Protein 8E7N (pdb70)

Nearest PDB structures (foldseek):
  8e7n-assembly1_A  TM=1.003E+00  e=4.912E-69  Beluga whale coronavirus SW1
  8e7n-assembly1_B  TM=9.973E-01  e=6.227E-65  Beluga whale coronavirus SW1
  5zqg-assembly1_A  TM=9.764E-01  e=1.510E-40  Porcine epidemic diarrhea virus
  3d23-assembly3_A  TM=9.597E-01  e=8.055E-40  Human coronavirus HKU1 (isolate N1)
  7m8x-assembly1_A  TM=9.631E-01  e=4.425E-38  Severe acute respiratory syndrome coronavirus 2

Foldseek 3Di:
DAADFDAADCVLQLLFKKWKAAVPATAIWGAAFQKTKFFLCSLPFDDDPVSQVSQVPDDQQRIWMDRVNHTWGFDDWDDQARIIITGTDDTRPSHKQEEFDADDALDKWKWQFDANRGRPDMGIWGQFPQRKTQDDHDRRRFNTWTWDQDPRGIYTHWTFADAAPPNIGWTGTRSNHTRHDDDNHPDHDDTDDTFFELQLLLLLQLLLLLVVRNVLLVPDFADLVRLCVVQVPQRYHRHDDDVLQVVSCVQRVNHSRSSSVSCVVQQVFDDPDDRSNDGHRDSGGHNVSSCVVRVPRDD/DAADFDADDCVLQLLFKKWKAADPAIAIWGAAFQKTKFFLCSLPADDDCVSVVSQVPDDQQRIWMDRVNHTWGFDDWDDQARMIITGTPDTSPSHKQEEFDADDALDKWKWQFDANRGRDDMGIWGQFPQRWTQDDHDRRRFQTWTWHQDPRIIYTHWTWADAAPPRITWTGTRSRHTRHPDDRHPDDDDTDDGFFELQLLLLLQLLLLLVVNPCLQPPDPQDFDDLVRLQVVSVPQRYHRHDDDPLQVVSCVVRVNHSRSSSVSCVVQQVFDDPDARSNHRHGDSTGHNVSSVVVRD

B-factor: mean 19.98, std 10.1, range [5.07, 65.73]

Radius of gyration: 24.86 Å; Cα contacts (8 Å, |Δi|>4): 1368; chains: 2; bounding box: 61×67×61 Å

InterPro domains:
  IPR001205 RNA-directed RNA polymerase, C-terminal domain [PF00680] (4420-4726)
  IPR002589 Macro domain [PF01661] (872-987)
  IPR002589 Macro domain [PS51154] (837-1018)
  IPR002589 Macro domain [SM00506] (850-989)
  IPR007094 RNA-directed RNA polymerase, catalytic domain [PS50507] (4553-4715)
  IPR008740 Peptidase C30, coronavirus [PF05409] (2788-3068)
  IPR008740 Peptidase C30, coronavirus [PS51442] (2760-3062)
  IPR009003 Peptidase S1, PA clan [SSF50494] (2760-3059)
  IPR009461 Non-structural protein NSP16, coronavirus-like [PF06460] (6365-6663)
  IPR009466 Non-structural protein 14, coronavirus [PF06471] (5476-5999)
  IPR009469 RNA-dependent RNA polymerase, N-terminal, coronavirus [PF06478] (3961-4307)
  IPR013016 Peptidase C16, coronavirus [PF08715] (1145-1408)
  IPR013016 Peptidase C16, coronavirus [PS51124] (1210-1362)
  IPR014822 Non-structural protein NSP9, coronavirus [PF08710] (3647-3758)
  IPR014822 Non-structural protein NSP9, coronavirus [PS51951] (3647-3758)
  IPR014828 Non-structural protein NSP7, coronavirus [PF08716] (3366-3448)
  IPR014828 Non-structural protein NSP7, coronavirus [PS51949] (3366-3448)
  IPR014829 Non-structural protein NSP8, coronavirus [PF08717] (3449-3635)
  IPR014829 Non-structural protein NSP8, coronavirus [PS51950] (3449-3646)
  IPR018995 RNA synthesis protein NSP10, coronavirus [PF09401] (3767-3888)

CATH classification: 2.40.10.10 (+1 more: 1.10.1840.10)

Organism: Beluga whale coronavirus (strain SW1) (NCBI:txid694015)

Structure (mmCIF, N/CA/C/O backbone):
data_8E7N
#
_entry.id   8E7N
#
_cell.length_a   63.083
_cell.length_b   84.159
_cell.length_c   68.498
_cell.angle_alpha   90.00
_cell.angle_beta   93.09
_cell.angle_gamma   90.00
#
_symmetry.space_group_name_H-M   'P 1 21 1'
#
loop_
_entity.id
_entity.type
_entity.pdbx_description
1 polymer 'main protease'
2 non-polymer '(1S,2S)-2-({N-[(benzyloxy)carbonyl]-L-leucyl}amino)-1-hydroxy-3-[(3S)-2-oxopyrrolidin-3-yl]propane-1-sulfonic acid'
3 non-polymer '(1R,2S)-2-({N-[(benzyloxy)carbonyl]-L-leucyl}amino)-1-hydroxy-3-[(3S)-2-oxopyrrolidin-3-yl]propane-1-sulfonic acid'
4 non-polymer GLYCEROL
5 water water
#
loop_
_atom_site.group_PDB
_atom_site.id
_atom_site.type_symbol
_atom_site.label_atom_id
_atom_site.label_alt_id
_atom_site.label_comp_id
_atom_site.label_asym_id
_atom_site.label_entity_id
_atom_site.label_seq_id
_atom_site.pdbx_PDB_ins_code
_atom_site.Cartn_x
_atom_site.Cartn_y
_atom_site.Cartn_z
_atom_site.occupancy
_atom_site.B_iso_or_equiv
_atom_site.auth_seq_id
_atom_site.auth_comp_id
_atom_site.auth_asym_id
_atom_site.auth_atom_id
_atom_site.pdbx_PDB_model_num
ATOM 1 N N . ALA A 1 1 ? 17.369 -8.396 20.777 1.00 16.68 1 ALA A N 1
ATOM 2 C CA . ALA A 1 1 ? 17.932 -7.732 21.940 1.00 17.52 1 ALA A CA 1
ATOM 3 C C . ALA A 1 1 ? 18.476 -6.357 21.531 1.00 17.21 1 ALA A C 1
ATOM 4 O O . ALA A 1 1 ? 18.113 -5.858 20.491 1.00 12.84 1 ALA A O 1
ATOM 6 N N . GLY A 1 2 ? 19.304 -5.775 22.380 1.00 13.87 2 GLY A N 1
ATOM 7 C CA . GLY A 1 2 ? 19.808 -4.411 22.265 1.00 14.35 2 GLY A CA 1
ATOM 8 C C . GLY A 1 2 ? 19.049 -3.443 23.159 1.00 11.22 2 GLY A C 1
ATOM 9 O O . GLY A 1 2 ? 17.900 -3.650 23.507 1.00 12.71 2 GLY A O 1
ATOM 10 N N . ILE A 1 3 ? 19.720 -2.368 23.575 1.00 10.55 3 ILE A N 1
ATOM 11 C CA . ILE A 1 3 ? 19.091 -1.353 24.413 1.00 12.18 3 ILE A CA 1
ATOM 12 C C . ILE A 1 3 ? 19.315 0.014 23.791 1.00 13.58 3 ILE A C 1
ATOM 13 O O . ILE A 1 3 ? 20.467 0.430 23.550 1.00 12.77 3 ILE A O 1
ATOM 18 N N . LYS A 1 4 ? 18.219 0.723 23.551 1.00 11.41 4 LYS A N 1
ATOM 19 C CA . LYS A 1 4 ? 18.264 2.067 22.990 1.00 10.03 4 LYS A CA 1
ATOM 20 C C . LYS A 1 4 ? 17.347 2.972 23.774 1.00 10.21 4 LYS A C 1
ATOM 21 O O . LYS A 1 4 ? 16.437 2.508 24.464 1.00 13.04 4 LYS A O 1
ATOM 27 N N . LYS A 1 5 ? 17.603 4.273 23.646 1.00 12.88 5 LYS A N 1
ATOM 28 C CA . LYS A 1 5 ? 16.669 5.283 24.166 1.00 10.85 5 LYS A CA 1
ATOM 29 C C . LYS A 1 5 ? 15.429 5.327 23.278 1.00 12.67 5 LYS A C 1
ATOM 30 O O . LYS A 1 5 ? 15.505 5.749 22.118 1.00 19.90 5 LYS A O 1
ATOM 36 N N . MET A 1 6 ? 14.287 4.932 23.789 1.00 12.41 6 MET A N 1
ATOM 37 C CA . MET A 1 6 ? 13.139 4.689 22.926 1.00 13.14 6 MET A CA 1
ATOM 38 C C . MET A 1 6 ? 12.165 5.851 23.063 1.00 17.84 6 MET A C 1
ATOM 39 O O . MET A 1 6 ? 11.655 6.119 24.153 1.00 19.93 6 MET A O 1
ATOM 44 N N . VAL A 1 7 ? 11.924 6.533 21.976 1.00 10.90 7 VAL A N 1
ATOM 45 C CA . VAL A 1 7 ? 11.042 7.684 21.956 1.00 11.03 7 VAL A CA 1
ATOM 46 C C . VAL A 1 7 ? 9.639 7.193 21.626 1.00 8.34 7 VAL A C 1
ATOM 47 O O . VAL A 1 7 ? 9.461 6.272 20.801 1.00 10.37 7 VAL A O 1
ATOM 51 N N . ALA A 1 8 ? 8.556 7.873 22.217 1.00 8.20 8 ALA A N 1
ATOM 52 C CA . ALA A 1 8 ? 7.244 7.451 21.829 1.00 10.27 8 ALA A CA 1
ATOM 53 C C . ALA A 1 8 ? 6.914 7.958 20.432 1.00 11.40 8 ALA A C 1
ATOM 54 O O . ALA A 1 8 ? 7.311 9.069 20.063 1.00 8.09 8 ALA A O 1
ATOM 56 N N . PRO A 1 9 ? 6.164 7.183 19.638 1.00 9.66 9 PRO A N 1
ATOM 57 C CA . PRO A 1 9 ? 5.733 7.665 18.304 1.00 8.75 9 PRO A CA 1
ATOM 58 C C . PRO A 1 9 ? 5.041 9.031 18.387 1.00 10.03 9 PRO A C 1
ATOM 59 O O . PRO A 1 9 ? 4.278 9.324 19.325 1.00 11.36 9 PRO A O 1
ATOM 63 N N . SER A 1 10 ? 5.294 9.890 17.397 1.00 10.36 10 SER A N 1
ATOM 64 C CA . SER A 1 10 ? 4.944 11.292 17.563 1.00 9.81 10 SER A CA 1
ATOM 65 C C . SER A 1 10 ? 3.677 11.744 16.784 1.00 11.34 10 SER A C 1
ATOM 66 O O . SER A 1 10 ? 3.326 12.935 16.829 1.00 11.79 10 SER A O 1
ATOM 69 N N . SER A 1 11 ? 3.059 10.861 16.011 1.00 13.05 11 SER A N 1
ATOM 70 C CA . SER A 1 11 ? 1.951 11.307 15.129 1.00 14.13 11 SER A CA 1
ATOM 71 C C . SER A 1 11 ? 0.932 12.180 15.837 1.00 16.92 11 SER A C 1
ATOM 72 O O . SER A 1 11 ? 0.534 13.218 15.300 1.00 16.99 11 SER A O 1
ATOM 75 N N . ALA A 1 12 ? 0.463 11.743 17.020 1.00 13.66 12 ALA A N 1
ATOM 76 C CA . ALA A 1 12 ? -0.589 12.497 17.717 1.00 15.77 12 ALA A CA 1
ATOM 77 C C . ALA A 1 12 ? -0.076 13.863 18.125 1.00 15.40 12 ALA A C 1
ATOM 78 O O . ALA A 1 12 ? -0.762 14.876 17.919 1.00 16.95 12 ALA A O 1
ATOM 80 N N . VAL A 1 13 ? 1.185 13.939 18.608 1.00 11.63 13 VAL A N 1
ATOM 81 C CA . VAL A 1 13 ? 1.692 15.228 19.061 1.00 8.40 13 VAL A CA 1
ATOM 82 C C . VAL A 1 13 ? 1.891 16.179 17.892 1.00 8.75 13 VAL A C 1
ATOM 83 O O . VAL A 1 13 ? 1.645 17.391 17.988 1.00 9.14 13 VAL A O 1
ATOM 87 N N . GLU A 1 14 ? 2.386 15.647 16.756 1.00 9.56 14 GLU A N 1
ATOM 88 C CA . GLU A 1 14 ? 2.645 16.484 15.602 1.00 10.01 14 GLU A CA 1
ATOM 89 C C . GLU A 1 14 ? 1.383 17.200 15.165 1.00 11.32 14 GLU A C 1
ATOM 90 O O . GLU A 1 14 ? 1.474 18.308 14.640 1.00 14.50 14 GLU A O 1
ATOM 96 N N . GLN A 1 15 ? 0.227 16.574 15.346 1.00 9.85 15 GLN A N 1
ATOM 97 C CA . GLN A 1 15 ? -1.013 17.225 14.905 1.00 10.37 15 GLN A CA 1
ATOM 98 C C . GLN A 1 15 ? -1.514 18.294 15.865 1.00 11.99 15 GLN A C 1
ATOM 99 O O . GLN A 1 15 ? -2.588 18.890 15.654 1.00 10.23 15 GLN A O 1
ATOM 105 N N . CYS A 1 16 ? -0.719 18.591 16.852 1.00 8.77 16 CYS A N 1
ATOM 106 C CA . CYS A 1 16 ? -1.015 19.592 17.871 1.00 8.09 16 CYS A CA 1
ATOM 107 C C . CYS A 1 16 ? 0.047 20.663 17.990 1.00 11.13 16 CYS A C 1
ATOM 108 O O . CYS A 1 16 ? -0.153 21.578 18.789 1.00 10.52 16 CYS A O 1
ATOM 111 N N . VAL A 1 17 ? 1.161 20.592 17.268 1.00 7.40 17 VAL A N 1
ATOM 112 C CA . VAL A 1 17 ? 2.228 21.539 17.492 1.00 7.07 17 VAL A CA 1
ATOM 113 C C . VAL A 1 17 ? 2.010 22.782 16.621 1.00 8.20 17 VAL A C 1
ATOM 114 O O . VAL A 1 17 ? 1.707 22.650 15.422 1.00 9.52 17 VAL A O 1
ATOM 118 N N . VAL A 1 18 ? 2.143 23.982 17.235 1.00 7.98 18 VAL A N 1
ATOM 119 C CA . VAL A 1 18 ? 1.933 25.243 16.497 1.00 8.92 18 VAL A CA 1
ATOM 120 C C . VAL A 1 18 ? 3.074 26.181 16.817 1.00 8.53 18 VAL A C 1
ATOM 121 O O . VAL A 1 18 ? 3.812 25.994 17.785 1.00 8.75 18 VAL A O 1
ATOM 125 N N . SER A 1 19 ? 3.296 27.147 15.933 1.00 8.67 19 SER A N 1
ATOM 126 C CA . SER A 1 19 ? 4.140 28.277 16.323 1.00 6.81 19 SER A CA 1
ATOM 127 C C . SER A 1 19 ? 3.309 29.361 16.969 1.00 9.03 19 SER A C 1
ATOM 128 O O . SER A 1 19 ? 2.144 29.561 16.605 1.00 10.72 19 SER A O 1
ATOM 131 N N . VAL A 1 20 ? 3.940 30.102 17.905 1.00 8.83 20 VAL A N 1
ATOM 132 C CA . VAL A 1 20 ? 3.335 31.302 18.474 1.00 8.11 20 VAL A CA 1
ATOM 133 C C . VAL A 1 20 ? 4.412 32.371 18.452 1.00 11.07 20 VAL A C 1
ATOM 134 O O . VAL A 1 20 ? 5.517 32.177 18.990 1.00 10.59 20 VAL A O 1
ATOM 138 N N . VAL A 1 21 ? 4.078 33.502 17.836 1.00 10.71 21 VAL A N 1
ATOM 139 C CA . VAL A 1 21 ? 5.005 34.636 17.706 1.00 11.22 21 VAL A CA 1
ATOM 140 C C . VAL A 1 21 ? 4.346 35.889 18.270 1.00 12.67 21 VAL A C 1
ATOM 141 O O . VAL A 1 21 ? 3.163 36.137 18.027 1.00 14.19 21 VAL A O 1
ATOM 145 N N . HIS A 1 22 ? 5.105 36.666 19.035 1.00 12.16 22 HIS A N 1
ATOM 146 C CA . HIS A 1 22 ? 4.605 37.910 19.609 1.00 13.13 22 HIS A CA 1
ATOM 147 C C . HIS A 1 22 ? 5.778 38.863 19.501 1.00 15.00 22 HIS A C 1
ATOM 148 O O . HIS A 1 22 ? 6.793 38.642 20.166 1.00 16.09 22 HIS A O 1
ATOM 155 N N . GLY A 1 23 ? 5.648 39.883 18.649 1.00 22.11 23 GLY A N 1
ATOM 156 C CA . GLY A 1 23 ? 6.801 40.764 18.499 1.00 22.06 23 GLY A CA 1
ATOM 157 C C . GLY A 1 23 ? 7.959 39.984 17.934 1.00 19.07 23 GLY A C 1
ATOM 158 O O . GLY A 1 23 ? 7.825 39.240 16.950 1.00 22.38 23 GLY A O 1
ATOM 159 N N . ASN A 1 24 ? 9.121 40.099 18.589 1.00 21.23 24 ASN A N 1
ATOM 160 C CA . ASN A 1 24 ? 10.327 39.411 18.180 1.00 19.75 24 ASN A CA 1
ATOM 161 C C . ASN A 1 24 ? 10.488 38.045 18.845 1.00 18.78 24 ASN A C 1
ATOM 162 O O . ASN A 1 24 ? 11.516 37.385 18.656 1.00 21.00 24 ASN A O 1
ATOM 167 N N . THR A 1 25 ? 9.547 37.655 19.689 1.00 16.48 25 THR A N 1
ATOM 168 C CA . THR A 1 25 ? 9.646 36.413 20.424 1.00 15.50 25 THR A CA 1
ATOM 169 C C . THR A 1 25 ? 8.982 35.312 19.612 1.00 15.40 25 THR A C 1
ATOM 170 O O . THR A 1 25 ? 7.794 35.410 19.320 1.00 13.99 25 THR A O 1
ATOM 174 N N . GLN A 1 26 ? 9.740 34.253 19.315 1.00 14.11 26 GLN A N 1
ATOM 175 C CA . GLN A 1 26 ? 9.261 33.134 18.511 1.00 13.77 26 GLN A CA 1
ATOM 176 C C . GLN A 1 26 ? 9.350 31.871 19.349 1.00 14.33 26 GLN A C 1
ATOM 177 O O . GLN A 1 26 ? 10.445 31.472 19.764 1.00 14.06 26 GLN A O 1
ATOM 183 N N . LEU A 1 27 ? 8.218 31.213 19.547 1.00 12.61 27 LEU A N 1
ATOM 184 C CA . LEU A 1 27 ? 8.315 29.899 20.216 1.00 12.17 27 LEU A CA 1
ATOM 185 C C . LEU A 1 27 ? 7.147 29.043 19.719 1.00 8.05 27 LEU A C 1
ATOM 186 O O . LEU A 1 27 ? 6.571 29.293 18.649 1.00 9.74 27 LEU A O 1
ATOM 191 N N . ASN A 1 28 ? 6.875 27.964 20.443 1.00 8.07 28 ASN A N 1
ATOM 192 C CA . ASN A 1 28 ? 5.918 26.958 20.015 1.00 7.69 28 ASN A CA 1
ATOM 193 C C . ASN A 1 28 ? 4.826 26.811 21.050 1.00 7.27 28 ASN A C 1
ATOM 194 O O . ASN A 1 28 ? 4.966 27.226 22.215 1.00 6.90 28 ASN A O 1
ATOM 199 N N . GLY A 1 29 ? 3.730 26.229 20.603 1.00 9.41 29 GLY A N 1
ATOM 200 C CA . GLY A 1 29 ? 2.630 25.980 21.496 1.00 8.35 29 GLY A CA 1
ATOM 201 C C . GLY A 1 29 ? 2.007 24.632 21.210 1.00 8.25 29 GLY A C 1
ATOM 202 O O . GLY A 1 29 ? 2.394 23.925 20.270 1.00 6.88 29 GLY A O 1
ATOM 203 N N . LEU A 1 30 ? 0.987 24.325 22.026 1.00 7.33 30 LEU A N 1
ATOM 204 C CA . LEU A 1 30 ? 0.266 23.048 21.945 1.00 7.41 30 LEU A CA 1
ATOM 205 C C . LEU A 1 30 ? -1.211 23.374 21.727 1.00 7.39 30 LEU A C 1
ATOM 206 O O . LEU A 1 30 ? -1.846 23.984 22.607 1.00 8.54 30 LEU A O 1
ATOM 211 N N . TRP A 1 31 ? -1.759 22.915 20.587 1.00 6.21 31 TRP A N 1
ATOM 212 C CA . TRP A 1 31 ? -3.153 23.222 20.164 1.00 6.62 31 TRP A CA 1
ATOM 213 C C . TRP A 1 31 ? -3.990 21.990 20.439 1.00 8.39 31 TRP A C 1
ATOM 214 O O . TRP A 1 31 ? -3.784 20.934 19.815 1.00 9.21 31 TRP A O 1
ATOM 225 N N . LEU A 1 32 ? -4.930 22.142 21.363 1.00 7.83 32 LEU A N 1
ATOM 226 C CA . LEU A 1 32 ? -5.850 21.114 21.769 1.00 7.29 32 LEU A CA 1
ATOM 227 C C . LEU A 1 32 ? -7.206 21.763 21.806 1.00 9.52 32 LEU A C 1
ATOM 228 O O . LEU A 1 32 ? -7.354 22.855 22.357 1.00 9.39 32 LEU A O 1
ATOM 233 N N . ASN A 1 33 ? -8.212 21.055 21.284 1.00 10.01 33 ASN A N 1
ATOM 234 C CA . ASN A 1 33 ? -9.581 21.620 21.372 1.00 10.83 33 ASN A CA 1
ATOM 235 C C . ASN A 1 33 ? -9.538 23.010 20.751 1.00 10.53 33 ASN A C 1
ATOM 236 O O . ASN A 1 33 ? -8.968 23.158 19.667 1.00 11.24 33 ASN A O 1
ATOM 241 N N . ASP A 1 34 ? -10.090 24.060 21.400 1.00 10.13 34 ASP A N 1
ATOM 242 C CA . ASP A 1 34 ? -10.050 25.384 20.818 1.00 10.96 34 ASP A CA 1
ATOM 243 C C . ASP A 1 34 ? -9.058 26.293 21.513 1.00 11.65 34 ASP A C 1
ATOM 244 O O . ASP A 1 34 ? -9.290 27.482 21.643 1.00 11.32 34 ASP A O 1
ATOM 249 N N . TYR A 1 35 ? -7.933 25.748 21.994 1.00 9.84 35 TYR A N 1
ATOM 250 C CA . TYR A 1 35 ? -6.992 26.642 22.658 1.00 8.83 35 TYR A CA 1
ATOM 251 C C . TYR A 1 35 ? -5.557 26.200 22.350 1.00 9.91 35 TYR A C 1
ATOM 252 O O . TYR A 1 35 ? -5.293 25.058 21.907 1.00 9.44 35 TYR A O 1
ATOM 261 N N . VAL A 1 36 ? -4.651 27.109 22.623 1.00 7.42 36 VAL A N 1
ATOM 262 C CA . VAL A 1 36 ? -3.204 26.836 22.479 1.00 6.89 36 VAL A CA 1
ATOM 263 C C . VAL A 1 36 ? -2.545 27.196 23.791 1.00 9.44 36 VAL A C 1
ATOM 264 O O . VAL A 1 36 ? -2.742 28.307 24.284 1.00 10.02 36 VAL A O 1
ATOM 268 N N . LEU A 1 37 ? -1.706 26.302 24.316 1.00 5.62 37 LEU A N 1
ATOM 269 C CA . LEU A 1 37 ? -0.911 26.622 25.508 1.00 5.76 37 LEU A CA 1
ATOM 270 C C . LEU A 1 37 ? 0.490 26.960 25.046 1.00 7.76 37 LEU A C 1
ATOM 271 O O . LEU A 1 37 ? 1.014 26.294 24.131 1.00 7.31 37 LEU A O 1
ATOM 276 N N . CYS A 1 38 ? 1.126 27.954 25.674 1.00 7.41 38 CYS A N 1
ATOM 277 C CA . CYS A 1 38 ? 2.530 28.237 25.339 1.00 7.32 38 CYS A CA 1
ATOM 278 C C . CYS A 1 38 ? 3.157 28.919 26.522 1.00 7.17 38 CYS A C 1
ATOM 279 O O . CYS A 1 38 ? 2.468 29.322 27.444 1.00 7.59 38 CYS A O 1
ATOM 282 N N . PRO A 1 39 ? 4.467 29.009 26.569 1.00 8.04 39 PRO A N 1
ATOM 283 C CA . PRO A 1 39 ? 5.096 29.621 27.726 1.00 6.81 39 PRO A CA 1
ATOM 284 C C . PRO A 1 39 ? 4.724 31.119 27.855 1.00 7.91 39 PRO A C 1
ATOM 285 O O . PRO A 1 39 ? 4.656 31.836 26.869 1.00 10.00 39 PRO A O 1
ATOM 289 N N . ARG A 1 40 ? 4.581 31.590 29.081 1.00 7.53 40 ARG A N 1
ATOM 290 C CA . ARG A 1 40 ? 4.146 32.987 29.231 1.00 8.08 40 ARG A CA 1
ATOM 291 C C . ARG A 1 40 ? 5.180 33.988 28.781 1.00 9.73 40 ARG A C 1
ATOM 292 O O . ARG A 1 40 ? 4.806 35.121 28.472 1.00 11.54 40 ARG A O 1
ATOM 300 N N . HIS A 1 41 ? 6.455 33.587 28.638 1.00 10.34 41 HIS A N 1
ATOM 301 C CA . HIS A 1 41 ? 7.431 34.565 28.192 1.00 12.01 41 HIS A CA 1
ATOM 302 C C . HIS A 1 41 ? 7.292 34.863 26.729 1.00 13.28 41 HIS A C 1
ATOM 303 O O . HIS A 1 41 ? 8.020 35.716 26.205 1.00 14.02 41 HIS A O 1
ATOM 310 N N . ILE A 1 42 ? 6.275 34.284 26.071 1.00 10.49 42 ILE A N 1
ATOM 311 C CA . ILE A 1 42 ? 5.876 34.841 24.780 1.00 9.79 42 ILE A CA 1
ATOM 312 C C . ILE A 1 42 ? 5.606 36.345 24.926 1.00 14.34 42 ILE A C 1
ATOM 313 O O . ILE A 1 42 ? 5.740 37.094 23.954 1.00 14.45 42 ILE A O 1
ATOM 318 N N . LEU A 1 43 ? 5.201 36.785 26.128 1.00 13.02 43 LEU A N 1
ATOM 319 C CA . LEU A 1 43 ? 4.846 38.188 26.377 1.00 13.67 43 LEU A CA 1
ATOM 320 C C . LEU A 1 43 ? 6.060 39.089 26.529 1.00 16.91 43 LEU A C 1
ATOM 321 O O . LEU A 1 43 ? 5.939 40.318 26.346 1.00 17.03 43 LEU A O 1
ATOM 326 N N . GLY A 1 44 ? 7.215 38.540 26.881 1.00 14.83 44 GLY A N 1
ATOM 327 C CA . GLY A 1 44 ? 8.380 39.348 27.201 1.00 15.63 44 GLY A CA 1
ATOM 328 C C . GLY A 1 44 ? 9.020 38.785 28.416 1.00 17.81 44 GLY A C 1
ATOM 329 O O . GLY A 1 44 ? 8.678 37.687 28.857 1.00 15.61 44 GLY A O 1
ATOM 330 N N . LYS A 1 45 ? 10.025 39.495 28.936 1.00 16.42 45 LYS A N 1
ATOM 331 C CA . LYS A 1 45 ? 10.807 39.002 30.073 1.00 18.48 45 LYS A CA 1
ATOM 332 C C . LYS A 1 45 ? 10.364 39.769 31.301 1.00 17.94 45 LYS A C 1
ATOM 333 O O . LYS A 1 45 ? 10.900 40.832 31.629 1.00 23.36 45 LYS A O 1
ATOM 339 N N . TYR A 1 46 ? 9.414 39.224 31.993 1.00 17.40 46 TYR A N 1
ATOM 340 C CA . TYR A 1 46 ? 8.831 39.820 33.168 1.00 17.73 46 TYR A CA 1
ATOM 341 C C . TYR A 1 46 ? 9.186 39.002 34.397 1.00 19.35 46 TYR A C 1
ATOM 342 O O . TYR A 1 46 ? 9.790 37.926 34.322 1.00 17.42 46 TYR A O 1
ATOM 351 N N . THR A 1 47 ? 8.844 39.543 35.556 1.00 18.19 47 THR A N 1
ATOM 352 C CA . THR A 1 47 ? 8.998 38.839 36.822 1.00 22.43 47 THR A CA 1
ATOM 353 C C . THR A 1 47 ? 7.741 38.908 37.669 1.00 29.32 47 THR A C 1
ATOM 354 O O . THR A 1 47 ? 6.962 39.865 37.601 1.00 27.82 47 THR A O 1
ATOM 358 N N . GLY A 1 48 ? 7.572 37.869 38.485 1.00 33.81 48 GLY A N 1
ATOM 359 C CA . GLY A 1 48 ? 6.524 37.728 39.491 1.00 34.77 48 GLY A CA 1
ATOM 360 C C . GLY A 1 48 ? 5.110 38.156 39.197 1.00 38.99 48 GLY A C 1
ATOM 361 O O . GLY A 1 48 ? 4.381 37.489 38.444 1.00 38.19 48 GLY A O 1
ATOM 362 N N . GLU A 1 49 ? 4.662 39.247 39.826 1.00 40.85 49 GLU A N 1
ATOM 363 C CA . GLU A 1 49 ? 3.294 39.692 39.569 1.00 33.41 49 GLU A CA 1
ATOM 364 C C . GLU A 1 49 ? 3.180 40.421 38.251 1.00 31.51 49 GLU A C 1
ATOM 365 O O . GLU A 1 49 ? 2.056 40.702 37.812 1.00 38.18 49 GLU A O 1
ATOM 367 N N . GLN A 1 50 ? 4.310 40.727 37.600 1.00 25.43 50 GLN A N 1
ATOM 368 C CA . GLN A 1 50 ? 4.162 41.489 36.374 1.00 23.11 50 GLN A CA 1
ATOM 369 C C . GLN A 1 50 ? 3.493 40.684 35.262 1.00 23.73 50 GLN A C 1
ATOM 370 O O . GLN A 1 50 ? 3.022 41.300 34.296 1.00 21.03 50 GLN A O 1
ATOM 376 N N . TRP A 1 51 ? 3.485 39.342 35.349 1.00 18.41 51 TRP A N 1
ATOM 377 C CA . TRP A 1 51 ? 2.961 38.570 34.223 1.00 15.82 51 TRP A CA 1
ATOM 378 C C . TRP A 1 51 ? 1.480 38.844 34.027 1.00 21.42 51 TRP A C 1
ATOM 379 O O . TRP A 1 51 ? 1.033 39.032 32.880 1.00 17.86 51 TRP A O 1
ATOM 390 N N . ARG A 1 52 ? 0.720 38.882 35.140 1.00 19.21 52 ARG A N 1
ATOM 391 C CA . ARG A 1 52 ? -0.732 39.125 35.084 1.00 25.38 52 ARG A CA 1
ATOM 392 C C . ARG A 1 52 ? -1.050 40.430 34.371 1.00 20.16 52 ARG A C 1
ATOM 393 O O . ARG A 1 52 ? -1.883 40.492 33.445 1.00 20.25 52 ARG A O 1
ATOM 401 N N . ASP A 1 53 ? -0.336 41.474 34.723 1.00 23.31 53 ASP A N 1
ATOM 402 C CA . ASP A 1 53 ? -0.546 42.760 34.074 1.00 26.71 53 ASP A CA 1
ATOM 403 C C . ASP A 1 53 ? -0.105 42.753 32.608 1.00 23.86 53 ASP A C 1
ATOM 404 O O . ASP A 1 53 ? -0.718 43.418 31.768 1.00 21.28 53 ASP A O 1
ATOM 409 N N . ALA A 1 54 ? 0.991 42.070 32.285 1.00 15.53 54 ALA A N 1
ATOM 410 C CA . ALA A 1 54 ? 1.412 42.005 30.888 1.00 16.68 54 ALA A CA 1
ATOM 411 C C . ALA A 1 54 ? 0.362 41.283 30.038 1.00 15.85 54 ALA A C 1
ATOM 412 O O . ALA A 1 54 ? 0.110 41.651 28.883 1.00 16.28 54 ALA A O 1
ATOM 414 N N . LEU A 1 55 ? -0.236 40.248 30.599 1.00 15.96 55 LEU A N 1
ATOM 415 C CA . LEU A 1 55 ? -1.299 39.520 29.879 1.00 15.85 55 LEU A CA 1
ATOM 416 C C . LEU A 1 55 ? -2.537 40.391 29.719 1.00 16.75 55 LEU A C 1
ATOM 417 O O . LEU A 1 55 ? -3.113 40.514 28.611 1.00 18.35 55 LEU A O 1
ATOM 422 N N . ILE A 1 56 ? -2.899 41.108 30.772 1.00 17.63 56 ILE A N 1
ATOM 423 C CA . ILE A 1 56 ? -4.074 41.986 30.676 1.00 24.78 56 ILE A CA 1
ATOM 424 C C . ILE A 1 56 ? -3.865 43.083 29.617 1.00 22.96 56 ILE A C 1
ATOM 425 O O . ILE A 1 56 ? -4.778 43.399 28.821 1.00 24.76 56 ILE A O 1
ATOM 430 N N . ASN A 1 57 ? -2.655 43.621 29.523 1.00 19.32 57 ASN A N 1
ATOM 431 C CA . ASN A 1 57 ? -2.353 44.687 28.569 1.00 21.52 57 ASN A CA 1
ATOM 432 C C . ASN A 1 57 ? -2.093 44.233 27.129 1.00 21.16 57 ASN A C 1
ATOM 433 O O . ASN A 1 57 ? -1.970 45.077 26.232 1.00 21.59 57 ASN A O 1
ATOM 438 N N . ALA A 1 58 ? -1.884 42.947 26.893 1.00 20.61 58 ALA A N 1
ATOM 439 C CA . ALA A 1 58 ? -1.686 42.474 25.532 1.00 19.70 58 ALA A CA 1
ATOM 440 C C . ALA A 1 58 ? -2.973 42.558 24.722 1.00 20.28 58 ALA A C 1
ATOM 441 O O . ALA A 1 58 ? -4.077 42.552 25.277 1.00 17.97 58 ALA A O 1
ATOM 443 N N . ASN A 1 59 ? -2.815 42.612 23.394 1.00 17.92 59 ASN A N 1
ATOM 444 C CA . ASN A 1 59 ? -3.944 42.498 22.466 1.00 16.01 59 ASN A CA 1
ATOM 445 C C . ASN A 1 59 ? -3.977 41.084 21.878 1.00 15.63 59 ASN A C 1
ATOM 446 O O . ASN A 1 59 ? -2.930 40.542 21.517 1.00 18.36 59 ASN A O 1
ATOM 451 N N . ASN A 1 60 ? -5.167 40.531 21.699 1.00 15.14 60 ASN A N 1
ATOM 452 C CA . ASN A 1 60 ? -5.228 39.203 21.062 1.00 14.01 60 ASN A CA 1
ATOM 453 C C . ASN A 1 60 ? -4.557 39.206 19.697 1.00 17.76 60 ASN A C 1
ATOM 454 O O . ASN A 1 60 ? -3.939 38.211 19.301 1.00 15.05 60 ASN A O 1
ATOM 459 N N . PHE A 1 61 ? -4.673 40.305 18.948 1.00 17.02 61 PHE A N 1
ATOM 460 C CA . PHE A 1 61 ? -4.174 40.307 17.572 1.00 19.77 61 PHE A CA 1
ATOM 461 C C . PHE A 1 61 ? -2.669 40.390 17.485 1.00 18.16 61 PHE A C 1
ATOM 462 O O . PHE A 1 61 ? -2.127 40.320 16.376 1.00 22.56 61 PHE A O 1
ATOM 470 N N . ASP A 1 62 ? -2.000 40.615 18.597 1.00 15.43 62 ASP A N 1
ATOM 471 C CA . ASP A 1 62 ? -0.551 40.632 18.579 1.00 16.63 62 ASP A CA 1
ATOM 472 C C . ASP A 1 62 ? 0.065 39.244 18.700 1.00 16.93 62 ASP A C 1
ATOM 473 O O . ASP A 1 62 ? 1.290 39.155 18.638 1.00 17.69 62 ASP A O 1
ATOM 478 N N . PHE A 1 63 ? -0.738 38.199 18.920 1.00 15.43 63 PHE A N 1
ATOM 479 C CA . PHE A 1 63 ? -0.245 36.817 18.936 1.00 14.22 63 PHE A CA 1
ATOM 480 C C . PHE A 1 63 ? -0.511 36.218 17.573 1.00 16.13 63 PHE A C 1
ATOM 481 O O . PHE A 1 63 ? -1.658 36.192 17.129 1.00 18.95 63 PHE A O 1
ATOM 489 N N . HIS A 1 64 ? 0.531 35.746 16.909 1.00 13.14 64 HIS A N 1
ATOM 490 C CA . HIS A 1 64 ? 0.403 35.138 15.594 1.00 14.12 64 HIS A CA 1
ATOM 491 C C . HIS A 1 64 ? 0.668 33.639 15.760 1.00 12.67 64 HIS A C 1
ATOM 492 O O . HIS A 1 64 ? 1.746 33.271 16.235 1.00 12.90 64 HIS A O 1
ATOM 499 N N . ILE A 1 65 ? -0.299 32.799 15.369 1.00 11.87 65 ILE A N 1
ATOM 500 C CA . ILE A 1 65 ? -0.218 31.339 15.569 1.00 10.01 65 ILE A CA 1
ATOM 501 C C . ILE A 1 65 ? -0.399 30.670 14.236 1.00 14.30 65 ILE A C 1
ATOM 502 O O . ILE A 1 65 ? -1.310 31.047 13.499 1.00 11.79 65 ILE A O 1
ATOM 507 N N . LEU A 1 66 ? 0.458 29.684 13.926 1.00 10.69 66 LEU A N 1
ATOM 508 C CA . LEU A 1 66 ? 0.324 28.906 12.697 1.00 13.01 66 LEU A CA 1
ATOM 509 C C . LEU A 1 66 ? 0.349 27.421 13.026 1.00 11.09 66 LEU A C 1
ATOM 510 O O . LEU A 1 66 ? 1.224 26.983 13.803 1.00 12.71 66 LEU A O 1
ATOM 515 N N . TYR A 1 67 ? -0.525 26.635 12.349 1.00 9.25 67 TYR A N 1
ATOM 516 C CA . TYR A 1 67 ? -0.496 25.187 12.365 1.00 11.77 67 TYR A CA 1
ATOM 517 C C . TYR A 1 67 ? -0.156 24.754 10.951 1.00 13.01 67 TYR A C 1
ATOM 518 O O . TYR A 1 67 ? -0.946 24.976 10.024 1.00 11.07 67 TYR A O 1
ATOM 527 N N . LYS A 1 68 ? 1.021 24.163 10.777 1.00 10.41 68 LYS A N 1
ATOM 528 C CA . LYS A 1 68 ? 1.422 23.739 9.448 1.00 12.41 68 LYS A CA 1
ATOM 529 C C . LYS A 1 68 ? 1.189 24.867 8.439 1.00 13.95 68 LYS A C 1
ATOM 530 O O . LYS A 1 68 ? 0.790 24.603 7.306 1.00 14.24 68 LYS A O 1
ATOM 536 N N . GLY A 1 69 ? 1.509 26.099 8.843 1.00 11.95 69 GLY A N 1
ATOM 537 C CA . GLY A 1 69 ? 1.423 27.264 7.951 1.00 10.85 69 GLY A CA 1
ATOM 538 C C . GLY A 1 69 ? 0.047 27.885 7.832 1.00 13.79 69 GLY A C 1
ATOM 539 O O . GLY A 1 69 ? -0.096 28.900 7.106 1.00 14.43 69 GLY A O 1
ATOM 540 N N . MET A 1 70 ? -0.954 27.314 8.506 1.00 10.84 70 MET A N 1
ATOM 541 C CA . MET A 1 70 ? -2.309 27.831 8.520 1.00 10.19 70 MET A CA 1
ATOM 542 C C . MET A 1 70 ? -2.534 28.713 9.736 1.00 11.53 70 MET A C 1
ATOM 543 O O . MET A 1 70 ? -2.232 28.316 10.852 1.00 13.90 70 MET A O 1
ATOM 548 N N . GLU A 1 71 ? -3.114 29.899 9.502 1.00 13.25 71 GLU A N 1
ATOM 549 C CA . GLU A 1 71 ? -3.321 30.888 10.537 1.00 13.81 71 GLU A CA 1
ATOM 550 C C . GLU A 1 71 ? -4.402 30.398 11.522 1.00 17.75 71 GLU A C 1
ATOM 551 O O . GLU A 1 71 ? -5.474 29.921 11.120 1.00 16.58 71 GLU A O 1
ATOM 557 N N . LEU A 1 72 ? -4.145 30.571 12.823 1.00 13.71 72 LEU A N 1
ATOM 558 C CA . LEU A 1 72 ? -5.143 30.381 13.858 1.00 14.09 72 LEU A CA 1
ATOM 559 C C . LEU A 1 72 ? -5.319 31.724 14.554 1.00 16.36 72 LEU A C 1
ATOM 560 O O . LEU A 1 72 ? -4.363 32.256 15.117 1.00 16.02 72 LEU A O 1
ATOM 565 N N . GLN A 1 73 ? -6.538 32.292 14.501 1.00 11.83 73 GLN A N 1
ATOM 566 C CA . GLN A 1 73 ? -6.725 33.622 15.081 1.00 16.58 73 GLN A CA 1
ATOM 567 C C . GLN A 1 73 ? -6.927 33.482 16.588 1.00 12.44 73 GLN A C 1
ATOM 568 O O . GLN A 1 73 ? -7.748 32.665 17.031 1.00 12.57 73 GLN A O 1
ATOM 574 N N . VAL A 1 74 ? -6.208 34.280 17.364 1.00 11.12 74 VAL A N 1
ATOM 575 C CA . VAL A 1 74 ? -6.436 34.296 18.810 1.00 12.71 74 VAL A CA 1
ATOM 576 C C . VAL A 1 74 ? -7.671 35.124 19.112 1.00 14.01 74 VAL A C 1
ATOM 577 O O . VAL A 1 74 ? -7.763 36.302 18.711 1.00 16.71 74 VAL A O 1
ATOM 581 N N . VAL A 1 75 ? -8.598 34.534 19.864 1.00 11.07 75 VAL A N 1
ATOM 582 C CA . VAL A 1 75 ? -9.816 35.228 20.265 1.00 12.89 75 VAL A CA 1
ATOM 583 C C . VAL A 1 75 ? -9.989 35.309 21.772 1.00 15.20 75 VAL A C 1
ATOM 584 O O . VAL A 1 75 ? -11.000 35.823 22.235 1.00 13.27 75 VAL A O 1
ATOM 588 N N . GLY A 1 76 ? -9.020 34.835 22.563 1.00 12.05 76 GLY A N 1
ATOM 589 C CA . GLY A 1 76 ? -9.116 34.969 24.008 1.00 13.66 76 GLY A CA 1
ATOM 590 C C . GLY A 1 76 ? -7.749 34.670 24.579 1.00 16.03 76 GLY A C 1
ATOM 591 O O . GLY A 1 76 ? -6.912 34.061 23.908 1.00 11.30 76 GLY A O 1
ATOM 592 N N . ARG A 1 77 ? -7.532 35.100 25.824 1.00 11.43 77 ARG A N 1
ATOM 593 C CA . ARG A 1 77 ? -6.215 34.862 26.414 1.00 12.40 77 ARG A CA 1
ATOM 594 C C . ARG A 1 77 ? -6.376 34.802 27.907 1.00 16.92 77 ARG A C 1
ATOM 595 O O . ARG A 1 77 ? -7.229 35.502 28.465 1.00 13.51 77 ARG A O 1
ATOM 603 N N . GLU A 1 78 ? -5.528 33.979 28.548 1.00 13.69 78 GLU A N 1
ATOM 604 C CA . GLU A 1 78 ? -5.594 33.741 29.976 1.00 12.54 78 GLU A CA 1
ATOM 605 C C . GLU A 1 78 ? -4.223 33.277 30.482 1.00 15.40 78 GLU A C 1
ATOM 606 O O . GLU A 1 78 ? -3.518 32.547 29.790 1.00 13.61 78 GLU A O 1
ATOM 612 N N . LEU A 1 79 ? -3.835 33.712 31.676 1.00 11.94 79 LEU A N 1
ATOM 613 C CA . LEU A 1 79 ? -2.608 33.192 32.303 1.00 14.00 79 LEU A CA 1
ATOM 614 C C . LEU A 1 79 ? -2.956 31.960 33.122 1.00 20.00 79 LEU A C 1
ATOM 615 O O . LEU A 1 79 ? -3.943 31.957 33.875 1.00 17.51 79 LEU A O 1
ATOM 620 N N . VAL A 1 80 ? -2.174 30.883 32.935 1.00 12.37 80 VAL A N 1
ATOM 621 C CA . VAL A 1 80 ? -2.352 29.628 33.634 1.00 10.42 80 VAL A CA 1
ATOM 622 C C . VAL A 1 80 ? -0.958 29.287 34.183 1.00 12.08 80 VAL A C 1
ATOM 623 O O . VAL A 1 80 ? -0.169 28.591 33.516 1.00 13.78 80 VAL A O 1
ATOM 627 N N . GLY A 1 81 ? -0.663 29.749 35.399 1.00 11.82 81 GLY A N 1
ATOM 628 C CA . GLY A 1 81 ? 0.662 29.505 35.968 1.00 13.37 81 GLY A CA 1
ATOM 629 C C . GLY A 1 81 ? 1.703 30.058 35.011 1.00 14.64 81 GLY A C 1
ATOM 630 O O . GLY A 1 81 ? 1.653 31.212 34.610 1.00 12.11 81 GLY A O 1
ATOM 631 N N . ALA A 1 82 ? 2.692 29.225 34.661 1.00 9.62 82 ALA A N 1
ATOM 632 C CA . ALA A 1 82 ? 3.772 29.646 33.784 1.00 11.39 82 ALA A CA 1
ATOM 633 C C . ALA A 1 82 ? 3.407 29.664 32.303 1.00 11.42 82 ALA A C 1
ATOM 634 O O . ALA A 1 82 ? 4.253 29.967 31.489 1.00 8.13 82 ALA A O 1
ATOM 636 N N . LEU A 1 83 ? 2.139 29.382 31.927 1.00 10.04 83 LEU A N 1
ATOM 637 C CA . LEU A 1 83 ? 1.729 29.305 30.534 1.00 7.54 83 LEU A CA 1
ATOM 638 C C . LEU A 1 83 ? 0.712 30.383 30.218 1.00 11.28 83 LEU A C 1
ATOM 639 O O . LEU A 1 83 ? 0.020 30.863 31.115 1.00 13.56 83 LEU A O 1
ATOM 644 N N . LEU A 1 84 ? 0.583 30.716 28.921 1.00 9.85 84 LEU A N 1
ATOM 645 C CA . LEU A 1 84 ? -0.607 31.410 28.459 1.00 9.31 84 LEU A CA 1
ATOM 646 C C . LEU A 1 84 ? -1.497 30.390 27.825 1.00 12.40 84 LEU A C 1
ATOM 647 O O . LEU A 1 84 ? -1.007 29.463 27.179 1.00 11.74 84 LEU A O 1
ATOM 652 N N . LYS A 1 85 ? -2.788 30.520 28.053 1.00 10.80 85 LYS A N 1
ATOM 653 C CA . LYS A 1 85 ? -3.803 29.762 27.302 1.00 8.80 85 LYS A CA 1
ATOM 654 C C . LYS A 1 85 ? -4.500 30.722 26.338 1.00 10.31 85 LYS A C 1
ATOM 655 O O . LYS A 1 85 ? -5.194 31.660 26.776 1.00 14.81 85 LYS A O 1
ATOM 661 N N . LEU A 1 86 ? -4.301 30.498 25.041 1.00 10.68 86 LEU A N 1
ATOM 662 C CA . LEU A 1 86 ? -4.799 31.389 23.993 1.00 10.56 86 LEU A CA 1
ATOM 663 C C . LEU A 1 86 ? -5.943 30.681 23.299 1.00 10.23 86 LEU A C 1
ATOM 664 O O . LEU A 1 86 ? -5.741 29.667 22.616 1.00 10.47 86 LEU A O 1
ATOM 669 N N . LYS A 1 87 ? -7.159 31.192 23.492 1.00 8.78 87 LYS A N 1
ATOM 670 C CA . LYS A 1 87 ? -8.275 30.618 22.773 1.00 8.32 87 LYS A CA 1
ATOM 671 C C . LYS A 1 87 ? -8.144 31.001 21.313 1.00 8.04 87 LYS A C 1
ATOM 672 O O . LYS A 1 87 ? -7.815 32.153 20.999 1.00 10.70 87 LYS A O 1
ATOM 678 N N . VAL A 1 88 ? -8.480 30.046 20.411 1.00 7.84 88 VAL A N 1
ATOM 679 C CA . VAL A 1 88 ? -8.357 30.266 18.974 1.00 9.77 88 VAL A CA 1
ATOM 680 C C . VAL A 1 88 ? -9.678 29.967 18.274 1.00 12.47 88 VAL A C 1
ATOM 681 O O . VAL A 1 88 ? -10.576 29.314 18.822 1.00 12.22 88 VAL A O 1
ATOM 685 N N . SER A 1 89 ? -9.739 30.446 17.012 1.00 14.17 89 SER A N 1
ATOM 686 C CA . SER A 1 89 ? -10.945 30.475 16.180 1.00 19.65 89 SER A CA 1
ATOM 687 C C . SER A 1 89 ? -11.253 29.131 15.577 1.00 20.67 89 SER A C 1
ATOM 688 O O . SER A 1 89 ? -12.314 29.009 14.946 1.00 22.19 89 SER A O 1
ATOM 691 N N . MET A 1 90 ? -10.405 28.117 15.768 1.00 15.03 90 MET A N 1
ATOM 692 C CA . MET A 1 90 ? -10.712 26.853 15.137 1.00 14.03 90 MET A CA 1
ATOM 693 C C . MET A 1 90 ? -10.393 25.742 16.147 1.00 12.40 90 MET A C 1
ATOM 694 O O . MET A 1 90 ? -9.391 25.813 16.875 1.00 12.18 90 MET A O 1
ATOM 699 N N . VAL A 1 91 ? -11.258 24.760 16.213 1.00 11.98 91 VAL A N 1
ATOM 700 C CA . VAL A 1 91 ? -11.056 23.597 17.071 1.00 13.82 91 VAL A CA 1
ATOM 701 C C . VAL A 1 91 ? -10.132 22.625 16.356 1.00 14.51 91 VAL A C 1
ATOM 702 O O . VAL A 1 91 ? -10.303 22.362 15.171 1.00 11.84 91 VAL A O 1
ATOM 706 N N . ASN A 1 92 ? -9.155 22.062 17.085 1.00 10.38 92 ASN A N 1
ATOM 707 C CA . ASN A 1 92 ? -8.300 21.034 16.498 1.00 10.54 92 ASN A CA 1
ATOM 708 C C . ASN A 1 92 ? -9.090 19.732 16.384 1.00 11.81 92 ASN A C 1
ATOM 709 O O . ASN A 1 92 ? -9.344 19.061 17.397 1.00 10.41 92 ASN A O 1
ATOM 714 N N . ALA A 1 93 ? -9.470 19.393 15.135 1.00 11.59 93 ALA A N 1
ATOM 715 C CA . ALA A 1 93 ? -10.213 18.157 14.894 1.00 12.27 93 ALA A CA 1
ATOM 716 C C . ALA A 1 93 ? -9.357 16.916 15.037 1.00 12.03 93 ALA A C 1
ATOM 717 O O . ALA A 1 93 ? -9.913 15.796 15.048 1.00 14.25 93 ALA A O 1
ATOM 719 N N . ASN A 1 94 ? -8.027 17.076 15.205 1.00 10.70 94 ASN A N 1
ATOM 720 C CA . ASN A 1 94 ? -7.139 15.969 15.504 1.00 12.36 94 ASN A CA 1
ATOM 721 C C . ASN A 1 94 ? -6.684 15.968 16.953 1.00 15.60 94 ASN A C 1
ATOM 722 O O . ASN A 1 94 ? -5.656 15.363 17.265 1.00 15.27 94 ASN A O 1
ATOM 727 N N . THR A 1 95 ? -7.451 16.596 17.839 1.00 12.40 95 THR A N 1
ATOM 728 C CA . THR A 1 95 ? -7.095 16.516 19.240 1.00 12.98 95 THR A CA 1
ATOM 729 C C . THR A 1 95 ? -7.142 15.052 19.661 1.00 13.74 95 THR A C 1
ATOM 730 O O . THR A 1 95 ? -8.195 14.428 19.526 1.00 13.76 95 THR A O 1
ATOM 734 N N . PRO A 1 96 ? -6.074 14.487 20.212 1.00 11.30 96 PRO A N 1
ATOM 735 C CA . PRO A 1 96 ? -6.115 13.078 20.627 1.00 11.68 96 PRO A CA 1
ATOM 736 C C . PRO A 1 96 ? -6.841 12.925 21.962 1.00 14.51 96 PRO A C 1
ATOM 737 O O . PRO A 1 96 ? -7.167 13.909 22.641 1.00 12.56 96 PRO A O 1
ATOM 741 N N . LYS A 1 97 ? -7.113 11.661 22.360 1.00 13.10 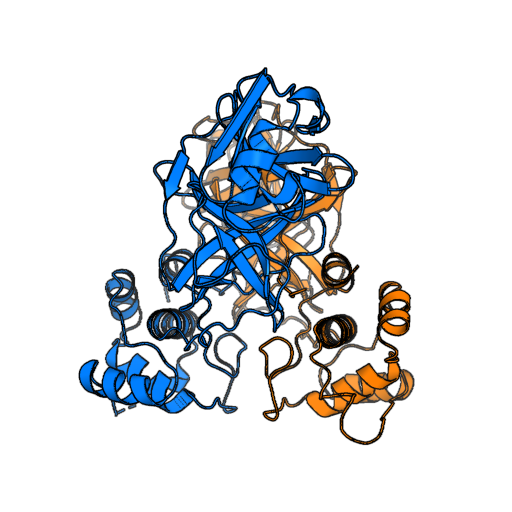97 LYS A N 1
ATOM 742 C CA . LYS A 1 97 ? -7.493 11.469 23.763 1.00 14.07 97 LYS A CA 1
ATOM 743 C C . LYS A 1 97 ? -6.264 11.824 24.597 1.00 17.02 97 LYS A C 1
ATOM 744 O O . LYS A 1 97 ? -5.179 11.309 24.315 1.00 19.61 97 LYS A O 1
ATOM 746 N N . TYR A 1 98 ? -6.394 12.752 25.553 1.00 13.74 98 TYR A N 1
ATOM 747 C CA . TYR A 1 98 ? -5.198 13.187 26.282 1.00 14.60 98 TYR A CA 1
ATOM 748 C C . TYR A 1 98 ? -5.506 13.426 27.745 1.00 18.39 98 TYR A C 1
ATOM 749 O O . TYR A 1 98 ? -6.650 13.665 28.141 1.00 17.00 98 TYR A O 1
ATOM 758 N N . LYS A 1 99 ? -4.445 13.430 28.535 1.00 10.23 99 LYS A N 1
ATOM 759 C CA . LYS A 1 99 ? -4.490 13.966 29.874 1.00 14.06 99 LYS A CA 1
ATOM 760 C C . LYS A 1 99 ? -3.224 14.748 30.138 1.00 13.49 99 LYS A C 1
ATOM 761 O O . LYS A 1 99 ? -2.182 14.529 29.499 1.00 17.65 99 LYS A O 1
ATOM 767 N N . PHE A 1 100 ? -3.347 15.685 31.048 1.00 12.64 100 PHE A N 1
ATOM 768 C CA . PHE A 1 100 ? -2.201 16.374 31.589 1.00 11.70 100 PHE A CA 1
ATOM 769 C C . PHE A 1 100 ? -1.806 15.627 32.834 1.00 14.37 100 PHE A C 1
ATOM 770 O O . PHE A 1 100 ? -2.628 15.473 33.743 1.00 17.83 100 PHE A O 1
ATOM 778 N N . ALA A 1 101 ? -0.561 15.158 32.884 1.00 12.07 101 ALA A N 1
ATOM 779 C CA . ALA A 1 101 ? -0.133 14.410 34.059 1.00 14.22 101 ALA A CA 1
ATOM 780 C C . ALA A 1 101 ? 1.235 14.920 34.439 1.00 12.97 101 ALA A C 1
ATOM 781 O O . ALA A 1 101 ? 1.936 15.444 33.583 1.00 12.54 101 ALA A O 1
ATOM 783 N N . LYS A 1 102 ? 1.598 14.801 35.724 1.00 12.83 102 LYS A N 1
ATOM 784 C CA . LYS A 1 102 ? 2.901 15.209 36.220 1.00 14.19 102 LYS A CA 1
ATOM 785 C C . LYS A 1 102 ? 3.880 14.052 36.082 1.00 14.66 102 LYS A C 1
ATOM 786 O O . LYS A 1 102 ? 3.637 12.951 36.610 1.00 15.55 102 LYS A O 1
ATOM 792 N N . ALA A 1 103 ? 4.988 14.300 35.395 1.00 12.93 103 ALA A N 1
ATOM 793 C CA . ALA A 1 103 ? 6.029 13.298 35.413 1.00 12.82 103 ALA A CA 1
ATOM 794 C C . ALA A 1 103 ? 6.550 13.164 36.847 1.00 13.88 103 ALA A C 1
ATOM 795 O O . ALA A 1 103 ? 6.651 14.149 37.594 1.00 13.75 103 ALA A O 1
ATOM 797 N N . ARG A 1 104 ? 6.967 11.945 37.211 1.00 14.51 104 ARG A N 1
ATOM 798 C CA . ARG A 1 104 ? 7.620 11.715 38.509 1.00 14.64 104 ARG A CA 1
ATOM 799 C C . ARG A 1 104 ? 9.121 11.518 38.355 1.00 13.91 104 ARG A C 1
ATOM 800 O O . ARG A 1 104 ? 9.615 11.105 37.299 1.00 12.61 104 ARG A O 1
ATOM 808 N N . ILE A 1 105 ? 9.850 11.808 39.446 1.00 13.94 105 ILE A N 1
ATOM 809 C CA . ILE A 1 105 ? 11.303 11.672 39.373 1.00 12.25 105 ILE A CA 1
ATOM 810 C C . ILE A 1 105 ? 11.678 10.269 38.882 1.00 12.45 105 ILE A C 1
ATOM 811 O O . ILE A 1 105 ? 11.170 9.244 39.372 1.00 14.15 105 ILE A O 1
ATOM 816 N N . GLY A 1 106 ? 12.647 10.214 37.978 1.00 10.70 106 GLY A N 1
ATOM 817 C CA . GLY A 1 106 ? 13.100 8.944 37.410 1.00 10.66 106 GLY A CA 1
ATOM 818 C C . GLY A 1 106 ? 12.363 8.548 36.138 1.00 10.69 106 GLY A C 1
ATOM 819 O O . GLY A 1 106 ? 12.857 7.699 35.390 1.00 10.13 106 GLY A O 1
ATOM 820 N N . ASP A 1 107 ? 11.161 9.106 35.895 1.00 11.05 107 ASP A N 1
ATOM 821 C CA . ASP A 1 107 ? 10.385 8.787 34.688 1.00 11.82 107 ASP A CA 1
ATOM 822 C C . ASP A 1 107 ? 11.135 9.203 33.437 1.00 11.13 107 ASP A C 1
ATOM 823 O O . ASP A 1 107 ? 11.814 10.218 33.439 1.00 10.92 107 ASP A O 1
ATOM 828 N N . ASN A 1 108 ? 10.999 8.425 32.364 1.00 9.80 108 ASN A N 1
ATOM 829 C CA . ASN A 1 108 ? 11.272 8.967 31.034 1.00 11.43 108 ASN A CA 1
ATOM 830 C C . ASN A 1 108 ? 10.042 9.639 30.442 1.00 11.82 108 ASN A C 1
ATOM 831 O O . ASN A 1 108 ? 8.899 9.303 30.771 1.00 10.49 108 ASN A O 1
ATOM 836 N N . PHE A 1 109 ? 10.296 10.581 29.541 1.00 10.28 109 PHE A N 1
ATOM 837 C CA . PHE A 1 109 ? 9.267 11.020 28.602 1.00 7.86 109 PHE A CA 1
ATOM 838 C C . PHE A 1 109 ? 9.950 11.512 27.343 1.00 9.01 109 PHE A C 1
ATOM 839 O O . PHE A 1 109 ? 11.186 11.574 27.259 1.00 10.20 109 PHE A O 1
ATOM 847 N N . SER A 1 110 ? 9.142 11.678 26.292 1.00 7.69 110 SER A N 1
ATOM 848 C CA . SER A 1 110 ? 9.663 12.036 24.985 1.00 7.16 110 SER A CA 1
ATOM 849 C C . SER A 1 110 ? 9.479 13.520 24.750 1.00 6.50 110 SER A C 1
ATOM 850 O O . SER A 1 110 ? 8.446 14.080 25.099 1.00 8.81 110 SER A O 1
ATOM 853 N N . ILE A 1 111 ? 10.495 14.154 24.131 1.00 7.22 111 ILE A N 1
ATOM 854 C CA . ILE A 1 111 ? 10.441 15.570 23.757 1.00 5.91 111 ILE A CA 1
ATOM 855 C C . ILE A 1 111 ? 10.227 15.671 22.255 1.00 9.10 111 ILE A C 1
ATOM 856 O O . ILE A 1 111 ? 11.002 15.101 21.469 1.00 9.02 111 ILE A O 1
ATOM 861 N N . ALA A 1 112 ? 9.229 16.443 21.867 1.00 8.71 112 ALA A N 1
ATOM 862 C CA . ALA A 1 112 ? 9.008 16.830 20.460 1.00 7.87 112 ALA A CA 1
ATOM 863 C C . ALA A 1 112 ? 9.654 18.201 20.286 1.00 7.86 112 ALA A C 1
ATOM 864 O O . ALA A 1 112 ? 9.020 19.233 20.516 1.00 9.49 112 ALA A O 1
ATOM 866 N N . CYS A 1 113 ? 10.951 18.215 19.932 1.00 7.97 113 CYS A N 1
ATOM 867 C CA . CYS A 1 113 ? 11.713 19.449 19.896 1.00 10.41 113 CYS A CA 1
ATOM 868 C C . CYS A 1 113 ? 11.309 20.213 18.647 1.00 14.77 113 CYS A C 1
ATOM 869 O O . CYS A 1 113 ? 11.480 19.703 17.535 1.00 14.53 113 CYS A O 1
ATOM 872 N N . ALA A 1 114 ? 10.708 21.403 18.817 1.00 8.14 114 ALA A N 1
ATOM 873 C CA . ALA A 1 114 ? 10.134 22.127 17.701 1.00 9.49 114 ALA A CA 1
ATOM 874 C C . ALA A 1 114 ? 10.809 23.466 17.539 1.00 9.34 114 ALA A C 1
ATOM 875 O O . ALA A 1 114 ? 11.183 24.096 18.530 1.00 9.88 114 ALA A O 1
ATOM 877 N N . TYR A 1 115 ? 10.868 23.921 16.269 1.00 9.31 115 TYR A N 1
ATOM 878 C CA . TYR A 1 115 ? 11.261 25.287 15.920 1.00 9.17 115 TYR A CA 1
ATOM 879 C C . TYR A 1 115 ? 10.257 25.781 14.909 1.00 9.67 115 TYR A C 1
ATOM 880 O O . TYR A 1 115 ? 9.845 25.014 14.050 1.00 11.71 115 TYR A O 1
ATOM 889 N N . ASN A 1 116 ? 9.838 27.047 15.031 1.00 13.89 116 ASN A N 1
ATOM 890 C CA . ASN A 1 116 ? 8.867 27.583 14.080 1.00 14.78 116 ASN A CA 1
ATOM 891 C C . ASN A 1 116 ? 7.615 26.716 13.933 1.00 10.51 116 ASN A C 1
ATOM 892 O O . ASN A 1 116 ? 6.971 26.687 12.872 1.00 11.25 116 ASN A O 1
ATOM 897 N N . GLY A 1 117 ? 7.201 26.072 15.023 1.00 9.06 117 GLY A N 1
ATOM 898 C CA . GLY A 1 117 ? 6.015 25.269 15.005 1.00 10.57 117 GLY A CA 1
ATOM 899 C C . GLY A 1 117 ? 6.136 23.976 14.210 1.00 11.10 117 GLY A C 1
ATOM 900 O O . GLY A 1 117 ? 5.104 23.384 13.853 1.00 11.11 117 GLY A O 1
ATOM 901 N N . HIS A 1 118 ? 7.373 23.508 13.965 1.00 11.80 118 HIS A N 1
ATOM 902 C CA . HIS A 1 118 ? 7.586 22.269 13.224 1.00 12.91 118 HIS A CA 1
ATOM 903 C C . HIS A 1 118 ? 8.485 21.359 14.062 1.00 11.76 118 HIS A C 1
ATOM 904 O O . HIS A 1 118 ? 9.592 21.778 14.463 1.00 12.42 118 HIS A O 1
ATOM 911 N N . VAL A 1 119 ? 8.052 20.113 14.297 1.00 10.98 119 VAL A N 1
ATOM 912 C CA . VAL A 1 119 ? 8.901 19.224 15.115 1.00 10.05 119 VAL A CA 1
ATOM 913 C C . VAL A 1 119 ? 10.121 18.876 14.275 1.00 16.00 119 VAL A C 1
ATOM 914 O O . VAL A 1 119 ? 9.980 18.303 13.188 1.00 15.44 119 VAL A O 1
ATOM 918 N N . SER A 1 120 ? 11.313 19.221 14.776 1.00 12.04 120 SER A N 1
ATOM 919 C CA . SER A 1 120 ? 12.556 18.966 14.059 1.00 14.71 120 SER A CA 1
ATOM 920 C C . SER A 1 120 ? 13.175 17.642 14.465 1.00 15.30 120 SER A C 1
ATOM 921 O O . SER A 1 120 ? 13.927 17.040 13.688 1.00 16.21 120 SER A O 1
ATOM 924 N N . GLY A 1 121 ? 12.962 17.212 15.685 1.00 11.79 121 GLY A N 1
ATOM 925 C CA . GLY A 1 121 ? 13.544 15.949 16.129 1.00 12.71 121 GLY A CA 1
ATOM 926 C C . GLY A 1 121 ? 12.954 15.624 17.482 1.00 13.80 121 GLY A C 1
ATOM 927 O O . GLY A 1 121 ? 12.461 16.519 18.188 1.00 11.40 121 GLY A O 1
ATOM 928 N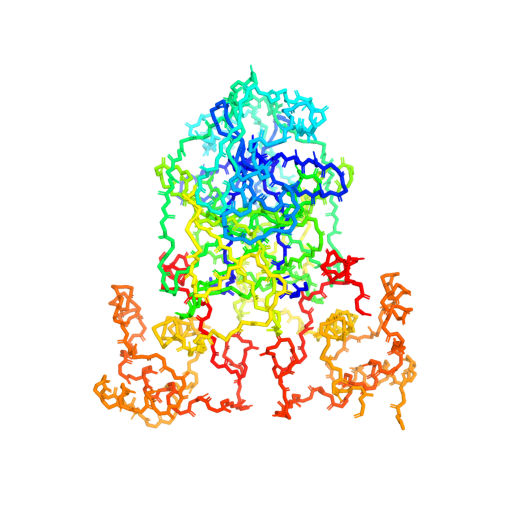 N . LEU A 1 122 ? 13.041 14.352 17.849 1.00 7.70 122 LEU A N 1
ATOM 929 C CA . LEU A 1 122 ? 12.575 13.893 19.141 1.00 9.38 122 LEU A CA 1
ATOM 930 C C . LEU A 1 122 ? 13.691 13.169 19.868 1.00 11.35 122 LEU A C 1
ATOM 931 O O . LEU A 1 122 ? 14.612 12.643 19.249 1.00 8.38 122 LEU A O 1
ATOM 936 N N . TYR A 1 123 ? 13.578 13.155 21.190 1.00 8.50 123 TYR A N 1
ATOM 937 C CA . TYR A 1 123 ? 14.501 12.391 21.991 1.00 8.49 123 TYR A CA 1
ATOM 938 C C . TYR A 1 123 ? 13.862 12.125 23.344 1.00 7.89 123 TYR A C 1
ATOM 939 O O . TYR A 1 123 ? 12.775 12.647 23.642 1.00 10.25 123 TYR A O 1
ATOM 948 N N . THR A 1 124 ? 14.504 11.237 24.135 1.00 9.47 124 THR A N 1
ATOM 949 C CA . THR A 1 124 ? 13.996 10.971 25.483 1.00 8.93 124 THR A CA 1
ATOM 950 C C . THR A 1 124 ? 14.776 11.745 26.535 1.00 10.49 124 THR A C 1
ATOM 951 O O . THR A 1 124 ? 15.983 12.048 26.385 1.00 10.90 124 THR A O 1
ATOM 955 N N . VAL A 1 125 ? 14.068 12.054 27.617 1.00 8.46 125 VAL A N 1
ATOM 956 C CA . VAL A 1 125 ? 14.692 12.667 28.787 1.00 9.23 125 VAL A CA 1
ATOM 957 C C . VAL A 1 125 ? 14.282 11.854 30.017 1.00 9.91 125 VAL A C 1
ATOM 958 O O . VAL A 1 125 ? 13.384 11.008 29.973 1.00 9.69 125 VAL A O 1
ATOM 962 N N . THR A 1 126 ? 14.901 12.183 31.131 1.00 8.76 126 THR A N 1
ATOM 963 C CA . THR A 1 126 ? 14.605 11.571 32.430 1.00 9.30 126 THR A CA 1
ATOM 964 C C . THR A 1 126 ? 14.427 12.690 33.441 1.00 10.32 126 THR A C 1
ATOM 965 O O . THR A 1 126 ? 15.242 13.617 33.455 1.00 12.05 126 THR A O 1
ATOM 969 N N . LEU A 1 127 ? 13.335 12.671 34.207 1.00 10.04 127 LEU A N 1
ATOM 970 C CA . LEU A 1 127 ? 13.127 13.752 35.175 1.00 8.48 127 LEU A CA 1
ATOM 971 C C . LEU A 1 127 ? 14.110 13.528 36.328 1.00 11.08 127 LEU A C 1
ATOM 972 O O . LEU A 1 127 ? 14.045 12.486 36.991 1.00 11.33 127 LEU A O 1
ATOM 977 N N . ARG A 1 128 ? 15.014 14.485 36.532 1.00 10.03 128 ARG A N 1
ATOM 978 C CA . ARG A 1 128 ? 16.049 14.346 37.547 1.00 12.03 128 ARG A CA 1
ATOM 979 C C . ARG A 1 128 ? 15.500 14.736 38.908 1.00 13.95 128 ARG A C 1
ATOM 980 O O . ARG A 1 128 ? 14.416 15.311 39.058 1.00 13.98 128 ARG A O 1
ATOM 988 N N . GLU A 1 129 ? 16.294 14.439 39.939 1.00 15.69 129 GLU A N 1
ATOM 989 C CA . GLU A 1 129 ? 15.804 14.624 41.290 1.00 13.80 129 GLU A CA 1
ATOM 990 C C . GLU A 1 129 ? 15.429 16.067 41.555 1.00 16.47 129 GLU A C 1
ATOM 991 O O . GLU A 1 129 ? 14.525 16.333 42.362 1.00 17.53 129 GLU A O 1
ATOM 997 N N . ASN A 1 130 ? 16.123 17.005 40.918 1.00 15.44 130 ASN A N 1
ATOM 998 C CA . ASN A 1 130 ? 15.871 18.425 41.162 1.00 15.58 130 ASN A CA 1
ATOM 999 C C . ASN A 1 130 ? 14.883 19.028 40.162 1.00 17.76 130 ASN A C 1
ATOM 1000 O O . ASN A 1 130 ? 14.834 20.261 40.024 1.00 17.84 130 ASN A O 1
ATOM 1005 N N . GLY A 1 131 ? 14.139 18.195 39.437 1.00 15.05 131 GLY A N 1
ATOM 1006 C CA . GLY A 1 131 ? 13.129 18.733 38.534 1.00 14.51 131 GLY A CA 1
ATOM 1007 C C . GLY A 1 131 ? 13.692 19.336 37.271 1.00 14.24 131 GLY A C 1
ATOM 1008 O O . GLY A 1 131 ? 12.993 20.110 36.626 1.00 15.86 131 GLY A O 1
ATOM 1009 N N . THR A 1 132 ? 14.924 19.013 36.890 1.00 12.76 132 THR A N 1
ATOM 1010 C CA . THR A 1 132 ? 15.511 19.406 35.604 1.00 11.28 132 THR A CA 1
ATOM 1011 C C . THR A 1 132 ? 15.637 18.189 34.690 1.00 12.60 132 THR A C 1
ATOM 1012 O O . THR A 1 132 ? 15.422 17.030 35.102 1.00 12.66 132 THR A O 1
ATOM 1016 N N . LEU A 1 133 ? 15.944 18.471 33.419 1.00 9.57 133 LEU A N 1
ATOM 1017 C CA . LEU A 1 133 ? 16.197 17.479 32.380 1.00 8.99 133 LEU A CA 1
ATOM 1018 C C . LEU A 1 133 ? 17.544 17.716 31.741 1.00 10.57 133 LEU A C 1
ATOM 1019 O O . LEU A 1 133 ? 18.025 18.859 31.711 1.00 12.22 133 LEU A O 1
ATOM 1024 N N . LYS A 1 134 ? 18.158 16.642 31.223 1.00 9.57 134 LYS A N 1
ATOM 1025 C CA . LYS A 1 134 ? 19.287 16.822 30.309 1.00 11.93 134 LYS A CA 1
ATOM 1026 C C . LYS A 1 134 ? 18.734 16.699 28.888 1.00 13.03 134 LYS A C 1
ATOM 1027 O O . LYS A 1 134 ? 18.623 15.602 28.331 1.00 13.31 134 LYS A O 1
ATOM 1033 N N . GLY A 1 135 ? 18.359 17.837 28.293 1.00 8.45 135 GLY A N 1
ATOM 1034 C CA . GLY A 1 135 ? 17.760 17.805 26.989 1.00 8.48 135 GLY A CA 1
ATOM 1035 C C . GLY A 1 135 ? 18.695 18.382 25.961 1.00 8.92 135 GLY A C 1
ATOM 1036 O O . GLY A 1 135 ? 19.921 18.440 26.161 1.00 11.50 135 GLY A O 1
ATOM 1037 N N . SER A 1 136 ? 18.095 18.887 24.865 1.00 9.41 136 SER A N 1
ATOM 1038 C CA . SER A 1 136 ? 18.845 19.498 23.771 1.00 9.29 136 SER A CA 1
ATOM 1039 C C . SER A 1 136 ? 17.902 20.528 23.173 1.00 10.18 136 SER A C 1
ATOM 1040 O O . SER A 1 136 ? 16.953 20.166 22.457 1.00 10.21 136 SER A O 1
ATOM 1043 N N . PHE A 1 137 ? 18.172 21.800 23.480 1.00 9.87 137 PHE A N 1
ATOM 1044 C CA . PHE A 1 137 ? 17.242 22.839 23.076 1.00 10.39 137 PHE A CA 1
ATOM 1045 C C . PHE A 1 137 ? 18.052 24.079 22.706 1.00 11.19 137 PHE A C 1
ATOM 1046 O O . PHE A 1 137 ? 19.005 24.399 23.400 1.00 11.57 137 PHE A O 1
ATOM 1054 N N . MET A 1 138 ? 17.631 24.761 21.627 1.00 11.11 138 MET A N 1
ATOM 1055 C CA . MET A 1 138 ? 18.216 26.035 21.238 1.00 12.87 138 MET A CA 1
ATOM 1056 C C . MET A 1 138 ? 17.170 27.118 21.259 1.00 12.67 138 MET A C 1
ATOM 1057 O O . MET A 1 138 ? 16.003 26.856 21.496 1.00 11.87 138 MET A O 1
ATOM 1062 N N . SER A 1 139 ? 17.624 28.360 21.062 1.00 13.38 139 SER A N 1
ATOM 1063 C CA . SER A 1 139 ? 16.658 29.451 20.946 1.00 14.27 139 SER A CA 1
ATOM 1064 C C . SER A 1 139 ? 15.596 29.109 19.907 1.00 14.66 139 SER A C 1
ATOM 1065 O O . SER A 1 139 ? 15.879 28.534 18.831 1.00 14.05 139 SER A O 1
ATOM 1068 N N . GLY A 1 140 ? 14.348 29.475 20.223 1.00 11.27 140 GLY A N 1
ATOM 1069 C CA . GLY A 1 140 ? 13.208 29.131 19.380 1.00 10.69 140 GLY A CA 1
ATOM 1070 C C . GLY A 1 140 ? 12.476 27.830 19.768 1.00 9.36 140 GLY A C 1
ATOM 1071 O O . GLY A 1 140 ? 11.386 27.568 19.245 1.00 10.77 140 GLY A O 1
ATOM 1072 N N . SER A 1 141 ? 13.033 27.035 20.677 1.00 10.18 141 SER A N 1
ATOM 1073 C CA . SER A 1 141 ? 12.445 25.728 20.996 1.00 8.44 141 SER A CA 1
ATOM 1074 C C . SER A 1 141 ? 11.522 25.777 22.193 1.00 11.45 141 SER A C 1
ATOM 1075 O O . SER A 1 141 ? 10.915 24.750 22.525 1.00 9.54 141 SER A O 1
ATOM 1078 N N . CYS A 1 142 ? 11.366 26.937 22.842 1.00 8.58 142 CYS A N 1
ATOM 1079 C CA . CYS A 1 142 ? 10.423 26.978 23.962 1.00 8.42 142 CYS A CA 1
ATOM 1080 C C . CYS A 1 142 ? 9.004 26.604 23.531 1.00 8.05 142 CYS A C 1
ATOM 1081 O O . CYS A 1 142 ? 8.609 26.774 22.356 1.00 8.92 142 CYS A O 1
ATOM 1084 N N . GLY A 1 143 ? 8.250 26.045 24.488 1.00 5.87 143 GLY A N 1
ATOM 1085 C CA . GLY A 1 143 ? 6.925 25.521 24.087 1.00 7.11 143 GLY A CA 1
ATOM 1086 C C . GLY A 1 143 ? 6.946 24.105 23.528 1.00 8.74 143 GLY A C 1
ATOM 1087 O O . GLY A 1 143 ? 5.875 23.542 23.291 1.00 8.55 143 GLY A O 1
ATOM 1088 N N . SER A 1 144 ? 8.125 23.524 23.237 1.00 7.80 144 SER A N 1
ATOM 1089 C CA . SER A 1 144 ? 8.219 22.095 22.897 1.00 7.48 144 SER A CA 1
ATOM 1090 C C . SER A 1 144 ? 7.673 21.299 24.047 1.00 6.90 144 SER A C 1
ATOM 1091 O O . SER A 1 144 ? 7.869 21.672 25.220 1.00 7.79 144 SER A O 1
ATOM 1094 N N . VAL A 1 145 ? 6.933 20.251 23.736 1.00 7.12 145 VAL A N 1
ATOM 1095 C CA . VAL A 1 145 ? 6.320 19.481 24.819 1.00 7.66 145 VAL A CA 1
ATOM 1096 C C . VAL A 1 145 ? 6.965 18.143 25.015 1.00 7.51 145 VAL A C 1
ATOM 1097 O O . VAL A 1 145 ? 7.584 17.570 24.119 1.00 7.48 145 VAL A O 1
ATOM 1101 N N . GLY A 1 146 ? 6.842 17.662 26.244 1.00 7.07 146 GLY A N 1
ATOM 1102 C CA . GLY A 1 146 ? 7.226 16.297 26.579 1.00 6.69 146 GLY A CA 1
ATOM 1103 C C . GLY A 1 146 ? 5.966 15.488 26.791 1.00 9.00 146 GLY A C 1
ATOM 1104 O O . GLY A 1 146 ? 5.004 15.975 27.403 1.00 8.09 146 GLY A O 1
ATOM 1105 N N . TYR A 1 147 ? 6.022 14.214 26.367 1.00 8.01 147 TYR A N 1
ATOM 1106 C CA . TYR A 1 147 ? 4.774 13.427 26.343 1.00 6.77 147 TYR A CA 1
ATOM 1107 C C . TYR A 1 147 ? 5.126 11.962 26.492 1.00 8.22 147 TYR A C 1
ATOM 1108 O O . TYR A 1 147 ? 6.258 11.531 26.277 1.00 8.42 147 TYR A O 1
ATOM 1117 N N . ASN A 1 148 ? 4.118 11.187 26.855 1.00 10.17 148 ASN A N 1
ATOM 1118 C CA . ASN A 1 148 ? 4.153 9.723 26.756 1.00 11.30 148 ASN A CA 1
ATOM 1119 C C . ASN A 1 148 ? 2.916 9.262 25.997 1.00 10.88 148 ASN A C 1
ATOM 1120 O O . ASN A 1 148 ? 1.892 9.939 25.973 1.00 13.35 148 ASN A O 1
ATOM 1125 N N . VAL A 1 149 ? 2.986 8.038 25.468 1.00 11.46 149 VAL A N 1
ATOM 1126 C CA . VAL A 1 149 ? 1.826 7.484 24.769 1.00 13.73 149 VAL A CA 1
ATOM 1127 C C . VAL A 1 149 ? 1.421 6.258 25.570 1.00 22.74 149 VAL A C 1
ATOM 1128 O O . VAL A 1 149 ? 2.281 5.427 25.879 1.00 22.47 149 VAL A O 1
ATOM 1132 N N . THR A 1 150 ? 0.142 6.185 25.966 1.00 24.64 150 THR A N 1
ATOM 1133 C CA . THR A 1 150 ? -0.317 5.146 26.897 1.00 35.91 150 THR A CA 1
ATOM 1134 C C . THR A 1 150 ? -1.555 4.541 26.304 1.00 36.87 150 THR A C 1
ATOM 1135 O O . THR A 1 150 ? -1.989 4.933 25.219 1.00 34.09 150 THR A O 1
ATOM 1139 N N . ASN A 1 151 ? -2.104 3.554 27.019 1.00 44.69 151 ASN A N 1
ATOM 1140 C CA . ASN A 1 151 ? -3.330 2.917 26.545 1.00 52.64 151 ASN A CA 1
ATOM 1141 C C . ASN A 1 151 ? -4.415 3.972 26.342 1.00 48.93 151 ASN A C 1
ATOM 1142 O O . ASN A 1 151 ? -4.966 4.121 25.238 1.00 51.05 151 ASN A O 1
ATOM 1144 N N . GLU A 1 152 ? -4.631 4.799 27.375 1.00 48.40 152 GLU A N 1
ATOM 1145 C CA . GLU A 1 152 ? -5.658 5.837 27.345 1.00 47.41 152 GLU A CA 1
ATOM 1146 C C . GLU A 1 152 ? -5.463 6.853 26.207 1.00 46.00 152 GLU A C 1
ATOM 1147 O O . GLU A 1 152 ? -6.455 7.390 25.698 1.00 46.60 152 GLU A O 1
ATOM 1149 N N . GLY A 1 153 ? -4.217 7.161 25.808 1.00 37.11 153 GLY A N 1
ATOM 1150 C CA . GLY A 1 153 ? -4.016 8.072 24.685 1.00 30.46 153 GLY A CA 1
ATOM 1151 C C . GLY A 1 153 ? -2.659 8.782 24.744 1.00 26.51 153 GLY A C 1
ATOM 1152 O O . GLY A 1 153 ? -1.641 8.111 24.759 1.00 26.37 153 GLY A O 1
ATOM 1153 N N . VAL A 1 154 ? -2.612 10.112 24.818 1.00 14.82 154 VAL A N 1
ATOM 1154 C CA . VAL A 1 154 ? -1.369 10.838 25.042 1.00 11.51 154 VAL A CA 1
ATOM 1155 C C . VAL A 1 154 ? -1.390 11.440 26.436 1.00 16.64 154 VAL A C 1
ATOM 1156 O O . VAL A 1 154 ? -2.400 11.995 26.874 1.00 16.67 154 VAL A O 1
ATOM 1160 N N . GLU A 1 155 ? -0.246 11.427 27.109 1.00 12.26 155 GLU A N 1
ATOM 1161 C CA . GLU A 1 155 ? -0.079 12.107 28.362 1.00 10.97 155 GLU A CA 1
ATOM 1162 C C . GLU A 1 155 ? 0.878 13.239 28.071 1.00 11.82 155 GLU A C 1
ATOM 1163 O O . GLU A 1 155 ? 2.032 12.973 27.723 1.00 13.05 155 GLU A O 1
ATOM 1169 N N . PHE A 1 156 ? 0.420 14.476 28.239 1.00 9.06 156 PHE A N 1
ATOM 1170 C CA . PHE A 1 156 ? 1.331 15.615 28.099 1.00 7.78 156 PHE A CA 1
ATOM 1171 C C . PHE A 1 156 ? 1.849 15.972 29.480 1.00 9.87 156 PHE A C 1
ATOM 1172 O O . PHE A 1 156 ? 1.037 16.290 30.362 1.00 9.90 156 PHE A O 1
ATOM 1180 N N . VAL A 1 157 ? 3.165 15.930 29.653 1.00 7.66 157 VAL A N 1
ATOM 1181 C CA . VAL A 1 157 ? 3.753 16.094 30.972 1.00 8.90 157 VAL A CA 1
ATOM 1182 C C . VAL A 1 157 ? 4.657 17.297 31.066 1.00 8.98 157 VAL A C 1
ATOM 1183 O O . VAL A 1 157 ? 4.954 17.740 32.186 1.00 10.31 157 VAL A O 1
ATOM 1187 N N . TYR A 1 158 ? 5.119 17.868 29.953 1.00 6.66 158 TYR A N 1
ATOM 1188 C CA . TYR A 1 158 ? 6.155 18.904 30.071 1.00 6.97 158 TYR A CA 1
ATOM 1189 C C . TYR A 1 158 ? 5.978 19.906 28.951 1.00 6.78 158 TYR A C 1
ATOM 1190 O O . TYR A 1 158 ? 5.567 19.574 27.846 1.00 6.95 158 TYR A O 1
ATOM 1199 N N . MET A 1 159 ? 6.292 21.146 29.259 1.00 6.06 159 MET A N 1
ATOM 1200 C CA . MET A 1 159 ? 6.510 22.235 28.293 1.00 8.05 159 MET A CA 1
ATOM 1201 C C . MET A 1 159 ? 7.776 22.976 28.584 1.00 9.51 159 MET A C 1
ATOM 1202 O O . MET A 1 159 ? 8.001 23.349 29.744 1.00 9.10 159 MET A O 1
ATOM 1207 N N . HIS A 1 160 ? 8.585 23.223 27.527 1.00 6.68 160 HIS A N 1
ATOM 1208 C CA . HIS A 1 160 ? 9.937 23.723 27.763 1.00 7.87 160 HIS A CA 1
ATOM 1209 C C . HIS A 1 160 ? 10.001 25.246 27.938 1.00 8.60 160 HIS A C 1
ATOM 1210 O O . HIS A 1 160 ? 9.421 25.992 27.126 1.00 10.00 160 HIS A O 1
ATOM 1217 N N . HIS A 1 161 ? 10.741 25.721 28.956 1.00 6.87 161 HIS A N 1
ATOM 1218 C CA . HIS A 1 161 ? 10.906 27.167 29.176 1.00 6.87 161 HIS A CA 1
ATOM 1219 C C . HIS A 1 161 ? 12.357 27.685 29.192 1.00 9.81 161 HIS A C 1
ATOM 1220 O O . HIS A 1 161 ? 12.541 28.825 28.829 1.00 9.54 161 HIS A O 1
ATOM 1227 N N A LEU A 1 162 ? 13.343 26.927 29.678 0.46 8.88 162 LEU A N 1
ATOM 1228 N N B LEU A 1 162 ? 13.347 26.933 29.674 0.54 8.88 162 LEU A N 1
ATOM 1229 C CA A LEU A 1 162 ? 14.599 27.619 30.009 0.46 9.41 162 LEU A CA 1
ATOM 1230 C CA B LEU A 1 162 ? 14.615 27.649 29.891 0.54 9.41 162 LEU A CA 1
ATOM 1231 C C A LEU A 1 162 ? 15.773 26.644 30.055 0.46 10.32 162 LEU A C 1
ATOM 1232 C C B LEU A 1 162 ? 15.769 26.670 30.076 0.54 10.33 162 LEU A C 1
ATOM 1233 O O A LEU A 1 162 ? 15.601 25.439 30.266 0.46 9.73 162 LEU A O 1
ATOM 1234 O O B LEU A 1 162 ? 15.577 25.493 30.401 0.54 9.68 162 LEU A O 1
ATOM 1243 N N . GLU A 1 163 ? 16.978 27.195 29.871 1.00 10.51 163 GLU A N 1
ATOM 1244 C CA . GLU A 1 163 ? 18.214 26.436 30.046 1.00 10.70 163 GLU A CA 1
ATOM 1245 C C . GLU A 1 163 ? 18.968 26.977 31.249 1.00 13.59 163 GLU A C 1
ATOM 1246 O O . GLU A 1 163 ? 19.156 28.196 31.379 1.00 15.76 163 GLU A O 1
ATOM 1252 N N . LEU A 1 164 ? 19.342 26.099 32.120 1.00 10.35 164 LEU A N 1
ATOM 1253 C CA . LEU A 1 164 ? 20.036 26.390 33.354 1.00 14.45 164 LEU A CA 1
ATOM 1254 C C . LEU A 1 164 ? 21.497 26.079 33.209 1.00 17.31 164 LEU A C 1
ATOM 1255 O O . LEU A 1 164 ? 21.926 25.453 32.232 1.00 14.08 164 LEU A O 1
ATOM 1260 N N . PRO A 1 165 ? 22.310 26.511 34.179 1.00 17.30 165 PRO A N 1
ATOM 1261 C CA . PRO A 1 165 ? 23.752 26.306 34.040 1.00 15.93 165 PRO A CA 1
ATOM 1262 C C . PRO A 1 165 ? 24.053 24.818 33.943 1.00 17.63 165 PRO A C 1
ATOM 1263 O O . PRO A 1 165 ? 23.415 23.978 34.581 1.00 19.37 165 PRO A O 1
ATOM 1267 N N . GLY A 1 166 ? 25.063 24.494 33.150 1.00 18.65 166 GLY A N 1
ATOM 1268 C CA . GLY A 1 166 ? 25.457 23.113 33.024 1.00 20.66 166 GLY A CA 1
ATOM 1269 C C . GLY A 1 166 ? 24.706 22.394 31.945 1.00 20.37 166 GLY A C 1
ATOM 1270 O O . GLY A 1 166 ? 24.654 21.166 31.964 1.00 18.88 166 GLY A O 1
ATOM 1271 N N . CYS A 1 167 ? 24.147 23.134 30.986 1.00 22.86 167 CYS A N 1
ATOM 1272 C CA . CYS A 1 167 ? 23.441 22.521 29.881 1.00 21.76 167 CYS A CA 1
ATOM 1273 C C . CYS A 1 167 ? 22.304 21.661 30.431 1.00 17.21 167 CYS A C 1
ATOM 1274 O O . CYS A 1 167 ? 22.081 20.512 30.002 1.00 23.86 167 CYS A O 1
ATOM 1277 N N . VAL A 1 168 ? 21.612 22.174 31.452 1.00 12.82 168 VAL A N 1
ATOM 1278 C CA . VAL A 1 168 ? 20.421 21.457 31.932 1.00 15.39 168 VAL A CA 1
ATOM 1279 C C . VAL A 1 168 ? 19.195 22.344 31.698 1.00 15.70 168 VAL A C 1
ATOM 1280 O O . VAL A 1 168 ? 19.316 23.543 31.381 1.00 14.57 168 VAL A O 1
ATOM 1284 N N . HIS A 1 169 ? 18.019 21.685 31.705 1.00 8.83 169 HIS A N 1
ATOM 1285 C CA . HIS A 1 169 ? 16.816 22.308 31.177 1.00 8.95 169 HIS A CA 1
ATOM 1286 C C . HIS A 1 169 ? 15.696 22.261 32.199 1.00 10.61 169 HIS A C 1
ATOM 1287 O O . HIS A 1 169 ? 15.550 21.303 32.964 1.00 10.26 169 HIS A O 1
ATOM 1294 N N . GLY A 1 170 ? 14.875 23.301 32.160 1.00 9.52 170 GLY A N 1
ATOM 1295 C CA . GLY A 1 170 ? 13.734 23.408 33.059 1.00 7.57 170 GLY A CA 1
ATOM 1296 C C . GLY A 1 170 ? 12.467 23.835 32.332 1.00 8.45 170 GLY A C 1
ATOM 1297 O O . GLY A 1 170 ? 12.499 24.459 31.277 1.00 8.85 170 GLY A O 1
ATOM 1298 N N . GLY A 1 171 ? 11.340 23.454 32.911 1.00 7.83 171 GLY A N 1
ATOM 1299 C CA . GLY A 1 171 ? 10.059 23.790 32.295 1.00 7.55 171 GLY A CA 1
ATOM 1300 C C . GLY A 1 171 ? 8.962 23.468 33.262 1.00 9.39 171 GLY A C 1
ATOM 1301 O O . GLY A 1 171 ? 9.196 23.361 34.459 1.00 9.44 171 GLY A O 1
ATOM 1302 N N . SER A 1 172 ? 7.729 23.402 32.729 1.00 7.58 172 SER A N 1
ATOM 1303 C CA . SER A 1 172 ? 6.540 23.248 33.564 1.00 8.10 172 SER A CA 1
ATOM 1304 C C . SER A 1 172 ? 5.726 22.029 33.143 1.00 9.05 172 SER A C 1
ATOM 1305 O O . SER A 1 172 ? 5.951 21.454 32.083 1.00 8.87 172 SER A O 1
ATOM 1308 N N . ASP A 1 173 ? 4.756 21.660 33.969 1.00 8.21 173 ASP A N 1
ATOM 1309 C CA . ASP A 1 173 ? 3.720 20.762 33.461 1.00 8.37 173 ASP A CA 1
ATOM 1310 C C . ASP A 1 173 ? 2.699 21.583 32.652 1.00 8.80 173 ASP A C 1
ATOM 1311 O O . ASP A 1 173 ? 2.910 22.772 32.397 1.00 8.66 173 ASP A O 1
ATOM 1316 N N . LEU A 1 174 ? 1.646 20.929 32.173 1.00 10.34 174 LEU A N 1
ATOM 1317 C CA . LEU A 1 174 ? 0.743 21.633 31.278 1.00 9.40 174 LEU A CA 1
ATOM 1318 C C . LEU A 1 174 ? -0.337 22.392 32.054 1.00 11.21 174 LEU A C 1
ATOM 1319 O O . LEU A 1 174 ? -1.228 22.997 31.438 1.00 12.74 174 LEU A O 1
ATOM 1324 N N . HIS A 1 175 ? -0.267 22.352 33.376 1.00 12.33 175 HIS A N 1
ATOM 1325 C CA . HIS A 1 175 ? -0.930 23.343 34.248 1.00 14.82 175 HIS A CA 1
ATOM 1326 C C . HIS A 1 175 ? -0.064 24.546 34.592 1.00 15.61 175 HIS A C 1
ATOM 1327 O O . HIS A 1 175 ? -0.472 25.359 35.435 1.00 14.41 175 HIS A O 1
ATOM 1334 N N . GLY A 1 176 ? 1.138 24.692 33.989 1.00 10.52 176 GLY A N 1
ATOM 1335 C CA . GLY A 1 176 ? 1.968 25.826 34.255 1.00 9.73 176 GLY A CA 1
ATOM 1336 C C . GLY A 1 176 ? 2.712 25.781 35.566 1.00 11.79 176 GLY A C 1
ATOM 1337 O O . GLY A 1 176 ? 3.149 26.803 36.022 1.00 12.26 176 GLY A O 1
ATOM 1338 N N . ILE A 1 177 ? 2.895 24.613 36.176 1.00 10.46 177 ILE A N 1
ATOM 1339 C CA . ILE A 1 177 ? 3.616 24.483 37.434 1.00 10.52 177 ILE A CA 1
ATOM 1340 C C . ILE A 1 177 ? 5.076 24.103 37.094 1.00 11.17 177 ILE A C 1
ATOM 1341 O O . ILE A 1 177 ? 5.317 23.087 36.440 1.00 9.50 177 ILE A O 1
ATOM 1346 N N . PHE A 1 178 ? 6.040 24.884 37.551 1.00 10.79 178 PHE A N 1
ATOM 1347 C CA . PHE A 1 178 ? 7.447 24.525 37.229 1.00 10.59 178 PHE A CA 1
ATOM 1348 C C . PHE A 1 178 ? 7.839 23.221 37.941 1.00 11.93 178 PHE A C 1
ATOM 1349 O O . PHE A 1 178 ? 7.408 22.952 39.082 1.00 11.56 178 PHE A O 1
ATOM 1357 N N . TYR A 1 179 ? 8.731 22.439 37.309 1.00 10.20 179 TYR A N 1
ATOM 1358 C CA . TYR A 1 179 ? 9.086 21.103 37.847 1.00 12.27 179 TYR A CA 1
ATOM 1359 C C . TYR A 1 179 ? 10.111 21.156 38.971 1.00 15.74 179 TYR A C 1
ATOM 1360 O O . TYR A 1 179 ? 10.299 20.154 39.696 1.00 15.87 179 TYR A O 1
ATOM 1369 N N . GLY A 1 180 ? 10.775 22.274 39.130 1.00 12.80 180 GLY A N 1
ATOM 1370 C CA . GLY A 1 180 ? 11.731 22.359 40.246 1.00 15.04 180 GLY A CA 1
ATOM 1371 C C . GLY A 1 180 ? 11.798 23.769 40.803 1.00 15.13 180 GLY A C 1
ATOM 1372 O O . GLY A 1 180 ? 10.981 24.645 40.487 1.00 16.19 180 GLY A O 1
ATOM 1373 N N . GLY A 1 181 ? 12.817 24.011 41.623 1.00 16.04 181 GLY A N 1
ATOM 1374 C CA . GLY A 1 181 ? 12.893 25.297 42.302 1.00 17.42 181 GLY A CA 1
ATOM 1375 C C . GLY A 1 181 ? 13.483 26.409 41.451 1.00 20.87 181 GLY A C 1
ATOM 1376 O O . GLY A 1 181 ? 14.506 27.023 41.810 1.00 24.54 181 GLY A O 1
ATOM 1377 N N . TYR A 1 182 ? 12.906 26.651 40.279 1.00 14.63 182 TYR A N 1
ATOM 1378 C CA . TYR A 1 182 ? 13.408 27.663 39.381 1.00 14.63 182 TYR A CA 1
ATOM 1379 C C . TYR A 1 182 ? 12.186 28.359 38.803 1.00 12.62 182 TYR A C 1
ATOM 1380 O O . TYR A 1 182 ? 11.062 27.852 38.930 1.00 13.31 182 TYR A O 1
ATOM 1389 N N . VAL A 1 183 ? 12.428 29.520 38.199 1.00 13.30 183 VAL A N 1
ATOM 1390 C CA . VAL A 1 183 ? 11.400 30.321 37.527 1.00 13.52 183 VAL A CA 1
ATOM 1391 C C . VAL A 1 183 ? 11.919 30.758 36.176 1.00 12.09 183 VAL A C 1
ATOM 1392 O O . VAL A 1 183 ? 13.122 30.702 35.891 1.00 14.90 183 VAL A O 1
ATOM 1396 N N . ASP A 1 184 ? 11.009 31.310 35.362 1.00 11.22 184 ASP A N 1
ATOM 1397 C CA . ASP A 1 184 ? 11.347 31.735 34.010 1.00 9.30 184 ASP A CA 1
ATOM 1398 C C . ASP A 1 184 ? 11.869 33.172 34.050 1.00 14.04 184 ASP A C 1
ATOM 1399 O O . ASP A 1 184 ? 11.298 34.103 33.474 1.00 12.12 184 ASP A O 1
ATOM 1404 N N . GLU A 1 185 ? 13.045 33.335 34.689 1.00 12.10 185 GLU A N 1
ATOM 1405 C CA . GLU A 1 185 ? 13.709 34.639 34.766 1.00 16.08 185 GLU A CA 1
ATOM 1406 C C . GLU A 1 185 ? 15.186 34.451 34.454 1.00 16.34 185 GLU A C 1
ATOM 1407 O O . GLU A 1 185 ? 15.783 33.455 34.857 1.00 19.05 185 GLU A O 1
ATOM 1413 N N . GLU A 1 186 ? 15.747 35.391 33.717 1.00 15.31 186 GLU A N 1
ATOM 1414 C CA . GLU A 1 186 ? 17.135 35.264 33.252 1.00 15.09 186 GLU A CA 1
ATOM 1415 C C . GLU A 1 186 ? 18.087 35.860 34.278 1.00 20.01 186 GLU A C 1
ATOM 1416 O O . GLU A 1 186 ? 18.802 36.806 33.998 1.00 21.78 186 GLU A O 1
ATOM 1422 N N . VAL A 1 187 ? 18.058 35.284 35.472 1.00 21.64 187 VAL A N 1
ATOM 1423 C CA . VAL A 1 187 ? 19.003 35.578 36.542 1.00 16.50 187 VAL A CA 1
ATOM 1424 C C . VAL A 1 187 ? 19.521 34.255 37.080 1.00 26.93 187 VAL A C 1
ATOM 1425 O O . VAL A 1 187 ? 18.887 33.202 36.932 1.00 19.94 187 VAL A O 1
ATOM 1429 N N . LEU A 1 188 ? 20.718 34.312 37.679 1.00 23.59 188 LEU A N 1
ATOM 1430 C CA . LEU A 1 188 ? 21.342 33.080 38.148 1.00 26.61 188 LEU A CA 1
ATOM 1431 C C . LEU A 1 188 ? 20.469 32.479 39.224 1.00 22.10 188 LEU A C 1
ATOM 1432 O O . LEU A 1 188 ? 19.981 33.178 40.121 1.00 27.04 188 LEU A O 1
ATOM 1437 N N . GLN A 1 189 ? 20.206 31.177 39.101 1.00 21.29 189 GLN A N 1
ATOM 1438 C CA . GLN A 1 189 ? 19.375 30.492 40.070 1.00 24.26 189 GLN A CA 1
ATOM 1439 C C . GLN A 1 189 ? 20.161 29.301 40.560 1.00 22.74 189 GLN A C 1
ATOM 1440 O O . GLN A 1 189 ? 20.723 28.550 39.753 1.00 32.97 189 GLN A O 1
ATOM 1446 N N . ARG A 1 190 ? 20.158 29.149 41.858 1.00 29.26 190 ARG A N 1
ATOM 1447 C CA . ARG A 1 190 ? 20.911 28.103 42.526 1.00 40.51 190 ARG A CA 1
ATOM 1448 C C . ARG A 1 190 ? 19.969 26.931 42.651 1.00 29.74 190 ARG A C 1
ATOM 1449 O O . ARG A 1 190 ? 18.876 27.073 43.215 1.00 33.62 190 ARG A O 1
ATOM 1451 N N . ILE A 1 191 ? 20.330 25.801 42.061 1.00 27.57 191 ILE A N 1
ATOM 1452 C CA . ILE A 1 191 ? 19.415 24.722 42.364 1.00 30.84 191 ILE A CA 1
ATOM 1453 C C . ILE A 1 191 ? 20.201 23.541 42.924 1.00 24.91 191 ILE A C 1
ATOM 1454 O O . ILE A 1 191 ? 21.336 23.284 42.513 1.00 32.22 191 ILE A O 1
ATOM 1459 N N . PRO A 1 192 ? 19.598 22.798 43.823 1.00 27.39 192 PRO A N 1
ATOM 1460 C CA . PRO A 1 192 ? 20.286 21.645 44.455 1.00 32.37 192 PRO A CA 1
ATOM 1461 C C . PRO A 1 192 ? 20.776 20.644 43.422 1.00 34.69 192 PRO A C 1
ATOM 1462 O O . PRO A 1 192 ? 20.078 20.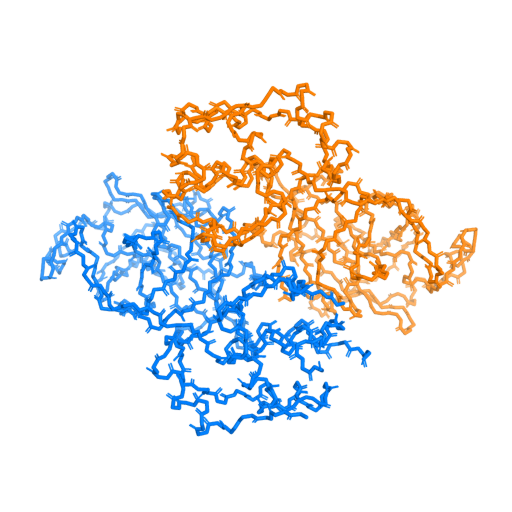393 42.427 1.00 22.87 192 PRO A O 1
ATOM 1466 N N . PRO A 1 193 ? 21.972 20.069 43.613 1.00 34.07 193 PRO A N 1
ATOM 1467 C CA . PRO A 1 193 ? 22.440 18.992 42.724 1.00 32.11 193 PRO A CA 1
ATOM 1468 C C . PRO A 1 193 ? 21.506 17.787 42.719 1.00 28.32 193 PRO A C 1
ATOM 1469 O O . PRO A 1 193 ? 20.628 17.620 43.566 1.00 35.50 193 PRO A O 1
ATOM 1473 N N . ALA A 1 194 ? 21.645 16.987 41.675 1.00 20.64 194 ALA A N 1
ATOM 1474 C CA . ALA A 1 194 ? 20.758 15.860 41.434 1.00 20.19 194 ALA A CA 1
ATOM 1475 C C . ALA A 1 194 ? 21.563 14.574 41.616 1.00 19.19 194 ALA A C 1
ATOM 1476 O O . ALA A 1 194 ? 22.476 14.304 40.830 1.00 20.85 194 ALA A O 1
ATOM 1478 N N . PRO A 1 195 ? 21.270 13.787 42.631 1.00 19.49 195 PRO A N 1
ATOM 1479 C CA . PRO A 1 195 ? 21.936 12.483 42.793 1.00 14.10 195 PRO A CA 1
ATOM 1480 C C . PRO A 1 195 ? 21.531 11.525 41.666 1.00 17.27 195 PRO A C 1
ATOM 1481 O O . PRO A 1 195 ? 20.449 11.642 41.074 1.00 16.68 195 PRO A O 1
ATOM 1485 N N . ALA A 1 196 ? 22.367 10.495 41.459 1.00 15.14 196 ALA A N 1
ATOM 1486 C CA . ALA A 1 196 ? 22.062 9.474 40.459 1.00 14.44 196 ALA A CA 1
ATOM 1487 C C . ALA A 1 196 ? 20.879 8.641 40.903 1.00 16.93 196 ALA A C 1
ATOM 1488 O O . ALA A 1 196 ? 20.786 8.263 42.076 1.00 15.99 196 ALA A O 1
ATOM 1490 N N . ASN A 1 197 ? 20.012 8.275 39.951 1.00 12.27 197 ASN A N 1
ATOM 1491 C CA . ASN A 1 197 ? 18.814 7.546 40.309 1.00 12.77 197 ASN A CA 1
ATOM 1492 C C . ASN A 1 197 ? 19.086 6.046 40.429 1.00 14.20 197 ASN A C 1
ATOM 1493 O O . ASN A 1 197 ? 19.202 5.347 39.410 1.00 10.67 197 ASN A O 1
ATOM 1498 N N . SER A 1 198 ? 19.117 5.539 41.663 1.00 12.53 198 SER A N 1
ATOM 1499 C CA . SER A 1 198 ? 19.452 4.107 41.894 1.00 13.81 198 SER A CA 1
ATOM 1500 C C . SER A 1 198 ? 18.459 3.159 41.273 1.00 12.61 198 SER A C 1
ATOM 1501 O O . SER A 1 198 ? 18.838 2.103 40.743 1.00 11.75 198 SER A O 1
ATOM 1504 N N . ARG A 1 199 ? 17.151 3.494 41.355 1.00 11.30 199 ARG A N 1
ATOM 1505 C CA . ARG A 1 199 ? 16.139 2.633 40.772 1.00 10.20 199 ARG A CA 1
ATOM 1506 C C . ARG A 1 199 ? 16.435 2.431 39.294 1.00 11.49 199 ARG A C 1
ATOM 1507 O O . ARG A 1 199 ? 16.360 1.305 38.774 1.00 10.90 199 ARG A O 1
ATOM 1515 N N . ASN A 1 200 ? 16.661 3.531 38.577 1.00 12.17 200 ASN A N 1
ATOM 1516 C CA . ASN A 1 200 ? 16.902 3.382 37.137 1.00 10.43 200 ASN A CA 1
ATOM 1517 C C . ASN A 1 200 ? 18.191 2.621 36.866 1.00 9.44 200 ASN A C 1
ATOM 1518 O O . ASN A 1 200 ? 18.284 1.876 35.876 1.00 9.67 200 ASN A O 1
ATOM 1523 N N . ILE A 1 201 ? 19.206 2.842 37.692 1.00 10.04 201 ILE A N 1
ATOM 1524 C CA . ILE A 1 201 ? 20.437 2.065 37.483 1.00 7.80 201 ILE A CA 1
ATOM 1525 C C . ILE A 1 201 ? 20.131 0.580 37.604 1.00 8.33 201 ILE A C 1
ATOM 1526 O O . ILE A 1 201 ? 20.675 -0.198 36.843 1.00 9.58 201 ILE A O 1
ATOM 1531 N N . VAL A 1 202 ? 19.316 0.171 38.612 1.00 9.63 202 VAL A N 1
ATOM 1532 C CA . VAL A 1 202 ? 18.959 -1.243 38.769 1.00 10.50 202 VAL A CA 1
ATOM 1533 C C . VAL A 1 202 ? 18.320 -1.726 37.488 1.00 10.57 202 VAL A C 1
ATOM 1534 O O . VAL A 1 202 ? 18.662 -2.780 36.993 1.00 10.92 202 VAL A O 1
ATOM 1538 N N . ALA A 1 203 ? 17.377 -0.926 36.911 1.00 10.35 203 ALA A N 1
ATOM 1539 C CA . ALA A 1 203 ? 16.746 -1.346 35.665 1.00 10.90 203 ALA A CA 1
ATOM 1540 C C . ALA A 1 203 ? 17.773 -1.530 34.548 1.00 10.93 203 ALA A C 1
ATOM 1541 O O . ALA A 1 203 ? 17.718 -2.505 33.779 1.00 10.43 203 ALA A O 1
ATOM 1543 N N . TRP A 1 204 ? 18.740 -0.621 34.454 1.00 8.56 204 TRP A N 1
ATOM 1544 C CA . TRP A 1 204 ? 19.756 -0.715 33.406 1.00 7.94 204 TRP A CA 1
ATOM 1545 C C . TRP A 1 204 ? 20.689 -1.926 33.600 1.00 10.08 204 TRP A C 1
ATOM 1546 O O . TRP A 1 204 ? 21.072 -2.592 32.616 1.00 9.92 204 TRP A O 1
ATOM 1557 N N . LEU A 1 205 ? 21.039 -2.235 34.849 1.00 9.37 205 LEU A N 1
ATOM 1558 C CA . LEU A 1 205 ? 21.826 -3.450 35.079 1.00 10.28 205 LEU A CA 1
ATOM 1559 C C . LEU A 1 205 ? 21.011 -4.701 34.718 1.00 8.48 205 LEU A C 1
ATOM 1560 O O . LEU A 1 205 ? 21.540 -5.667 34.131 1.00 9.97 205 LEU A O 1
ATOM 1565 N N . TYR A 1 206 ? 19.718 -4.716 35.063 1.00 9.81 206 TYR A N 1
ATOM 1566 C CA . TYR A 1 206 ? 18.910 -5.822 34.560 1.00 12.29 206 TYR A CA 1
ATOM 1567 C C . TYR A 1 206 ? 18.938 -5.887 33.042 1.00 10.64 206 TYR A C 1
ATOM 1568 O O . TYR A 1 206 ? 19.007 -6.976 32.462 1.00 11.10 206 TYR A O 1
ATOM 1577 N N . ALA A 1 207 ? 18.826 -4.733 32.375 1.00 10.23 207 ALA A N 1
ATOM 1578 C CA . ALA A 1 207 ? 18.895 -4.712 30.918 1.00 9.97 207 ALA A CA 1
ATOM 1579 C C . ALA A 1 207 ? 20.178 -5.357 30.446 1.00 11.99 207 ALA A C 1
ATOM 1580 O O . ALA A 1 207 ? 20.189 -6.112 29.468 1.00 11.27 207 ALA A O 1
ATOM 1582 N N . ALA A 1 208 ? 21.299 -5.034 31.098 1.00 10.35 208 ALA A N 1
ATOM 1583 C CA . ALA A 1 208 ? 22.559 -5.671 30.716 1.00 10.37 208 ALA A CA 1
ATOM 1584 C C . ALA A 1 208 ? 22.470 -7.206 30.819 1.00 11.50 208 ALA A C 1
ATOM 1585 O O . ALA A 1 208 ? 22.888 -7.917 29.901 1.00 13.00 208 ALA A O 1
ATOM 1587 N N . VAL A 1 209 ? 21.933 -7.717 31.927 1.00 12.33 209 VAL A N 1
ATOM 1588 C CA . VAL A 1 209 ? 21.853 -9.181 32.116 1.00 12.95 209 VAL A CA 1
ATOM 1589 C C . VAL A 1 209 ? 20.962 -9.824 31.050 1.00 13.92 209 VAL A C 1
ATOM 1590 O O . VAL A 1 209 ? 21.337 -10.837 30.445 1.00 14.51 209 VAL A O 1
ATOM 1594 N N . TYR A 1 210 ? 19.825 -9.181 30.719 1.00 12.71 210 TYR A N 1
ATOM 1595 C CA . TYR A 1 210 ? 18.997 -9.648 29.611 1.00 12.88 210 TYR A CA 1
ATOM 1596 C C . TYR A 1 210 ? 19.777 -9.726 28.318 1.00 16.50 210 TYR A C 1
ATOM 1597 O O . TYR A 1 210 ? 19.456 -10.530 27.431 1.00 17.56 210 TYR A O 1
ATOM 1606 N N . ASN A 1 211 ? 20.767 -8.846 28.164 1.00 14.33 211 ASN A N 1
ATOM 1607 C CA . ASN A 1 211 ? 21.596 -8.806 26.976 1.00 12.10 211 ASN A CA 1
ATOM 1608 C C . ASN A 1 211 ? 22.917 -9.561 27.167 1.00 20.07 211 ASN A C 1
ATOM 1609 O O . ASN A 1 211 ? 23.900 -9.265 26.465 1.00 20.16 211 ASN A O 1
ATOM 1614 N N . ASN A 1 212 ? 22.939 -10.536 28.078 1.00 16.86 212 ASN A N 1
ATOM 1615 C CA . ASN A 1 212 ? 24.110 -11.427 28.251 1.00 17.84 212 ASN A CA 1
ATOM 1616 C C . ASN A 1 212 ? 25.341 -10.661 28.675 1.00 19.12 212 ASN A C 1
ATOM 1617 O O . ASN A 1 212 ? 26.476 -11.048 28.381 1.00 22.31 212 ASN A O 1
ATOM 1622 N N . CYS A 1 213 ? 25.160 -9.610 29.449 1.00 15.62 213 CYS A N 1
ATOM 1623 C CA . CYS A 1 213 ? 26.310 -8.905 30.033 1.00 15.16 213 CYS A CA 1
ATOM 1624 C C . CYS A 1 213 ? 26.078 -8.968 31.538 1.00 16.37 213 CYS A C 1
ATOM 1625 O O . CYS A 1 213 ? 25.182 -8.298 32.056 1.00 15.68 213 CYS A O 1
ATOM 1628 N N . ASP A 1 214 ? 26.788 -9.868 32.225 1.00 15.98 214 ASP A N 1
ATOM 1629 C CA . ASP A 1 214 ? 26.484 -10.078 33.627 1.00 15.77 214 ASP A CA 1
ATOM 1630 C C . ASP A 1 214 ? 27.754 -10.253 34.441 1.00 16.63 214 ASP A C 1
ATOM 1631 O O . ASP A 1 214 ? 27.666 -10.661 35.615 1.00 16.34 214 ASP A O 1
ATOM 1636 N N . TRP A 1 215 ? 28.896 -9.813 33.901 1.00 14.38 215 TRP A N 1
ATOM 1637 C CA . TRP A 1 215 ? 30.151 -9.997 34.638 1.00 14.73 215 TRP A CA 1
ATOM 1638 C C . TRP A 1 215 ? 30.133 -9.307 35.991 1.00 17.68 215 TRP A C 1
ATOM 1639 O O . TRP A 1 215 ? 30.715 -9.810 36.959 1.00 20.51 215 TRP A O 1
ATOM 1650 N N . PHE A 1 216 ? 29.400 -8.191 36.115 1.00 16.48 216 PHE A N 1
ATOM 1651 C CA . PHE A 1 216 ? 29.431 -7.445 37.350 1.00 16.43 216 PHE A CA 1
ATOM 1652 C C . PHE A 1 216 ? 28.647 -8.112 38.480 1.00 16.31 216 PHE A C 1
ATOM 1653 O O . PHE A 1 216 ? 28.660 -7.573 39.578 1.00 17.62 216 PHE A O 1
ATOM 1661 N N . VAL A 1 217 ? 27.859 -9.166 38.231 1.00 15.29 217 VAL A N 1
ATOM 1662 C CA . VAL A 1 217 ? 27.225 -9.876 39.345 1.00 19.01 217 VAL A CA 1
ATOM 1663 C C . VAL A 1 217 ? 27.901 -11.231 39.568 1.00 24.91 217 VAL A C 1
ATOM 1664 O O . VAL A 1 217 ? 27.461 -11.997 40.389 1.00 22.09 217 VAL A O 1
ATOM 1668 N N . LYS A 1 218 ? 28.986 -11.513 38.868 1.00 28.38 218 LYS A N 1
ATOM 1669 C CA . LYS A 1 218 ? 29.671 -12.816 39.040 1.00 28.92 218 LYS A CA 1
ATOM 1670 C C . LYS A 1 218 ? 31.069 -12.692 39.679 1.00 36.34 218 LYS A C 1
ATOM 1671 O O . LYS A 1 218 ? 31.951 -11.994 39.177 1.00 45.30 218 LYS A O 1
ATOM 1677 N N . LYS A 1 222 ? 29.790 -14.724 47.045 1.00 39.20 222 LYS A N 1
ATOM 1678 C CA . LYS A 1 222 ? 28.888 -13.640 46.716 1.00 41.02 222 LYS A CA 1
ATOM 1679 C C . LYS A 1 222 ? 29.047 -12.514 47.765 1.00 45.26 222 LYS A C 1
ATOM 1680 O O . LYS A 1 222 ? 29.767 -12.679 48.778 1.00 40.19 222 LYS A O 1
ATOM 1686 N N . GLN A 1 223 ? 28.382 -11.371 47.544 1.00 46.85 223 GLN A N 1
ATOM 1687 C CA . GLN A 1 223 ? 28.060 -10.450 48.648 1.00 35.21 223 GLN A CA 1
ATOM 1688 C C . GLN A 1 223 ? 26.901 -9.573 48.179 1.00 38.23 223 GLN A C 1
ATOM 1689 O O . GLN A 1 223 ? 27.146 -8.571 47.510 1.00 38.19 223 GLN A O 1
ATOM 1695 N N . VAL A 1 224 ? 25.654 -9.964 48.530 1.00 25.53 224 VAL A N 1
ATOM 1696 C CA . VAL A 1 224 ? 24.459 -9.171 48.237 1.00 21.57 224 VAL A CA 1
ATOM 1697 C C . VAL A 1 224 ? 24.396 -8.001 49.214 1.00 20.96 224 VAL A C 1
ATOM 1698 O O . VAL A 1 224 ? 25.094 -7.973 50.235 1.00 22.16 224 VAL A O 1
ATOM 1702 N N . MET A 1 225 ? 23.587 -6.996 48.891 1.00 18.43 225 MET A N 1
ATOM 1703 C CA . MET A 1 225 ? 23.396 -5.895 49.828 1.00 20.06 225 MET A CA 1
ATOM 1704 C C . MET A 1 225 ? 21.918 -5.591 50.037 1.00 23.58 225 MET A C 1
ATOM 1705 O O . MET A 1 225 ? 21.141 -5.435 49.077 1.00 19.35 225 MET A O 1
ATOM 1710 N N . SER A 1 226 ? 21.522 -5.563 51.303 1.00 21.18 226 SER A N 1
ATOM 1711 C CA . SER A 1 226 ? 20.134 -5.298 51.663 1.00 19.78 226 SER A CA 1
ATOM 1712 C C . SER A 1 226 ? 19.714 -3.878 51.282 1.00 20.82 226 SER A C 1
ATOM 1713 O O . SER A 1 226 ? 20.526 -2.969 51.184 1.00 21.85 226 SER A O 1
ATOM 1716 N N . VAL A 1 227 ? 18.420 -3.710 51.036 1.00 23.51 227 VAL A N 1
ATOM 1717 C CA . VAL A 1 227 ? 17.903 -2.383 50.720 1.00 21.29 227 VAL A CA 1
ATOM 1718 C C . VAL A 1 227 ? 18.276 -1.398 51.811 1.00 26.58 227 VAL A C 1
ATOM 1719 O O . VAL A 1 227 ? 18.636 -0.246 51.534 1.00 22.51 227 VAL A O 1
ATOM 1723 N N . GLU A 1 228 ? 18.166 -1.834 53.081 1.00 22.62 228 GLU A N 1
ATOM 1724 C CA . GLU A 1 228 ? 18.520 -0.973 54.207 1.00 25.98 228 GLU A CA 1
ATOM 1725 C C . GLU A 1 228 ? 19.986 -0.541 54.147 1.00 21.77 228 GLU A C 1
ATOM 1726 O O . GLU A 1 228 ? 20.303 0.651 54.276 1.00 25.00 228 GLU A O 1
ATOM 1728 N N . ASP A 1 229 ? 20.904 -1.488 53.952 1.00 22.12 229 ASP A N 1
ATOM 1729 C CA . ASP A 1 229 ? 22.306 -1.106 53.892 1.00 22.91 229 ASP A CA 1
ATOM 1730 C C . ASP A 1 229 ? 22.583 -0.253 52.662 1.00 25.85 229 ASP A C 1
ATOM 1731 O O . ASP A 1 229 ? 23.361 0.715 52.725 1.00 23.70 229 ASP A O 1
ATOM 1736 N N . PHE A 1 230 ? 21.973 -0.614 51.531 1.00 21.02 230 PHE A N 1
ATOM 1737 C CA . PHE A 1 230 ? 22.116 0.223 50.350 1.00 19.55 230 PHE A CA 1
ATOM 1738 C C . PHE A 1 230 ? 21.680 1.664 50.630 1.00 17.98 230 PHE A C 1
ATOM 1739 O O . PHE A 1 230 ? 22.363 2.612 50.258 1.00 20.74 230 PHE A O 1
ATOM 1747 N N . ASN A 1 231 ? 20.489 1.854 51.198 1.00 20.70 231 ASN A N 1
ATOM 1748 C CA . ASN A 1 231 ? 20.008 3.224 51.395 1.00 22.02 231 ASN A CA 1
ATOM 1749 C C . ASN A 1 231 ? 20.945 4.018 52.284 1.00 24.78 231 ASN A C 1
ATOM 1750 O O . ASN A 1 231 ? 21.237 5.201 52.027 1.00 20.20 231 ASN A O 1
ATOM 1755 N N . GLU A 1 232 ? 21.484 3.381 53.313 1.00 25.75 232 GLU A N 1
ATOM 1756 C CA . GLU A 1 232 ? 22.440 4.113 54.132 1.00 24.63 232 GLU A CA 1
ATOM 1757 C C . GLU A 1 232 ? 23.672 4.507 53.309 1.00 26.41 232 GLU A C 1
ATOM 1758 O O . GLU A 1 232 ? 24.158 5.636 53.401 1.00 26.11 232 GLU A O 1
ATOM 1764 N N . TRP A 1 233 ? 24.210 3.580 52.513 1.00 24.85 233 TRP A N 1
ATOM 1765 C CA . TRP A 1 233 ? 25.400 3.889 51.721 1.00 20.19 233 TRP A CA 1
ATOM 1766 C C . TRP A 1 233 ? 25.092 4.990 50.695 1.00 26.35 233 TRP A C 1
ATOM 1767 O O . TRP A 1 233 ? 25.888 5.922 50.506 1.00 23.80 233 TRP A O 1
ATOM 1778 N N . ALA A 1 234 ? 23.933 4.880 50.028 1.00 20.27 234 ALA A N 1
ATOM 1779 C CA . ALA A 1 234 ? 23.583 5.794 48.946 1.00 20.81 234 ALA A CA 1
ATOM 1780 C C . ALA A 1 234 ? 23.456 7.227 49.464 1.00 22.57 234 ALA A C 1
ATOM 1781 O O . ALA A 1 234 ? 23.919 8.167 48.824 1.00 23.44 234 ALA A O 1
ATOM 1783 N N . SER A 1 235 ? 22.838 7.392 50.629 1.00 24.35 235 SER A N 1
ATOM 1784 C CA . SER A 1 235 ? 22.614 8.724 51.179 1.00 27.31 235 SER A CA 1
ATOM 1785 C C . SER A 1 235 ? 23.911 9.484 51.392 1.00 29.79 235 SER A C 1
ATOM 1786 O O . SER A 1 235 ? 23.889 10.714 51.414 1.00 32.38 235 SER A O 1
ATOM 1789 N N . GLY A 1 236 ? 25.041 8.796 51.525 1.00 24.69 236 GLY A N 1
ATOM 1790 C CA . GLY A 1 236 ? 26.318 9.462 51.691 1.00 23.08 236 GLY A CA 1
ATOM 1791 C C . GLY A 1 236 ? 27.193 9.444 50.464 1.00 26.60 236 GLY A C 1
ATOM 1792 O O . GLY A 1 236 ? 28.380 9.786 50.555 1.00 27.58 236 GLY A O 1
ATOM 1793 N N . TYR A 1 237 ? 26.678 9.025 49.326 1.00 25.50 237 TYR A N 1
ATOM 1794 C CA . TYR A 1 237 ? 27.510 8.861 48.145 1.00 19.53 237 TYR A CA 1
ATOM 1795 C C . TYR A 1 237 ? 26.818 9.377 46.889 1.00 19.63 237 TYR A C 1
ATOM 1796 O O . TYR A 1 237 ? 27.312 9.122 45.805 1.00 22.23 237 TYR A O 1
ATOM 1805 N N . GLY A 1 238 ? 25.730 10.124 47.005 1.00 19.51 238 GLY A N 1
ATOM 1806 C CA . GLY A 1 238 ? 25.251 10.838 45.833 1.00 23.96 238 GLY A CA 1
ATOM 1807 C C . GLY A 1 238 ? 24.323 10.005 44.987 1.00 19.39 238 GLY A C 1
ATOM 1808 O O . GLY A 1 238 ? 24.204 10.270 43.783 1.00 17.88 238 GLY A O 1
ATOM 1809 N N . PHE A 1 239 ? 23.745 8.957 45.561 1.00 17.34 239 PHE A N 1
ATOM 1810 C CA . PHE A 1 239 ? 22.739 8.128 44.912 1.00 13.78 239 PHE A CA 1
ATOM 1811 C C . PHE A 1 239 ? 21.437 8.252 45.670 1.00 20.78 239 PHE A C 1
ATOM 1812 O O . PHE A 1 239 ? 21.431 8.484 46.890 1.00 19.96 239 PHE A O 1
ATOM 1820 N N . THR A 1 240 ? 20.319 8.110 44.950 1.00 15.44 240 THR A N 1
ATOM 1821 C CA . THR A 1 240 ? 19.028 8.099 45.630 1.00 15.40 240 THR A CA 1
ATOM 1822 C C . THR A 1 240 ? 18.798 6.801 46.397 1.00 19.35 240 THR A C 1
ATOM 1823 O O . THR A 1 240 ? 19.375 5.742 46.090 1.00 18.43 240 THR A O 1
ATOM 1827 N N . LYS A 1 241 ? 17.876 6.864 47.357 1.00 19.79 241 LYS A N 1
ATOM 1828 C CA . LYS A 1 241 ? 17.460 5.624 47.991 1.00 22.83 241 LYS A CA 1
ATOM 1829 C C . LYS A 1 241 ? 16.796 4.721 46.971 1.00 22.69 241 LYS A C 1
ATOM 1830 O O . LYS A 1 241 ? 16.234 5.174 45.972 1.00 19.98 241 LYS A O 1
ATOM 1836 N N . PHE A 1 242 ? 16.916 3.422 47.185 1.00 18.52 242 PHE A N 1
ATOM 1837 C CA . PHE A 1 242 ? 16.258 2.493 46.294 1.00 18.17 242 PHE A CA 1
ATOM 1838 C C . PHE A 1 242 ? 14.752 2.723 46.349 1.00 20.88 242 PHE A C 1
ATOM 1839 O O . PHE A 1 242 ? 14.208 3.069 47.397 1.00 22.41 242 PHE A O 1
ATOM 1847 N N . GLU A 1 243 ? 14.084 2.576 45.209 1.00 16.99 243 GLU A N 1
ATOM 1848 C CA . GLU A 1 243 ? 12.633 2.605 45.163 1.00 18.13 243 GLU A CA 1
ATOM 1849 C C . GLU A 1 243 ? 12.141 1.408 44.374 1.00 18.42 243 GLU A C 1
ATOM 1850 O O . GLU A 1 243 ? 12.667 1.136 43.290 1.00 17.85 243 GLU A O 1
ATOM 1856 N N . TYR A 1 244 ? 11.144 0.687 44.911 1.00 20.40 244 TYR A N 1
ATOM 1857 C CA . TYR A 1 244 ? 10.589 -0.473 44.230 1.00 19.91 244 TYR A CA 1
ATOM 1858 C C . TYR A 1 244 ? 9.922 -0.020 42.931 1.00 14.03 244 TYR A C 1
ATOM 1859 O O . TYR A 1 244 ? 9.410 1.099 42.816 1.00 18.74 244 TYR A O 1
ATOM 1868 N N . HIS A 1 245 ? 9.967 -0.874 41.950 1.00 14.26 245 HIS A N 1
ATOM 1869 C CA . HIS A 1 245 ? 9.164 -0.691 40.742 1.00 15.18 245 HIS A CA 1
ATOM 1870 C C . HIS A 1 245 ? 8.658 -2.050 40.318 1.00 16.26 245 HIS A C 1
ATOM 1871 O O . HIS A 1 245 ? 9.395 -3.047 40.392 1.00 14.28 245 HIS A O 1
ATOM 1878 N N . LEU A 1 246 ? 7.383 -2.120 39.919 1.00 14.81 246 LEU A N 1
ATOM 1879 C CA . LEU A 1 246 ? 6.896 -3.504 39.708 1.00 16.86 246 LEU A CA 1
ATOM 1880 C C . LEU A 1 246 ? 7.526 -4.208 38.503 1.00 17.11 246 LEU A C 1
ATOM 1881 O O . LEU A 1 246 ? 7.418 -5.431 38.381 1.00 16.26 246 LEU A O 1
ATOM 1886 N N . ALA A 1 247 ? 8.269 -3.501 37.621 1.00 16.43 247 ALA A N 1
ATOM 1887 C CA . ALA A 1 247 ? 9.006 -4.227 36.589 1.00 15.21 247 ALA A CA 1
ATOM 1888 C C . ALA A 1 247 ? 10.040 -5.180 37.183 1.00 14.26 247 ALA A C 1
ATOM 1889 O O . ALA A 1 247 ? 10.406 -6.181 36.559 1.00 14.78 247 ALA A O 1
ATOM 1891 N N . PHE A 1 248 ? 10.546 -4.864 38.378 1.00 11.97 248 PHE A N 1
ATOM 1892 C CA . PHE A 1 248 ? 11.611 -5.665 38.932 1.00 12.26 248 PHE A CA 1
ATOM 1893 C C . PHE A 1 248 ? 11.135 -7.095 39.254 1.00 16.74 248 PHE A C 1
ATOM 1894 O O . PHE A 1 248 ? 11.938 -8.018 39.245 1.00 18.86 248 PHE A O 1
ATOM 1902 N N . ASP A 1 249 ? 9.835 -7.302 39.502 1.00 17.44 249 ASP A N 1
ATOM 1903 C CA . ASP A 1 249 ? 9.360 -8.678 39.690 1.00 15.96 249 ASP A CA 1
ATOM 1904 C C . ASP A 1 249 ? 9.606 -9.485 38.442 1.00 18.37 249 ASP A C 1
ATOM 1905 O O . ASP A 1 249 ? 9.963 -10.667 38.500 1.00 19.14 249 ASP A O 1
ATOM 1910 N N . VAL A 1 250 ? 9.360 -8.875 37.287 1.00 14.88 250 VAL A N 1
ATOM 1911 C CA . VAL A 1 250 ? 9.583 -9.569 36.025 1.00 14.48 250 VAL A CA 1
ATOM 1912 C C . VAL A 1 250 ? 11.076 -9.769 35.793 1.00 14.15 250 VAL A C 1
ATOM 1913 O O . VAL A 1 250 ? 11.518 -10.861 35.426 1.00 16.13 250 VAL A O 1
ATOM 1917 N N . PHE A 1 251 ? 11.863 -8.689 35.912 1.00 13.34 251 PHE A N 1
ATOM 1918 C CA . PHE A 1 251 ? 13.290 -8.814 35.610 1.00 12.97 251 PHE A CA 1
ATOM 1919 C C . PHE A 1 251 ? 13.975 -9.862 36.488 1.00 14.01 251 PHE A C 1
ATOM 1920 O O . PHE A 1 251 ? 14.869 -10.595 36.037 1.00 16.08 251 PHE A O 1
ATOM 1928 N N . SER A 1 252 ? 13.661 -9.857 37.780 1.00 13.93 252 SER A N 1
ATOM 1929 C CA . SER A 1 252 ? 14.407 -10.724 38.695 1.00 15.01 252 SER A CA 1
ATOM 1930 C C . SER A 1 252 ? 14.055 -12.175 38.413 1.00 20.22 252 SER A C 1
ATOM 1931 O O . SER A 1 252 ? 14.931 -13.050 38.420 1.00 20.79 252 SER A O 1
ATOM 1934 N N . ALA A 1 253 ? 12.805 -12.424 38.066 1.00 19.27 253 ALA A N 1
ATOM 1935 C CA . ALA A 1 253 ? 12.385 -13.789 37.770 1.00 18.99 253 ALA A CA 1
ATOM 1936 C C . ALA A 1 253 ? 13.006 -14.276 36.466 1.00 22.20 253 ALA A C 1
ATOM 1937 O O . ALA A 1 253 ? 13.421 -15.438 36.352 1.00 23.04 253 ALA A O 1
ATOM 1939 N N . ALA A 1 254 ? 13.055 -13.415 35.453 1.00 18.90 254 ALA A N 1
ATOM 1940 C CA . ALA A 1 254 ? 13.578 -13.828 34.164 1.00 15.36 254 ALA A CA 1
ATOM 1941 C C . ALA A 1 254 ? 15.083 -14.033 34.207 1.00 19.61 254 ALA A C 1
ATOM 1942 O O . ALA A 1 254 ? 15.599 -14.921 33.548 1.00 22.06 254 ALA A O 1
ATOM 1944 N N . THR A 1 255 ? 15.805 -13.175 34.920 1.00 16.03 255 THR A N 1
ATOM 1945 C CA . THR A 1 255 ? 17.267 -13.228 34.930 1.00 16.64 255 THR A CA 1
ATOM 1946 C C . THR A 1 255 ? 17.829 -14.086 36.049 1.00 15.56 255 THR A C 1
ATOM 1947 O O . THR A 1 255 ? 18.993 -14.466 35.974 1.00 19.18 255 THR A O 1
ATOM 1951 N N . GLY A 1 256 ? 17.048 -14.370 37.085 1.00 17.91 256 GLY A N 1
ATOM 1952 C CA . GLY A 1 256 ? 17.609 -15.054 38.235 1.00 21.62 256 GLY A CA 1
ATOM 1953 C C . GLY A 1 256 ? 18.524 -14.185 39.056 1.00 21.42 256 GLY A C 1
ATOM 1954 O O . GLY A 1 256 ? 19.293 -14.695 39.874 1.00 25.04 256 GLY A O 1
ATOM 1955 N N . VAL A 1 257 ? 18.462 -12.863 38.896 1.00 16.12 257 VAL A N 1
ATOM 1956 C CA . VAL A 1 257 ? 19.336 -11.977 39.681 1.00 15.51 257 VAL A CA 1
ATOM 1957 C C . VAL A 1 257 ? 18.456 -11.110 40.574 1.00 17.04 257 VAL A C 1
ATOM 1958 O O . VAL A 1 257 ? 17.491 -10.504 40.089 1.00 16.89 257 VAL A O 1
ATOM 1962 N N . SER A 1 258 ? 18.746 -11.086 41.885 1.00 15.11 258 SER A N 1
ATOM 1963 C CA . SER A 1 258 ? 17.889 -10.360 42.835 1.00 18.05 258 SER A CA 1
ATOM 1964 C C . SER A 1 258 ? 18.251 -8.866 42.856 1.00 18.14 258 SER A C 1
ATOM 1965 O O . SER A 1 258 ? 19.358 -8.452 42.462 1.00 15.64 258 SER A O 1
ATOM 1968 N N . VAL A 1 259 ? 17.307 -8.053 43.330 1.00 15.29 259 VAL A N 1
ATOM 1969 C CA . VAL A 1 259 ? 17.598 -6.640 43.520 1.00 13.85 259 VAL A CA 1
ATOM 1970 C C . VAL A 1 259 ? 18.798 -6.457 44.445 1.00 13.59 259 VAL A C 1
ATOM 1971 O O . VAL A 1 259 ? 19.631 -5.576 44.240 1.00 15.79 259 VAL A O 1
ATOM 1975 N N . GLU A 1 260 ? 18.927 -7.307 45.485 1.00 16.14 260 GLU A N 1
ATOM 1976 C CA . GLU A 1 260 ? 20.059 -7.124 46.410 1.00 17.07 260 GLU A CA 1
ATOM 1977 C C . GLU A 1 260 ? 21.403 -7.415 45.744 1.00 16.89 260 GLU A C 1
ATOM 1978 O O . GLU A 1 260 ? 22.445 -6.842 46.121 1.00 16.30 260 GLU A O 1
ATOM 1984 N N . GLN A 1 261 ? 21.430 -8.341 44.789 1.00 16.40 261 GLN A N 1
ATOM 1985 C CA . GLN A 1 261 ? 22.641 -8.490 44.005 1.00 14.31 261 GLN A CA 1
ATOM 1986 C C . GLN A 1 261 ? 22.929 -7.206 43.232 1.00 16.43 261 GLN A C 1
ATOM 1987 O O . GLN A 1 261 ? 24.106 -6.838 43.003 1.00 12.85 261 GLN A O 1
ATOM 1993 N N . MET A 1 262 ? 21.865 -6.557 42.756 1.00 15.11 262 MET A N 1
ATOM 1994 C CA . MET A 1 262 ? 22.110 -5.433 41.880 1.00 12.34 262 MET A CA 1
ATOM 1995 C C . MET A 1 262 ? 22.577 -4.250 42.753 1.00 11.96 262 MET A C 1
ATOM 1996 O O . MET A 1 262 ? 23.397 -3.412 42.344 1.00 12.28 262 MET A O 1
ATOM 2001 N N . LEU A 1 263 ? 21.991 -4.117 43.942 1.00 13.89 263 LEU A N 1
ATOM 2002 C CA . LEU A 1 263 ? 22.413 -3.030 44.836 1.00 13.77 263 LEU A CA 1
ATOM 2003 C C . LEU A 1 263 ? 23.875 -3.173 45.231 1.00 15.24 263 LEU A C 1
ATOM 2004 O O . LEU A 1 263 ? 24.613 -2.180 45.299 1.00 13.25 263 LEU A O 1
ATOM 2009 N N . ALA A 1 264 ? 24.319 -4.417 45.514 1.00 17.57 264 ALA A N 1
ATOM 2010 C CA . ALA A 1 264 ? 25.746 -4.617 45.794 1.00 16.31 264 ALA A CA 1
ATOM 2011 C C . ALA A 1 264 ? 26.579 -4.203 44.595 1.00 15.76 264 ALA A C 1
ATOM 2012 O O . ALA A 1 264 ? 27.660 -3.617 44.747 1.00 16.06 264 ALA A O 1
ATOM 2014 N N . ALA A 1 265 ? 26.091 -4.516 43.376 1.00 11.82 265 ALA A N 1
ATOM 2015 C CA . ALA A 1 265 ? 26.826 -4.142 42.160 1.00 13.35 265 ALA A CA 1
ATOM 2016 C C . ALA A 1 265 ? 26.938 -2.623 42.022 1.00 14.22 265 ALA A C 1
ATOM 2017 O O . ALA A 1 265 ? 28.021 -2.095 41.689 1.00 15.22 265 ALA A O 1
ATOM 2019 N N . ILE A 1 266 ? 25.845 -1.890 42.286 1.00 13.34 266 ILE A N 1
ATOM 2020 C CA . ILE A 1 266 ? 25.924 -0.425 42.243 1.00 11.57 266 ILE A CA 1
ATOM 2021 C C . ILE A 1 266 ? 27.033 0.068 43.166 1.00 15.36 266 ILE A C 1
ATOM 2022 O O . ILE A 1 266 ? 27.834 0.943 42.799 1.00 13.64 266 ILE A O 1
ATOM 2027 N N . LYS A 1 267 ? 27.120 -0.502 44.370 1.00 15.37 267 LYS A N 1
ATOM 2028 C CA . LYS A 1 267 ? 28.169 0.002 45.269 1.00 17.07 267 LYS A CA 1
ATOM 2029 C C . LYS A 1 267 ? 29.571 -0.305 44.729 1.00 17.61 267 LYS A C 1
ATOM 2030 O O . LYS A 1 267 ? 30.463 0.548 44.783 1.00 21.27 267 LYS A O 1
ATOM 2036 N N . GLU A 1 268 ? 29.792 -1.520 44.224 1.00 15.82 268 GLU A N 1
ATOM 2037 C CA . GLU A 1 268 ? 31.068 -1.868 43.632 1.00 16.99 268 GLU A CA 1
ATOM 2038 C C . GLU A 1 268 ? 31.399 -0.973 42.443 1.00 17.39 268 GLU A C 1
ATOM 2039 O O . GLU A 1 268 ? 32.559 -0.646 42.214 1.00 17.60 268 GLU A O 1
ATOM 2041 N N . LEU A 1 269 ? 30.389 -0.618 41.624 1.00 14.25 269 LEU A N 1
ATOM 2042 C CA . LEU A 1 269 ? 30.626 0.053 40.354 1.00 13.12 269 LEU A CA 1
ATOM 2043 C C . LEU A 1 269 ? 30.488 1.579 40.451 1.00 15.46 269 LEU A C 1
ATOM 2044 O O . LEU A 1 269 ? 30.608 2.236 39.439 1.00 13.07 269 LEU A O 1
ATOM 2049 N N . ALA A 1 270 ? 30.283 2.120 41.630 1.00 12.26 270 ALA A N 1
ATOM 2050 C CA . ALA A 1 270 ? 29.860 3.517 41.784 1.00 15.88 270 ALA A CA 1
ATOM 2051 C C . ALA A 1 270 ? 30.898 4.525 41.317 1.00 18.03 270 ALA A C 1
ATOM 2052 O O . ALA A 1 270 ? 30.539 5.660 40.986 1.00 18.92 270 ALA A O 1
ATOM 2054 N N . ASP A 1 271 ? 32.166 4.159 41.368 1.00 19.26 271 ASP A N 1
ATOM 2055 C CA . ASP A 1 271 ? 33.245 5.028 40.921 1.00 18.88 271 ASP A CA 1
ATOM 2056 C C . ASP A 1 271 ? 33.662 4.715 39.501 1.00 23.21 271 ASP A C 1
ATOM 2057 O O . ASP A 1 271 ? 34.699 5.220 39.050 1.00 24.18 271 ASP A O 1
ATOM 2062 N N . GLY A 1 272 ? 32.906 3.866 38.780 1.00 18.19 272 GLY A N 1
ATOM 2063 C CA . GLY A 1 272 ? 33.314 3.543 37.423 1.00 15.70 272 GLY A CA 1
ATOM 2064 C C . GLY A 1 272 ? 34.142 2.281 37.421 1.00 19.83 272 GLY A C 1
ATOM 2065 O O . GLY A 1 272 ? 34.420 1.702 38.468 1.00 19.39 272 GLY A O 1
ATOM 2066 N N . TRP A 1 273 ? 34.518 1.844 36.217 1.00 15.40 273 TRP A N 1
ATOM 2067 C CA . TRP A 1 273 ? 35.248 0.590 36.060 1.00 18.33 273 TRP A CA 1
ATOM 2068 C C . TRP A 1 273 ? 35.938 0.609 34.713 1.00 17.03 273 TRP A C 1
ATOM 2069 O O . TRP A 1 273 ? 35.589 1.416 33.837 1.00 17.69 273 TRP A O 1
ATOM 2080 N N . ASN A 1 274 ? 36.867 -0.346 34.511 1.00 16.82 274 ASN A N 1
ATOM 2081 C CA . ASN A 1 274 ? 37.347 -0.528 33.149 1.00 17.76 274 ASN A CA 1
ATOM 2082 C C . ASN A 1 274 ? 37.537 -1.991 32.772 1.00 19.12 274 ASN A C 1
ATOM 2083 O O . ASN A 1 274 ? 38.075 -2.252 31.700 1.00 17.68 274 ASN A O 1
ATOM 2088 N N . TYR A 1 275 ? 37.060 -2.929 33.589 1.00 17.78 275 TYR A N 1
ATOM 2089 C CA . TYR A 1 275 ? 37.151 -4.349 33.261 1.00 16.84 275 TYR A CA 1
ATOM 2090 C C . TYR A 1 275 ? 36.567 -4.645 31.885 1.00 18.88 275 TYR A C 1
ATOM 2091 O O . TYR A 1 275 ? 37.201 -5.278 31.034 1.00 18.18 275 TYR A O 1
ATOM 2100 N N . ALA A 1 276 ? 35.316 -4.234 31.652 1.00 18.09 276 ALA A N 1
ATOM 2101 C CA . ALA A 1 276 ? 34.634 -4.480 30.392 1.00 12.99 276 ALA A CA 1
ATOM 2102 C C . ALA A 1 276 ? 33.472 -3.494 30.322 1.00 15.87 276 ALA A C 1
ATOM 2103 O O . ALA A 1 276 ? 33.018 -3.035 31.360 1.00 13.91 276 ALA A O 1
ATOM 2105 N N . PRO A 1 277 ? 32.945 -3.226 29.148 1.00 14.59 277 PRO A N 1
ATOM 2106 C CA . PRO A 1 277 ? 31.749 -2.366 29.071 1.00 16.75 277 PRO A CA 1
ATOM 2107 C C . PRO A 1 277 ? 30.534 -3.050 29.698 1.00 14.33 277 PRO A C 1
ATOM 2108 O O . PRO A 1 277 ? 30.430 -4.276 29.825 1.00 15.11 277 PRO A O 1
ATOM 2112 N N . VAL A 1 278 ? 29.583 -2.226 30.088 1.00 12.44 278 VAL A N 1
ATOM 2113 C CA . VAL A 1 278 ? 28.222 -2.691 30.367 1.00 11.95 278 VAL A CA 1
ATOM 2114 C C . VAL A 1 278 ? 27.344 -1.903 29.442 1.00 12.11 278 VAL A C 1
ATOM 2115 O O . VAL A 1 278 ? 27.205 -0.690 29.638 1.00 12.12 278 VAL A O 1
ATOM 2119 N N . LEU A 1 279 ? 26.706 -2.572 28.448 1.00 13.91 279 LEU A N 1
ATOM 2120 C CA . LEU A 1 279 ? 25.871 -1.889 27.459 1.00 11.98 279 LEU A CA 1
ATOM 2121 C C . LEU A 1 279 ? 26.623 -0.713 26.844 1.00 14.80 279 LEU A C 1
ATOM 2122 O O . LEU A 1 279 ? 26.104 0.391 26.688 1.00 16.11 279 LEU A O 1
ATOM 2127 N N . GLY A 1 280 ? 27.911 -0.960 26.534 1.00 15.39 280 GLY A N 1
ATOM 2128 C CA . GLY A 1 280 ? 28.795 0.035 25.951 1.00 17.68 280 GLY A CA 1
ATOM 2129 C C . GLY A 1 280 ? 29.406 1.045 26.908 1.00 19.40 280 GLY A C 1
ATOM 2130 O O . GLY A 1 280 ? 30.265 1.840 26.471 1.00 23.86 280 GLY A O 1
ATOM 2131 N N . SER A 1 281 ? 29.067 1.017 28.185 1.00 14.14 281 SER A N 1
ATOM 2132 C CA . SER A 1 281 ? 29.397 2.096 29.087 1.00 12.85 281 SER A CA 1
ATOM 2133 C C . SER A 1 281 ? 30.382 1.656 30.170 1.00 12.82 281 SER A C 1
ATOM 2134 O O . SER A 1 281 ? 30.515 0.459 30.520 1.00 12.80 281 SER A O 1
ATOM 2137 N N . PHE A 1 282 ? 31.122 2.643 30.682 1.00 12.56 282 PHE A N 1
ATOM 2138 C CA . PHE A 1 282 ? 32.045 2.414 31.806 1.00 12.66 282 PHE A CA 1
ATOM 2139 C C . PHE A 1 282 ? 31.650 3.187 33.046 1.00 14.99 282 PHE A C 1
ATOM 2140 O O . PHE A 1 282 ? 32.444 3.319 33.981 1.00 15.41 282 PHE A O 1
ATOM 2148 N N . HIS A 1 283 ? 30.395 3.663 33.094 1.00 12.11 283 HIS A N 1
ATOM 2149 C CA . HIS A 1 283 ? 29.871 4.306 34.268 1.00 12.45 283 HIS A CA 1
ATOM 2150 C C . HIS A 1 283 ? 28.406 3.897 34.354 1.00 11.74 283 HIS A C 1
ATOM 2151 O O . HIS A 1 283 ? 27.803 3.534 33.324 1.00 12.41 283 HIS A O 1
ATOM 2158 N N . LEU A 1 284 ? 27.856 3.899 35.570 1.00 11.95 284 LEU A N 1
ATOM 2159 C CA . LEU A 1 284 ? 26.460 3.480 35.751 1.00 13.37 284 LEU A CA 1
ATOM 2160 C C . LEU A 1 284 ? 25.534 4.477 35.059 1.00 14.71 284 LEU A C 1
ATOM 2161 O O . LEU A 1 284 ? 25.715 5.691 35.170 1.00 14.68 284 LEU A O 1
ATOM 2166 N N . ASP A 1 285 ? 24.511 3.958 34.381 1.00 12.40 285 ASP A N 1
ATOM 2167 C CA . ASP A 1 285 ? 23.609 4.799 33.596 1.00 14.81 285 ASP A CA 1
ATOM 2168 C C . ASP A 1 285 ? 22.278 4.827 34.322 1.00 10.72 285 ASP A C 1
ATOM 2169 O O . ASP A 1 285 ? 21.676 3.761 34.568 1.00 11.02 285 ASP A O 1
ATOM 2174 N N . ASP A 1 286 ? 21.827 6.048 34.686 1.00 9.62 286 ASP A N 1
ATOM 2175 C CA . ASP A 1 286 ? 20.554 6.211 35.381 1.00 10.39 286 ASP A CA 1
ATOM 2176 C C . ASP A 1 286 ? 19.477 6.795 34.481 1.00 10.55 286 ASP A C 1
ATOM 2177 O O . ASP A 1 286 ? 18.443 7.225 34.994 1.00 11.70 286 ASP A O 1
ATOM 2182 N N . GLU A 1 287 ? 19.697 6.849 33.169 1.00 9.63 287 GLU A N 1
ATOM 2183 C CA . GLU A 1 287 ? 18.727 7.535 32.307 1.00 10.03 287 GLU A CA 1
ATOM 2184 C C . GLU A 1 287 ? 17.626 6.650 31.778 1.00 11.71 287 GLU A C 1
ATOM 2185 O O . GLU A 1 287 ? 16.736 7.174 31.052 1.00 15.67 287 GLU A O 1
ATOM 2191 N N . TYR A 1 288 ? 17.626 5.355 32.094 1.00 9.52 288 TYR A N 1
ATOM 2192 C CA . TYR A 1 288 ? 16.570 4.463 31.603 1.00 8.51 288 TYR A CA 1
ATOM 2193 C C . TYR A 1 288 ? 15.611 4.133 32.751 1.00 11.12 288 TYR A C 1
ATOM 2194 O O . TYR A 1 288 ? 16.018 3.518 33.748 1.00 10.38 288 TYR A O 1
ATOM 2203 N N . SER A 1 289 ? 14.339 4.467 32.572 1.00 9.08 289 SER A N 1
ATOM 2204 C CA . SER A 1 289 ? 13.349 4.042 33.557 1.00 9.57 289 SER A CA 1
ATOM 2205 C C . SER A 1 289 ? 13.104 2.546 33.448 1.00 10.50 289 SER A C 1
ATOM 2206 O O . SER A 1 289 ? 13.365 1.932 32.420 1.00 9.49 289 SER A O 1
ATOM 2209 N N . PRO A 1 290 ? 12.556 1.941 34.481 1.00 9.72 290 PRO A N 1
ATOM 2210 C CA . PRO A 1 290 ? 12.227 0.507 34.360 1.00 9.90 290 PRO A CA 1
ATOM 2211 C C . PRO A 1 290 ? 11.216 0.260 33.228 1.00 10.24 290 PRO A C 1
ATOM 2212 O O . PRO A 1 290 ? 11.298 -0.789 32.560 1.00 10.64 290 PRO A O 1
ATOM 2216 N N . GLU A 1 291 ? 10.296 1.215 32.937 1.00 11.90 291 GLU A N 1
ATOM 2217 C CA . GLU A 1 291 ? 9.350 0.982 31.838 1.00 12.90 291 GLU A CA 1
ATOM 2218 C C . GLU A 1 291 ? 10.071 0.918 30.506 1.00 10.96 291 GLU A C 1
ATOM 2219 O O . GLU A 1 291 ? 9.743 0.095 29.644 1.00 12.38 291 GLU A O 1
ATOM 2225 N N . MET A 1 292 ? 11.083 1.785 30.319 1.00 8.90 292 MET A N 1
ATOM 2226 C CA . MET A 1 292 ? 11.819 1.747 29.057 1.00 8.17 292 MET A CA 1
ATOM 2227 C C . MET A 1 292 ? 12.636 0.460 28.889 1.00 10.22 292 MET A C 1
ATOM 2228 O O . MET A 1 292 ? 12.770 -0.045 27.771 1.00 11.92 292 MET A O 1
ATOM 2233 N N . ILE A 1 293 ? 13.114 -0.112 29.987 1.00 8.68 293 ILE A N 1
ATOM 2234 C CA . ILE A 1 293 ? 13.827 -1.383 29.876 1.00 10.95 293 ILE A CA 1
ATOM 2235 C C . ILE A 1 293 ? 12.837 -2.502 29.594 1.00 10.33 293 ILE A C 1
ATOM 2236 O O . ILE A 1 293 ? 13.089 -3.361 28.740 1.00 10.95 293 ILE A O 1
ATOM 2241 N N . MET A 1 294 ? 11.720 -2.519 30.332 1.00 12.03 294 MET A N 1
ATOM 2242 C CA . MET A 1 294 ? 10.721 -3.567 30.122 1.00 12.79 294 MET A CA 1
ATOM 2243 C C . MET A 1 294 ? 10.248 -3.599 28.676 1.00 17.98 294 MET A C 1
ATOM 2244 O O . MET A 1 294 ? 10.071 -4.683 28.102 1.00 16.08 294 MET A O 1
ATOM 2249 N N . GLN A 1 295 ? 10.077 -2.426 28.060 1.00 12.03 295 GLN A N 1
ATOM 2250 C CA . GLN A 1 295 ? 9.557 -2.441 26.707 1.00 15.53 295 GLN A CA 1
ATOM 2251 C C . GLN A 1 295 ? 10.556 -3.058 25.739 1.00 15.18 295 GLN A C 1
ATOM 2252 O O . GLN A 1 295 ? 10.178 -3.451 24.619 1.00 17.39 295 GLN A O 1
ATOM 2258 N N . GLN A 1 296 ? 11.833 -3.132 26.131 1.00 10.91 296 GLN A N 1
ATOM 2259 C CA . GLN A 1 296 ? 12.894 -3.610 25.260 1.00 12.33 296 GLN A CA 1
ATOM 2260 C C . GLN A 1 296 ? 13.396 -4.972 25.621 1.00 14.13 296 GLN A C 1
ATOM 2261 O O . GLN A 1 296 ? 14.281 -5.480 24.937 1.00 15.24 296 GLN A O 1
ATOM 2267 N N . THR A 1 297 ? 12.800 -5.618 26.628 1.00 16.15 297 THR A N 1
ATOM 2268 C CA . THR A 1 297 ? 13.279 -6.918 27.028 1.00 16.68 297 THR A CA 1
ATOM 2269 C C . THR A 1 297 ? 12.167 -7.956 27.114 1.00 19.53 297 THR A C 1
ATOM 2270 O O . THR A 1 297 ? 12.487 -9.151 27.203 1.00 21.35 297 THR A O 1
ATOM 2274 N N . SER A 1 298 ? 10.899 -7.551 27.030 1.00 20.21 298 SER A N 1
ATOM 2275 C CA . SER A 1 298 ? 9.798 -8.471 27.360 1.00 28.56 298 SER A CA 1
ATOM 2276 C C . SER A 1 298 ? 9.738 -9.685 26.417 1.00 32.64 298 SER A C 1
ATOM 2277 O O . SER A 1 298 ? 9.200 -10.742 26.786 1.00 32.38 298 SER A O 1
ATOM 2280 N N . GLY A 1 299 ? 10.307 -9.581 25.231 1.00 29.92 299 GLY A N 1
ATOM 2281 C CA . GLY A 1 299 ? 10.267 -10.649 24.247 1.00 28.20 299 GLY A CA 1
ATOM 2282 C C . GLY A 1 299 ? 11.552 -11.432 24.145 1.00 38.02 299 GLY A C 1
ATOM 2283 O O . GLY A 1 299 ? 11.678 -12.306 23.268 1.00 38.85 299 GLY A O 1
ATOM 2284 N N . ILE A 1 300 ? 12.525 -11.126 25.008 1.00 28.40 300 ILE A N 1
ATOM 2285 C CA . ILE A 1 300 ? 13.800 -11.833 25.027 1.00 33.87 300 ILE A CA 1
ATOM 2286 C C . ILE A 1 300 ? 13.607 -13.217 25.633 1.00 40.46 300 ILE A C 1
ATOM 2287 O O . ILE A 1 300 ? 13.175 -13.352 26.788 1.00 38.27 300 ILE A O 1
ATOM 2292 N N . VAL A 1 301 ? 13.952 -14.246 24.865 1.00 36.82 301 VAL A N 1
ATOM 2293 C CA . VAL A 1 301 ? 13.808 -15.617 25.350 1.00 50.25 301 VAL A CA 1
ATOM 2294 C C . VAL A 1 301 ? 14.990 -15.990 26.232 1.00 47.17 301 VAL A C 1
ATOM 2295 O O . VAL A 1 301 ? 14.835 -16.231 27.435 1.00 51.06 301 VAL A O 1
ATOM 2297 N N . LEU A 1 302 ? 16.187 -16.003 25.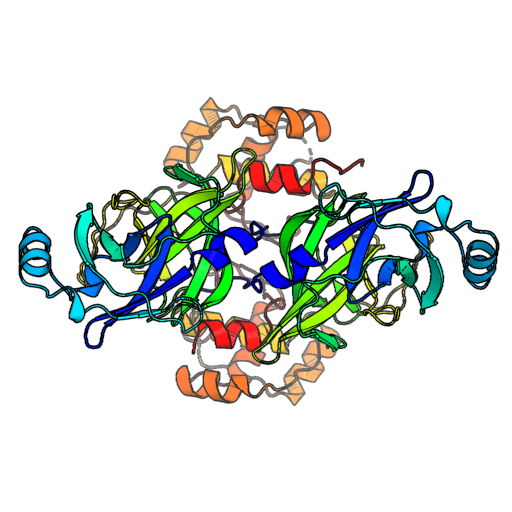646 1.00 49.62 302 LEU A N 1
ATOM 2298 C CA . LEU A 1 302 ? 17.412 -16.484 26.293 1.00 57.64 302 LEU A CA 1
ATOM 2299 C C . LEU A 1 302 ? 17.473 -16.228 27.813 1.00 56.41 302 LEU A C 1
ATOM 2300 O O . LEU A 1 302 ? 17.140 -17.112 28.616 1.00 59.10 302 LEU A O 1
ATOM 2302 N N . ALA B 1 1 ? 21.657 24.409 24.146 1.00 12.99 1 ALA B N 1
ATOM 2303 C CA . ALA B 1 1 ? 22.749 23.443 24.417 1.00 14.13 1 ALA B CA 1
ATOM 2304 C C . ALA B 1 1 ? 22.193 22.084 24.768 1.00 12.09 1 ALA B C 1
ATOM 2305 O O . ALA B 1 1 ? 20.942 21.886 24.855 1.00 11.38 1 ALA B O 1
ATOM 2307 N N . GLY B 1 2 ? 2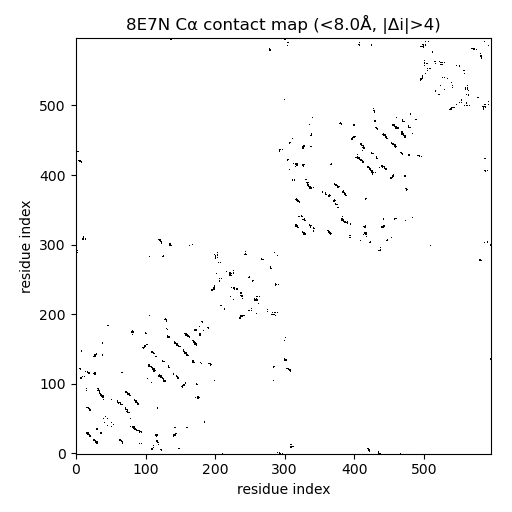3.105 21.154 25.012 1.00 11.04 2 GLY B N 1
ATOM 2308 C CA . GLY B 1 2 ? 22.768 19.762 25.206 1.00 11.31 2 GLY B CA 1
ATOM 2309 C C . GLY B 1 2 ? 22.937 18.976 23.929 1.00 10.81 2 GLY B C 1
ATOM 2310 O O . GLY B 1 2 ? 22.761 19.481 22.826 1.00 12.44 2 GLY B O 1
ATOM 2311 N N . ILE B 1 3 ? 23.228 17.695 24.084 1.00 9.70 3 ILE B N 1
ATOM 2312 C CA . ILE B 1 3 ? 23.432 16.826 22.928 1.00 7.62 3 ILE B CA 1
ATOM 2313 C C . ILE B 1 3 ? 22.641 15.550 23.137 1.00 10.75 3 ILE B C 1
ATOM 2314 O O . ILE B 1 3 ? 22.842 14.847 24.131 1.00 12.48 3 ILE B O 1
ATOM 2319 N N . LYS B 1 4 ? 21.738 15.250 22.206 1.00 11.64 4 LYS B N 1
ATOM 2320 C CA . LYS B 1 4 ? 20.930 14.042 22.330 1.00 12.59 4 LYS B CA 1
ATOM 2321 C C . LYS B 1 4 ? 20.864 13.335 20.988 1.00 11.98 4 LYS B C 1
ATOM 2322 O O . LYS B 1 4 ? 21.055 13.949 19.939 1.00 11.56 4 LYS B O 1
ATOM 2328 N N . LYS B 1 5 ? 20.496 12.057 21.020 1.00 13.31 5 LYS B N 1
ATOM 2329 C CA . LYS B 1 5 ? 20.267 11.329 19.765 1.00 15.11 5 LYS B CA 1
ATOM 2330 C C . LYS B 1 5 ? 18.907 11.779 19.240 1.00 15.31 5 LYS B C 1
ATOM 2331 O O . LYS B 1 5 ? 17.883 11.550 19.896 1.00 16.14 5 LYS B O 1
ATOM 2337 N N . MET B 1 6 ? 18.887 12.464 18.103 1.00 15.30 6 MET B N 1
ATOM 2338 C CA . MET B 1 6 ? 17.666 13.064 17.576 1.00 12.96 6 MET B CA 1
ATOM 2339 C C . MET B 1 6 ? 16.981 12.083 16.612 1.00 18.92 6 MET B C 1
ATOM 2340 O O . MET B 1 6 ? 17.595 11.639 15.634 1.00 21.18 6 MET B O 1
ATOM 2345 N N . VAL B 1 7 ? 15.728 11.692 16.902 1.00 10.33 7 VAL B N 1
ATOM 2346 C CA . VAL B 1 7 ? 14.922 10.893 15.990 1.00 12.76 7 VAL B CA 1
ATOM 2347 C C . VAL B 1 7 ? 14.061 11.799 15.131 1.00 12.72 7 VAL B C 1
ATOM 2348 O O . VAL B 1 7 ? 13.545 12.823 15.599 1.00 11.66 7 VAL B O 1
ATOM 2352 N N . ALA B 1 8 ? 13.831 11.389 13.883 1.00 10.05 8 ALA B N 1
ATOM 2353 C CA . ALA B 1 8 ? 12.915 12.158 13.052 1.00 11.19 8 ALA B CA 1
ATOM 2354 C C . ALA B 1 8 ? 11.457 11.853 13.411 1.00 10.55 8 ALA B C 1
ATOM 2355 O O . ALA B 1 8 ? 11.113 10.720 13.755 1.00 9.76 8 ALA B O 1
ATOM 2357 N N . PRO B 1 9 ? 10.568 12.841 13.309 1.00 11.45 9 PRO B N 1
ATOM 2358 C CA . PRO B 1 9 ? 9.152 12.591 13.646 1.00 9.74 9 PRO B CA 1
ATOM 2359 C C . PRO B 1 9 ? 8.562 11.494 12.762 1.00 11.96 9 PRO B C 1
ATOM 2360 O O . PRO B 1 9 ? 8.941 11.337 11.598 1.00 12.11 9 PRO B O 1
ATOM 2364 N N . SER B 1 10 ? 7.628 10.730 13.322 1.00 10.43 10 SER B N 1
ATOM 2365 C CA . SER B 1 10 ? 7.234 9.468 12.716 1.00 7.89 10 SER B CA 1
ATOM 2366 C C . SER B 1 10 ? 5.831 9.484 12.096 1.00 9.54 10 SER B C 1
ATOM 2367 O O . SER B 1 10 ? 5.372 8.452 11.620 1.00 12.36 10 SER B O 1
ATOM 2370 N N . SER B 1 11 ? 5.131 10.628 12.085 1.00 12.34 11 SER B N 1
ATOM 2371 C CA . SER B 1 11 ? 3.738 10.583 11.637 1.00 17.42 11 SER B CA 1
ATOM 2372 C C . SER B 1 11 ? 3.610 10.001 10.244 1.00 13.53 11 SER B C 1
ATOM 2373 O O . SER B 1 11 ? 2.715 9.184 9.998 1.00 17.15 11 SER B O 1
ATOM 2376 N N . ALA B 1 12 ? 4.462 10.419 9.318 1.00 16.61 12 ALA B N 1
ATOM 2377 C CA . ALA B 1 12 ? 4.279 9.923 7.946 1.00 23.03 12 ALA B CA 1
ATOM 2378 C C . ALA B 1 12 ? 4.561 8.430 7.849 1.00 21.35 12 ALA B C 1
ATOM 2379 O O . ALA B 1 12 ? 3.882 7.721 7.099 1.00 19.36 12 ALA B O 1
ATOM 2381 N N . VAL B 1 13 ? 5.514 7.921 8.640 1.00 13.47 13 VAL B N 1
ATOM 2382 C CA . VAL B 1 13 ? 5.813 6.480 8.653 1.00 12.92 13 VAL B CA 1
ATOM 2383 C C . VAL B 1 13 ? 4.685 5.684 9.302 1.00 13.21 13 VAL B C 1
ATOM 2384 O O . VAL B 1 13 ? 4.304 4.611 8.821 1.00 13.77 13 VAL B O 1
ATOM 2388 N N . GLU B 1 14 ? 4.161 6.164 10.443 1.00 11.47 14 GLU B N 1
ATOM 2389 C CA . GLU B 1 14 ? 3.110 5.404 11.125 1.00 11.13 14 GLU B CA 1
ATOM 2390 C C . GLU B 1 14 ? 1.904 5.111 10.217 1.00 10.75 14 GLU B C 1
ATOM 2391 O O . GLU B 1 14 ? 1.237 4.092 10.422 1.00 14.04 14 GLU B O 1
ATOM 2397 N N . GLN B 1 15 ? 1.564 6.035 9.317 1.00 11.04 15 GLN B N 1
ATOM 2398 C CA . GLN B 1 15 ? 0.403 5.841 8.445 1.00 12.29 15 GLN B CA 1
ATOM 2399 C C . GLN B 1 15 ? 0.672 4.777 7.396 1.00 15.62 15 GLN B C 1
ATOM 2400 O O . GLN B 1 15 ? -0.209 4.527 6.576 1.00 14.63 15 GLN B O 1
ATOM 2406 N N . CYS B 1 16 ? 1.895 4.236 7.380 1.00 12.58 16 CYS B N 1
ATOM 2407 C CA . CYS B 1 16 ? 2.272 3.181 6.435 1.00 9.68 16 CYS B CA 1
ATOM 2408 C C . CYS B 1 16 ? 2.604 1.849 7.076 1.00 13.78 16 CYS B C 1
ATOM 2409 O O . CYS B 1 16 ? 2.899 0.901 6.339 1.00 13.74 16 CYS B O 1
ATOM 2412 N N . VAL B 1 17 ? 2.642 1.730 8.399 1.00 10.33 17 VAL B N 1
ATOM 2413 C CA . VAL B 1 17 ? 3.100 0.490 9.023 1.00 10.62 17 VAL B CA 1
ATOM 2414 C C . VAL B 1 17 ? 1.923 -0.469 9.144 1.00 12.18 17 VAL B C 1
ATOM 2415 O O . VAL B 1 17 ? 0.851 -0.084 9.676 1.00 12.33 17 VAL B O 1
ATOM 2419 N N . VAL B 1 18 ? 2.129 -1.721 8.704 1.00 11.99 18 VAL B N 1
ATOM 2420 C CA . VAL B 1 18 ? 1.068 -2.734 8.733 1.00 9.96 18 VAL B CA 1
ATOM 2421 C C . VAL B 1 18 ? 1.651 -4.011 9.334 1.00 9.41 18 VAL B C 1
ATOM 2422 O O . VAL B 1 18 ? 2.867 -4.216 9.363 1.00 10.70 18 VAL B O 1
ATOM 2426 N N . SER B 1 19 ? 0.769 -4.897 9.823 1.00 11.24 19 SER B N 1
ATOM 2427 C CA . SER B 1 19 ? 1.231 -6.220 10.155 1.00 10.93 19 SER B CA 1
ATOM 2428 C C . SER B 1 19 ? 1.080 -7.134 8.962 1.00 12.21 19 SER B C 1
ATOM 2429 O O . SER B 1 19 ? 0.141 -6.993 8.176 1.00 13.60 19 SER B O 1
ATOM 2432 N N . VAL B 1 20 ? 2.005 -8.074 8.838 1.00 12.50 20 VAL B N 1
ATOM 2433 C CA . VAL B 1 20 ? 1.884 -9.148 7.844 1.00 14.02 20 VAL B CA 1
ATOM 2434 C C . VAL B 1 20 ? 2.119 -10.455 8.567 1.00 13.48 20 VAL B C 1
ATOM 2435 O O . VAL B 1 20 ? 3.182 -10.663 9.166 1.00 11.60 20 VAL B O 1
ATOM 2439 N N . VAL B 1 21 ? 1.145 -11.373 8.469 1.00 15.18 21 VAL B N 1
ATOM 2440 C CA . VAL B 1 21 ? 1.236 -12.661 9.140 1.00 13.13 21 VAL B CA 1
ATOM 2441 C C . VAL B 1 21 ? 1.039 -13.749 8.105 1.00 17.12 21 VAL B C 1
ATOM 2442 O O . VAL B 1 21 ? 0.189 -13.613 7.223 1.00 17.65 21 VAL B O 1
ATOM 2446 N N . HIS B 1 22 ? 1.909 -14.728 8.144 1.00 14.14 22 HIS B N 1
ATOM 2447 C CA . HIS B 1 22 ? 1.810 -15.876 7.248 1.00 17.02 22 HIS B CA 1
ATOM 2448 C C . HIS B 1 22 ? 2.166 -17.115 8.058 1.00 18.33 22 HIS B C 1
ATOM 2449 O O . HIS B 1 22 ? 3.296 -17.249 8.540 1.00 16.42 22 HIS B O 1
ATOM 2456 N N . GLY B 1 23 ? 1.205 -18.028 8.228 1.00 23.35 23 GLY B N 1
ATOM 2457 C CA . GLY B 1 23 ? 1.587 -19.161 9.062 1.00 22.07 23 GLY B CA 1
ATOM 2458 C C . GLY B 1 23 ? 1.866 -18.695 10.478 1.00 23.51 23 GLY B C 1
ATOM 2459 O O . GLY B 1 23 ? 1.124 -17.872 11.040 1.00 27.81 23 GLY B O 1
ATOM 2460 N N . ASN B 1 24 ? 2.930 -19.232 11.077 1.00 26.28 24 ASN B N 1
ATOM 2461 C CA . ASN B 1 24 ? 3.348 -18.773 12.401 1.00 27.57 24 ASN B CA 1
ATOM 2462 C C . ASN B 1 24 ? 4.286 -17.587 12.358 1.00 26.13 24 ASN B C 1
ATOM 2463 O O . ASN B 1 24 ? 4.807 -17.211 13.412 1.00 28.58 24 ASN B O 1
ATOM 2468 N N . THR B 1 25 ? 4.553 -17.016 11.183 1.00 23.17 25 THR B N 1
ATOM 2469 C CA . THR B 1 25 ? 5.498 -15.897 11.121 1.00 18.73 25 THR B CA 1
ATOM 2470 C C . THR B 1 25 ? 4.741 -14.586 11.241 1.00 17.50 25 THR B C 1
ATOM 2471 O O . THR B 1 25 ? 3.824 -14.331 10.468 1.00 15.79 25 THR B O 1
ATOM 2475 N N . GLN B 1 26 ? 5.123 -13.738 12.202 1.00 16.13 26 GLN B N 1
ATOM 2476 C CA . GLN B 1 26 ? 4.446 -12.451 12.395 1.00 14.34 26 GLN B CA 1
ATOM 2477 C C . GLN B 1 26 ? 5.494 -11.365 12.267 1.00 12.65 26 GLN B C 1
ATOM 2478 O O . GLN B 1 26 ? 6.461 -11.360 13.027 1.00 13.98 26 GLN B O 1
ATOM 2484 N N . LEU B 1 27 ? 5.319 -10.474 11.295 1.00 11.46 27 LEU B N 1
ATOM 2485 C CA . LEU B 1 27 ? 6.259 -9.343 11.215 1.00 12.81 27 LEU B CA 1
ATOM 2486 C C . LEU B 1 27 ? 5.476 -8.146 10.676 1.00 11.08 27 LEU B C 1
ATOM 2487 O O . LEU B 1 27 ? 4.240 -8.110 10.740 1.00 11.84 27 LEU B O 1
ATOM 2492 N N . ASN B 1 28 ? 6.201 -7.103 10.229 1.00 10.55 28 ASN B N 1
ATOM 2493 C CA . ASN B 1 28 ? 5.582 -5.845 9.837 1.00 10.18 28 ASN B CA 1
ATOM 2494 C C . ASN B 1 28 ? 5.939 -5.575 8.393 1.00 9.37 28 ASN B C 1
ATOM 2495 O O . ASN B 1 28 ? 6.926 -6.132 7.873 1.00 11.15 28 ASN B O 1
ATOM 2500 N N . GLY B 1 29 ? 5.123 -4.762 7.764 1.00 11.17 29 GLY B N 1
ATOM 2501 C CA . GLY B 1 29 ? 5.396 -4.288 6.423 1.00 9.88 29 GLY B CA 1
ATOM 2502 C C . GLY B 1 29 ? 5.239 -2.791 6.290 1.00 9.63 29 GLY B C 1
ATOM 2503 O O . GLY B 1 29 ? 4.832 -2.086 7.217 1.00 10.48 29 GLY B O 1
ATOM 2504 N N . LEU B 1 30 ? 5.481 -2.343 5.082 1.00 8.68 30 LEU B N 1
ATOM 2505 C CA . LEU B 1 30 ? 5.393 -0.935 4.740 1.00 9.27 30 LEU B CA 1
ATOM 2506 C C . LEU B 1 30 ? 4.416 -0.820 3.584 1.00 13.63 30 LEU B C 1
ATOM 2507 O O . LEU B 1 30 ? 4.702 -1.333 2.506 1.00 11.19 30 LEU B O 1
ATOM 2512 N N . TRP B 1 31 ? 3.325 -0.072 3.796 1.00 11.52 31 TRP B N 1
ATOM 2513 C CA . TRP B 1 31 ? 2.237 0.061 2.829 1.00 11.24 31 TRP B CA 1
ATOM 2514 C C . TRP B 1 31 ? 2.363 1.405 2.135 1.00 13.38 31 TRP B C 1
ATOM 2515 O O . TRP B 1 31 ? 2.136 2.466 2.734 1.00 13.17 31 TRP B O 1
ATOM 2526 N N . LEU B 1 32 ? 2.676 1.364 0.841 1.00 11.68 32 LEU B N 1
ATOM 2527 C CA . LEU B 1 32 ? 2.802 2.557 0.022 1.00 9.99 32 LEU B CA 1
ATOM 2528 C C . LEU B 1 32 ? 1.998 2.340 -1.249 1.00 13.86 32 LEU B C 1
ATOM 2529 O O . LEU B 1 32 ? 1.999 1.241 -1.790 1.00 15.80 32 LEU B O 1
ATOM 2534 N N . ASN B 1 33 ? 1.288 3.377 -1.704 1.00 14.65 33 ASN B N 1
ATOM 2535 C CA . ASN B 1 33 ? 0.446 3.209 -2.904 1.00 17.57 33 ASN B CA 1
ATOM 2536 C C . ASN B 1 33 ? -0.395 1.940 -2.742 1.00 15.15 33 ASN B C 1
ATOM 2537 O O . ASN B 1 33 ? -1.109 1.768 -1.748 1.00 14.54 33 ASN B O 1
ATOM 2542 N N . ASP B 1 34 ? -0.347 0.995 -3.691 1.00 13.57 34 ASP B N 1
ATOM 2543 C CA . ASP B 1 34 ? -1.160 -0.204 -3.594 1.00 15.05 34 ASP B CA 1
ATOM 2544 C C . ASP B 1 34 ? -0.320 -1.437 -3.317 1.00 15.73 34 ASP B C 1
ATOM 2545 O O . ASP B 1 34 ? -0.675 -2.534 -3.733 1.00 16.20 34 ASP B O 1
ATOM 2550 N N . TYR B 1 35 ? 0.758 -1.305 -2.540 1.00 15.21 35 TYR B N 1
ATOM 2551 C CA . TYR B 1 35 ? 1.537 -2.498 -2.254 1.00 11.45 35 TYR B CA 1
ATOM 2552 C C . TYR B 1 35 ? 2.109 -2.439 -0.831 1.00 10.73 35 TYR B C 1
ATOM 2553 O O . TYR B 1 35 ? 2.194 -1.368 -0.213 1.00 11.96 35 TYR B O 1
ATOM 2562 N N . VAL B 1 36 ? 2.511 -3.595 -0.338 1.00 12.25 36 VAL B N 1
ATOM 2563 C CA . VAL B 1 36 ? 3.149 -3.727 0.973 1.00 10.82 36 VAL B CA 1
ATOM 2564 C C . VAL B 1 36 ? 4.498 -4.395 0.747 1.00 11.88 36 VAL B C 1
ATOM 2565 O O . VAL B 1 36 ? 4.575 -5.453 0.097 1.00 12.57 36 VAL B O 1
ATOM 2569 N N . LEU B 1 37 ? 5.560 -3.833 1.340 1.00 10.20 37 LEU B N 1
ATOM 2570 C CA . LEU B 1 37 ? 6.864 -4.494 1.300 1.00 10.23 37 LEU B CA 1
ATOM 2571 C C . LEU B 1 37 ? 7.126 -5.108 2.661 1.00 13.86 37 LEU B C 1
ATOM 2572 O O . LEU B 1 37 ? 6.828 -4.480 3.678 1.00 11.14 37 LEU B O 1
ATOM 2577 N N . CYS B 1 38 ? 7.690 -6.319 2.696 1.00 10.23 38 CYS B N 1
ATOM 2578 C CA . CYS B 1 38 ? 8.091 -6.898 3.972 1.00 10.31 38 CYS B CA 1
ATOM 2579 C C . CYS B 1 38 ? 9.221 -7.881 3.716 1.00 11.82 38 CYS B C 1
ATOM 2580 O O . CYS B 1 38 ? 9.537 -8.187 2.553 1.00 12.24 38 CYS B O 1
ATOM 2583 N N . PRO B 1 39 ? 9.930 -8.303 4.766 1.00 10.60 39 PRO B N 1
ATOM 2584 C CA . PRO B 1 39 ? 11.081 -9.225 4.584 1.00 9.51 39 PRO B CA 1
ATOM 2585 C C . PRO B 1 39 ? 10.610 -10.538 3.983 1.00 12.76 39 PRO B C 1
ATOM 2586 O O . PRO B 1 39 ? 9.527 -11.032 4.329 1.00 12.14 39 PRO B O 1
ATOM 2590 N N . ARG B 1 40 ? 11.425 -11.080 3.065 1.00 9.67 40 ARG B N 1
ATOM 2591 C CA . ARG B 1 40 ? 10.951 -12.309 2.392 1.00 10.89 40 ARG B CA 1
ATOM 2592 C C . ARG B 1 40 ? 10.820 -13.501 3.317 1.00 16.47 40 ARG B C 1
ATOM 2593 O O . ARG B 1 40 ? 10.126 -14.461 2.953 1.00 14.80 40 ARG B O 1
ATOM 2601 N N . HIS B 1 41 ? 11.470 -13.506 4.478 1.00 11.95 41 HIS B N 1
ATOM 2602 C CA . HIS B 1 41 ? 11.256 -14.639 5.376 1.00 12.38 41 HIS B CA 1
ATOM 2603 C C . HIS B 1 41 ? 9.853 -14.684 6.000 1.00 13.96 41 HIS B C 1
ATOM 2604 O O . HIS B 1 41 ? 9.586 -15.617 6.768 1.00 16.67 41 HIS B O 1
ATOM 2611 N N . ILE B 1 42 ? 8.959 -13.773 5.648 1.00 11.99 42 ILE B N 1
ATOM 2612 C CA . ILE B 1 42 ? 7.530 -14.011 5.866 1.00 13.91 42 ILE B CA 1
ATOM 2613 C C . ILE B 1 42 ? 7.128 -15.362 5.263 1.00 20.50 42 ILE B C 1
ATOM 2614 O O . ILE B 1 42 ? 6.163 -15.996 5.729 1.00 18.51 42 ILE B O 1
ATOM 2619 N N . LEU B 1 43 ? 7.851 -15.804 4.227 1.00 15.23 43 LEU B N 1
ATOM 2620 C CA . LEU B 1 43 ? 7.541 -17.075 3.567 1.00 15.57 43 LEU B CA 1
ATOM 2621 C C . LEU B 1 43 ? 7.975 -18.282 4.370 1.00 19.92 43 LEU B C 1
ATOM 2622 O O . LEU B 1 43 ? 7.451 -19.376 4.118 1.00 21.80 43 LEU B O 1
ATOM 2627 N N . GLY B 1 44 ? 8.956 -18.143 5.287 1.00 19.71 44 GLY B N 1
ATOM 2628 C CA . GLY B 1 44 ? 9.601 -19.191 6.045 1.00 22.27 44 GLY B CA 1
ATOM 2629 C C . GLY B 1 44 ? 11.111 -19.019 5.951 1.00 21.78 44 GLY B C 1
ATOM 2630 O O . GLY B 1 44 ? 11.623 -17.999 5.478 1.00 19.99 44 GLY B O 1
ATOM 2631 N N . LYS B 1 45 ? 11.863 -20.021 6.364 1.00 21.83 45 LYS B N 1
ATOM 2632 C CA . LYS B 1 45 ? 13.324 -19.903 6.324 1.00 24.12 45 LYS B CA 1
ATOM 2633 C C . LYS B 1 45 ? 13.939 -20.745 5.205 1.00 26.77 45 LYS B C 1
ATOM 2634 O O . LYS B 1 45 ? 14.070 -21.973 5.307 1.00 30.37 45 LYS B O 1
ATOM 2640 N N . TYR B 1 46 ? 14.347 -20.055 4.152 1.00 22.26 46 TYR B N 1
ATOM 2641 C CA . TYR B 1 46 ? 14.828 -20.672 2.937 1.00 26.01 46 TYR B CA 1
ATOM 2642 C C . TYR B 1 46 ? 16.223 -20.153 2.656 1.00 26.29 46 TYR B C 1
ATOM 2643 O O . TYR B 1 46 ? 16.718 -19.288 3.384 1.00 24.34 46 TYR B O 1
ATOM 2652 N N . THR B 1 47 ? 16.854 -20.685 1.579 1.00 22.06 47 THR B N 1
ATOM 2653 C CA . THR B 1 47 ? 18.129 -20.214 1.070 1.00 24.81 47 THR B CA 1
ATOM 2654 C C . THR B 1 47 ? 18.101 -20.168 -0.456 1.00 28.38 47 THR B C 1
ATOM 2655 O O . THR B 1 47 ? 17.489 -21.039 -1.080 1.00 29.96 47 THR B O 1
ATOM 2659 N N . GLY B 1 48 ? 18.778 -19.161 -1.051 1.00 27.42 48 GLY B N 1
ATOM 2660 C CA . GLY B 1 48 ? 19.068 -19.158 -2.490 1.00 26.28 48 GLY B CA 1
ATOM 2661 C C . GLY B 1 48 ? 17.844 -19.242 -3.389 1.00 31.69 48 GLY B C 1
ATOM 2662 O O . GLY B 1 48 ? 16.899 -18.446 -3.276 1.00 30.12 48 GLY B O 1
ATOM 2663 N N . GLU B 1 49 ? 17.828 -20.236 -4.290 1.00 32.88 49 GLU B N 1
ATOM 2664 C CA . GLU B 1 49 ? 16.696 -20.373 -5.202 1.00 35.91 49 GLU B CA 1
ATOM 2665 C C . GLU B 1 49 ? 15.462 -20.917 -4.517 1.00 28.87 49 GLU B C 1
ATOM 2666 O O . GLU B 1 49 ? 14.387 -20.964 -5.152 1.00 31.24 49 GLU B O 1
ATOM 2668 N N . GLN B 1 50 ? 15.575 -21.345 -3.253 1.00 27.65 50 GLN B N 1
ATOM 2669 C CA . GLN B 1 50 ? 14.381 -21.824 -2.573 1.00 22.69 50 GLN B CA 1
ATOM 2670 C C . GLN B 1 50 ? 13.379 -20.697 -2.361 1.00 18.27 50 GLN B C 1
ATOM 2671 O O . GLN B 1 50 ? 12.166 -20.938 -2.280 1.00 21.56 50 GLN B O 1
ATOM 2677 N N . TRP B 1 51 ? 13.863 -19.460 -2.277 1.00 19.96 51 TRP B N 1
ATOM 2678 C CA . TRP B 1 51 ? 12.943 -18.333 -2.100 1.00 14.77 51 TRP B CA 1
ATOM 2679 C C . TRP B 1 51 ? 11.991 -18.207 -3.265 1.00 18.51 51 TRP B C 1
ATOM 2680 O O . TRP B 1 51 ? 10.783 -17.984 -3.064 1.00 18.63 51 TRP B O 1
ATOM 2691 N N . ARG B 1 52 ? 12.512 -18.326 -4.492 1.00 20.68 52 ARG B N 1
ATOM 2692 C CA . ARG B 1 52 ? 11.637 -18.232 -5.661 1.00 19.53 52 ARG B CA 1
ATOM 2693 C C . ARG B 1 52 ? 10.607 -19.347 -5.653 1.00 16.45 52 ARG B C 1
ATOM 2694 O O . ARG B 1 52 ? 9.424 -19.091 -5.919 1.00 17.81 52 ARG B O 1
ATOM 2696 N N . ASP B 1 53 ? 11.002 -20.573 -5.307 1.00 19.82 53 ASP B N 1
ATOM 2697 C CA . ASP B 1 53 ? 10.027 -21.663 -5.247 1.00 20.97 53 ASP B CA 1
ATOM 2698 C C . ASP B 1 53 ? 8.990 -21.445 -4.144 1.00 20.48 53 ASP B C 1
ATOM 2699 O O . ASP B 1 53 ? 7.797 -21.723 -4.326 1.00 19.86 53 ASP B O 1
ATOM 2704 N N . ALA B 1 54 ? 9.421 -20.973 -2.976 1.00 18.64 54 ALA B N 1
ATOM 2705 C CA . ALA B 1 54 ? 8.460 -20.647 -1.926 1.00 19.14 54 ALA B CA 1
ATOM 2706 C C . ALA B 1 54 ? 7.504 -19.553 -2.378 1.00 16.18 54 ALA B C 1
ATOM 2707 O O . ALA B 1 54 ? 6.298 -19.621 -2.098 1.00 18.36 54 ALA B O 1
ATOM 2709 N N . LEU B 1 55 ? 8.008 -18.570 -3.145 1.00 16.59 55 LEU B N 1
ATOM 2710 C CA . LEU B 1 55 ? 7.115 -17.541 -3.695 1.00 16.54 55 LEU B CA 1
ATOM 2711 C C . LEU B 1 55 ? 6.072 -18.153 -4.637 1.00 16.25 55 LEU B C 1
ATOM 2712 O O . LEU B 1 55 ? 4.868 -17.887 -4.519 1.00 16.98 55 LEU B O 1
ATOM 2717 N N . ILE B 1 56 ? 6.523 -18.954 -5.606 1.00 15.85 56 ILE B N 1
ATOM 2718 C CA . ILE B 1 56 ? 5.576 -19.533 -6.567 1.00 18.28 56 ILE B CA 1
ATOM 2719 C C . ILE B 1 56 ? 4.508 -20.329 -5.843 1.00 14.44 56 ILE B C 1
ATOM 2720 O O . ILE B 1 56 ? 3.331 -20.280 -6.192 1.00 17.27 56 ILE B O 1
ATOM 2725 N N . ASN B 1 57 ? 4.898 -21.090 -4.829 1.00 15.55 57 ASN B N 1
ATOM 2726 C CA . ASN B 1 57 ? 3.956 -22.013 -4.202 1.00 18.75 57 ASN B CA 1
ATOM 2727 C C . ASN B 1 57 ? 3.052 -21.379 -3.144 1.00 19.82 57 ASN B C 1
ATOM 2728 O O . ASN B 1 57 ? 2.147 -22.050 -2.615 1.00 17.49 57 ASN B O 1
ATOM 2733 N N . ALA B 1 58 ? 3.321 -20.130 -2.748 1.00 18.59 58 ALA B N 1
ATOM 2734 C CA . ALA B 1 58 ? 2.530 -19.505 -1.703 1.00 18.28 58 ALA B CA 1
ATOM 2735 C C . ALA B 1 58 ? 1.173 -19.133 -2.268 1.00 17.99 58 ALA B C 1
ATOM 2736 O O . ALA B 1 58 ? 0.999 -19.072 -3.492 1.00 17.52 58 ALA B O 1
ATOM 2738 N N . ASN B 1 59 ? 0.213 -18.838 -1.381 1.00 15.74 59 ASN B N 1
ATOM 2739 C CA . ASN B 1 59 ? -1.130 -18.407 -1.791 1.00 16.97 59 ASN B CA 1
ATOM 2740 C C . ASN B 1 59 ? -1.381 -17.020 -1.232 1.00 20.96 59 ASN B C 1
ATOM 2741 O O . ASN B 1 59 ? -1.072 -16.765 -0.058 1.00 18.47 59 ASN B O 1
ATOM 2746 N N . ASN B 1 60 ? -1.892 -16.116 -2.063 1.00 13.98 60 ASN B N 1
ATOM 2747 C CA . ASN B 1 60 ? -2.093 -14.753 -1.561 1.00 17.94 60 ASN B CA 1
ATOM 2748 C C . ASN B 1 60 ? -3.043 -14.734 -0.380 1.00 23.63 60 ASN B C 1
ATOM 2749 O O . ASN B 1 60 ? -2.915 -13.880 0.519 1.00 17.54 60 ASN B O 1
ATOM 2754 N N . PHE B 1 61 ? -3.997 -15.662 -0.357 1.00 18.33 61 PHE B N 1
ATOM 2755 C CA . PHE B 1 61 ? -4.941 -15.617 0.754 1.00 17.84 61 PHE B CA 1
ATOM 2756 C C . PHE B 1 61 ? -4.320 -16.068 2.068 1.00 21.50 61 PHE B C 1
ATOM 2757 O O . PHE B 1 61 ? -4.952 -15.897 3.104 1.00 21.39 61 PHE B O 1
ATOM 2765 N N . ASP B 1 62 ? -3.112 -16.615 2.055 1.00 17.04 62 ASP B N 1
ATOM 2766 C CA . ASP B 1 62 ? -2.406 -17.031 3.264 1.00 17.42 62 ASP B CA 1
ATOM 2767 C C . ASP B 1 62 ? -1.628 -15.877 3.911 1.00 18.81 62 ASP B C 1
ATOM 2768 O O . ASP B 1 62 ? -0.998 -16.088 4.956 1.00 19.27 62 ASP B O 1
ATOM 2773 N N . PHE B 1 63 ? -1.605 -14.709 3.289 1.00 18.13 63 PHE B N 1
ATOM 2774 C CA . PHE B 1 63 ? -0.926 -13.538 3.851 1.00 17.24 63 PHE B CA 1
ATOM 2775 C C . PHE B 1 63 ? -2.000 -12.671 4.470 1.00 18.44 63 PHE B C 1
ATOM 2776 O O . PHE B 1 63 ? -2.885 -12.174 3.764 1.00 21.34 63 PHE B O 1
ATOM 2784 N N . HIS B 1 64 ? -1.930 -12.489 5.780 1.00 15.94 64 HIS B N 1
ATOM 2785 C CA . HIS B 1 64 ? -2.957 -11.724 6.468 1.00 16.42 64 HIS B CA 1
ATOM 2786 C C . HIS B 1 64 ? -2.361 -10.374 6.823 1.00 14.60 64 HIS B C 1
ATOM 2787 O O . HIS B 1 64 ? -1.378 -10.322 7.583 1.00 15.84 64 HIS B O 1
ATOM 2794 N N . ILE B 1 65 ? -2.929 -9.310 6.272 1.00 14.28 65 ILE B N 1
ATOM 2795 C CA . ILE B 1 65 ? -2.361 -7.971 6.451 1.00 14.76 65 ILE B CA 1
ATOM 2796 C C . ILE B 1 65 ? -3.415 -7.085 7.135 1.00 18.69 65 ILE B C 1
ATOM 2797 O O . ILE B 1 65 ? -4.559 -7.038 6.699 1.00 16.58 65 ILE B O 1
ATOM 2802 N N . LEU B 1 66 ? -3.017 -6.334 8.182 1.00 14.33 66 LEU B N 1
ATOM 2803 C CA . LEU B 1 66 ? -3.917 -5.351 8.779 1.00 14.21 66 LEU B CA 1
ATOM 2804 C C . LEU B 1 66 ? -3.228 -3.998 8.868 1.00 16.22 66 LEU B C 1
ATOM 2805 O O . LEU B 1 66 ? -2.031 -3.925 9.203 1.00 14.69 66 LEU B O 1
ATOM 2810 N N . TYR B 1 67 ? -3.996 -2.950 8.628 1.00 13.78 67 TYR B N 1
ATOM 2811 C CA . TYR B 1 67 ? -3.620 -1.584 8.961 1.00 12.73 67 TYR B CA 1
ATOM 2812 C C . TYR B 1 67 ? -4.624 -1.136 10.011 1.00 19.93 67 TYR B C 1
ATOM 2813 O O . TYR B 1 67 ? -5.793 -0.921 9.683 1.00 16.22 67 TYR B O 1
ATOM 2822 N N . LYS B 1 68 ? -4.173 -0.985 11.259 1.00 18.25 68 LYS B N 1
ATOM 2823 C CA . LYS B 1 68 ? -5.058 -0.536 12.354 1.00 19.29 68 LYS B CA 1
ATOM 2824 C C . LYS B 1 68 ? -6.411 -1.271 12.342 1.00 17.98 68 LYS B C 1
ATOM 2825 O O . LYS B 1 68 ? -7.497 -0.674 12.392 1.00 23.78 68 LYS B O 1
ATOM 2831 N N . GLY B 1 69 ? -6.337 -2.582 12.251 1.00 23.15 69 GLY B N 1
ATOM 2832 C CA . GLY B 1 69 ? -7.507 -3.412 12.351 1.00 20.86 69 GLY B CA 1
ATOM 2833 C C . GLY B 1 69 ? -8.246 -3.619 11.059 1.00 23.83 69 GLY B C 1
ATOM 2834 O O . GLY B 1 69 ? -9.152 -4.479 11.024 1.00 27.76 69 GLY B O 1
ATOM 2835 N N . MET B 1 70 ? -7.903 -2.882 10.005 1.00 20.95 70 MET B N 1
ATOM 2836 C CA . MET B 1 70 ? -8.501 -3.063 8.673 1.00 19.38 70 MET B CA 1
ATOM 2837 C C . MET B 1 70 ? -7.725 -4.039 7.802 1.00 19.58 70 MET B C 1
ATOM 2838 O O . MET B 1 70 ? -6.518 -3.889 7.590 1.00 17.71 70 MET B O 1
ATOM 2843 N N . GLU B 1 71 ? -8.427 -5.045 7.286 1.00 21.72 71 GLU B N 1
ATOM 2844 C CA . GLU B 1 71 ? -7.781 -6.015 6.404 1.00 19.90 71 GLU B CA 1
ATOM 2845 C C . GLU B 1 71 ? -7.421 -5.423 5.048 1.00 19.31 71 GLU B C 1
ATOM 2846 O O . GLU B 1 71 ? -8.185 -4.676 4.431 1.00 22.53 71 GLU B O 1
ATOM 2852 N N . LEU B 1 72 ? -6.263 -5.826 4.548 1.00 15.08 72 LEU B N 1
ATOM 2853 C CA . LEU B 1 72 ? -5.807 -5.472 3.212 1.00 15.77 72 LEU B CA 1
ATOM 2854 C C . LEU B 1 72 ? -5.682 -6.807 2.492 1.00 20.28 72 LEU B C 1
ATOM 2855 O O . LEU B 1 72 ? -4.908 -7.673 2.932 1.00 22.85 72 LEU B O 1
ATOM 2860 N N . GLN B 1 73 ? -6.438 -6.980 1.399 1.00 16.32 73 GLN B N 1
ATOM 2861 C CA . GLN B 1 73 ? -6.387 -8.241 0.678 1.00 17.00 73 GLN B CA 1
ATOM 2862 C C . GLN B 1 73 ? -5.224 -8.239 -0.298 1.00 15.13 73 GLN B C 1
ATOM 2863 O O . GLN B 1 73 ? -5.061 -7.294 -1.054 1.00 16.86 73 GLN B O 1
ATOM 2869 N N . VAL B 1 74 ? -4.459 -9.306 -0.296 1.00 14.84 74 VAL B N 1
ATOM 2870 C CA . VAL B 1 74 ? -3.320 -9.433 -1.207 1.00 14.69 74 VAL B CA 1
ATOM 2871 C C . VAL B 1 74 ? -3.851 -9.916 -2.550 1.00 19.36 74 VAL B C 1
ATOM 2872 O O . VAL B 1 74 ? -4.605 -10.924 -2.615 1.00 16.26 74 VAL B O 1
ATOM 2876 N N . VAL B 1 75 ? -3.514 -9.174 -3.598 1.00 14.18 75 VAL B N 1
ATOM 2877 C CA . VAL B 1 75 ? -3.920 -9.516 -4.949 1.00 19.07 75 VAL B CA 1
ATOM 2878 C C . VAL B 1 75 ? -2.730 -9.815 -5.866 1.00 19.54 75 VAL B C 1
ATOM 2879 O O . VAL B 1 75 ? -2.942 -10.172 -7.021 1.00 17.35 75 VAL B O 1
ATOM 2883 N N . GLY B 1 76 ? -1.490 -9.690 -5.398 1.00 12.61 76 GLY B N 1
ATOM 2884 C CA . GLY B 1 76 ? -0.349 -10.112 -6.202 1.00 15.30 76 GLY B CA 1
ATOM 2885 C C . GLY B 1 76 ? 0.856 -10.218 -5.281 1.00 15.63 76 GLY B C 1
ATOM 2886 O O . GLY B 1 76 ? 0.912 -9.539 -4.241 1.00 13.71 76 GLY B O 1
ATOM 2887 N N . ARG B 1 77 ? 1.805 -11.096 -5.633 1.00 14.52 77 ARG B N 1
ATOM 2888 C CA . ARG B 1 77 ? 3.027 -11.215 -4.827 1.00 11.86 77 ARG B CA 1
ATOM 2889 C C . ARG B 1 77 ? 4.236 -11.306 -5.750 1.00 14.35 77 ARG B C 1
ATOM 2890 O O . ARG B 1 77 ? 4.143 -11.853 -6.843 1.00 13.30 77 ARG B O 1
ATOM 2898 N N . GLU B 1 78 ? 5.373 -10.740 -5.330 1.00 11.80 78 GLU B N 1
ATOM 2899 C CA . GLU B 1 78 ? 6.605 -10.856 -6.091 1.00 12.69 78 GLU B CA 1
ATOM 2900 C C . GLU B 1 78 ? 7.773 -10.674 -5.127 1.00 14.38 78 GLU B C 1
ATOM 2901 O O . GLU B 1 78 ? 7.608 -10.136 -4.039 1.00 15.69 78 GLU B O 1
ATOM 2907 N N . LEU B 1 79 ? 8.928 -11.172 -5.515 1.00 11.79 79 LEU B N 1
ATOM 2908 C CA . LEU B 1 79 ? 10.150 -10.945 -4.722 1.00 13.49 79 LEU B CA 1
ATOM 2909 C C . LEU B 1 79 ? 10.905 -9.761 -5.282 1.00 16.90 79 LEU B C 1
ATOM 2910 O O . LEU B 1 79 ? 11.013 -9.614 -6.497 1.00 18.48 79 LEU B O 1
ATOM 2915 N N . VAL B 1 80 ? 11.454 -8.917 -4.386 1.00 14.19 80 VAL B N 1
ATOM 2916 C CA . VAL B 1 80 ? 12.270 -7.775 -4.764 1.00 14.03 80 VAL B CA 1
ATOM 2917 C C . VAL B 1 80 ? 13.506 -7.912 -3.876 1.00 18.22 80 VAL B C 1
ATOM 2918 O O . VAL B 1 80 ? 13.480 -7.538 -2.699 1.00 14.39 80 VAL B O 1
ATOM 2922 N N . GLY B 1 81 ? 14.533 -8.591 -4.378 1.00 16.89 81 GLY B N 1
ATOM 2923 C CA . GLY B 1 81 ? 15.690 -8.855 -3.531 1.00 15.70 81 GLY B CA 1
ATOM 2924 C C . GLY B 1 81 ? 15.280 -9.653 -2.320 1.00 15.93 81 GLY B C 1
ATOM 2925 O O . GLY B 1 81 ? 14.587 -10.667 -2.422 1.00 15.51 81 GLY B O 1
ATOM 2926 N N . ALA B 1 82 ? 15.689 -9.170 -1.136 1.00 10.76 82 ALA B N 1
ATOM 2927 C CA . ALA B 1 82 ? 15.361 -9.810 0.128 1.00 11.51 82 ALA B CA 1
ATOM 2928 C C . ALA B 1 82 ? 13.966 -9.422 0.641 1.00 10.11 82 ALA B C 1
ATOM 2929 O O . ALA B 1 82 ? 13.613 -9.845 1.769 1.00 11.75 82 ALA B O 1
ATOM 2931 N N . LEU B 1 83 ? 13.159 -8.722 -0.152 1.00 9.74 83 LEU B N 1
ATOM 2932 C CA . LEU B 1 83 ? 11.808 -8.368 0.276 1.00 10.64 83 LEU B CA 1
ATOM 2933 C C . LEU B 1 83 ? 10.751 -9.098 -0.548 1.00 11.79 83 LEU B C 1
ATOM 2934 O O . LEU B 1 83 ? 10.978 -9.476 -1.710 1.00 13.73 83 LEU B O 1
ATOM 2939 N N . LEU B 1 84 ? 9.587 -9.294 0.075 1.00 11.55 84 LEU B N 1
ATOM 2940 C CA . LEU B 1 84 ? 8.400 -9.651 -0.677 1.00 12.69 84 LEU B CA 1
ATOM 2941 C C . LEU B 1 84 ? 7.622 -8.377 -0.924 1.00 14.03 84 LEU B C 1
ATOM 2942 O O . LEU B 1 84 ? 7.522 -7.515 -0.037 1.00 12.95 84 LEU B O 1
ATOM 2947 N N . LYS B 1 85 ? 7.088 -8.222 -2.129 1.00 12.20 85 LYS B N 1
ATOM 2948 C CA . LYS B 1 85 ? 6.247 -7.084 -2.444 1.00 10.48 85 LYS B CA 1
ATOM 2949 C C . LYS B 1 85 ? 4.851 -7.624 -2.704 1.00 14.28 85 LYS B C 1
ATOM 2950 O O . LYS B 1 85 ? 4.650 -8.362 -3.674 1.00 15.31 85 LYS B O 1
ATOM 2956 N N . LEU B 1 86 ? 3.903 -7.239 -1.868 1.00 12.28 86 LEU B N 1
ATOM 2957 C CA . LEU B 1 86 ? 2.528 -7.769 -1.936 1.00 10.79 86 LEU B CA 1
ATOM 2958 C C . LEU B 1 86 ? 1.605 -6.669 -2.438 1.00 17.62 86 LEU B C 1
ATOM 2959 O O . LEU B 1 86 ? 1.338 -5.676 -1.737 1.00 13.27 86 LEU B O 1
ATOM 2964 N N . LYS B 1 87 ? 1.121 -6.809 -3.659 1.00 13.37 87 LYS B N 1
ATOM 2965 C CA . LYS B 1 87 ? 0.160 -5.836 -4.126 1.00 15.02 87 LYS B CA 1
ATOM 2966 C C . LYS B 1 87 ? -1.149 -6.050 -3.362 1.00 15.13 87 LYS B C 1
ATOM 2967 O O . LYS B 1 87 ? -1.516 -7.185 -3.081 1.00 14.58 87 LYS B O 1
ATOM 2969 N N . VAL B 1 88 ? -1.827 -4.957 -2.977 1.00 12.94 88 VAL B N 1
ATOM 2970 C CA . VAL B 1 88 ? -3.053 -5.106 -2.184 1.00 15.08 88 VAL B CA 1
ATOM 2971 C C . VAL B 1 88 ? -4.205 -4.382 -2.874 1.00 13.13 88 VAL B C 1
ATOM 2972 O O . VAL B 1 88 ? -4.008 -3.532 -3.742 1.00 17.19 88 VAL B O 1
ATOM 2976 N N . SER B 1 89 ? -5.442 -4.725 -2.475 1.00 18.17 89 SER B N 1
ATOM 2977 C CA . SER B 1 89 ? -6.553 -4.161 -3.247 1.00 25.90 89 SER B CA 1
ATOM 2978 C C . SER B 1 89 ? -6.908 -2.741 -2.835 1.00 27.41 89 SER B C 1
ATOM 2979 O O . SER B 1 89 ? -7.855 -2.149 -3.405 1.00 28.17 89 SER B O 1
ATOM 2982 N N . MET B 1 90 ? -6.203 -2.163 -1.868 1.00 20.77 90 MET B N 1
ATOM 2983 C CA . MET B 1 90 ? -6.534 -0.793 -1.553 1.00 14.98 90 MET B CA 1
ATOM 2984 C C . MET B 1 90 ? -5.278 0.078 -1.546 1.00 18.87 90 MET B C 1
ATOM 2985 O O . MET B 1 90 ? -4.211 -0.348 -1.083 1.00 19.78 90 MET B O 1
ATOM 2990 N N . VAL B 1 91 ? -5.400 1.257 -2.156 1.00 17.81 91 VAL B N 1
ATOM 2991 C CA . VAL B 1 91 ? -4.324 2.243 -2.174 1.00 16.30 91 VAL B CA 1
ATOM 2992 C C . VAL B 1 91 ? -4.228 2.897 -0.802 1.00 18.41 91 VAL B C 1
ATOM 2993 O O . VAL B 1 91 ? -5.243 3.233 -0.183 1.00 19.95 91 VAL B O 1
ATOM 2997 N N . ASN B 1 92 ? -3.001 3.075 -0.308 1.00 16.48 92 ASN B N 1
ATOM 2998 C CA . ASN B 1 92 ? -2.837 3.826 0.932 1.00 17.51 92 ASN B CA 1
ATOM 2999 C C . ASN B 1 92 ? -3.071 5.303 0.655 1.00 16.01 92 ASN B C 1
ATOM 3000 O O . ASN B 1 92 ? -2.240 5.979 0.022 1.00 16.47 92 ASN B O 1
ATOM 3005 N N . ALA B 1 93 ? -4.240 5.800 1.083 1.00 16.35 93 ALA B N 1
ATOM 3006 C CA . ALA B 1 93 ? -4.547 7.202 0.825 1.00 18.42 93 ALA B CA 1
ATOM 3007 C C . ALA B 1 93 ? -3.643 8.136 1.591 1.00 21.83 93 ALA B C 1
ATOM 3008 O O . ALA B 1 93 ? -3.530 9.316 1.210 1.00 20.88 93 ALA B O 1
ATOM 3010 N N . ASN B 1 94 ? -2.962 7.634 2.640 1.00 18.00 94 ASN B N 1
ATOM 3011 C CA . ASN B 1 94 ? -2.006 8.468 3.370 1.00 17.69 94 ASN B CA 1
ATOM 3012 C C . ASN B 1 94 ? -0.570 8.259 2.920 1.00 17.89 94 ASN B C 1
ATOM 3013 O O . ASN B 1 94 ? 0.361 8.573 3.688 1.00 18.00 94 ASN B O 1
ATOM 3018 N N . THR B 1 95 ? -0.360 7.711 1.701 1.00 15.77 95 THR B N 1
ATOM 3019 C CA . THR B 1 95 ? 1.025 7.554 1.218 1.00 15.28 95 THR B CA 1
ATOM 3020 C C . THR B 1 95 ? 1.713 8.907 1.209 1.00 18.61 95 THR B C 1
ATOM 3021 O O . THR B 1 95 ? 1.179 9.868 0.612 1.00 16.56 95 THR B O 1
ATOM 3025 N N . PRO B 1 96 ? 2.834 9.069 1.896 1.00 16.48 96 PRO B N 1
ATOM 3026 C CA . PRO B 1 96 ? 3.503 10.378 1.910 1.00 14.14 96 PRO B CA 1
ATOM 3027 C C . PRO B 1 96 ? 4.289 10.578 0.632 1.00 18.67 96 PRO B C 1
ATOM 3028 O O . PRO B 1 96 ? 4.475 9.653 -0.158 1.00 18.20 96 PRO B O 1
ATOM 3032 N N . LYS B 1 97 ? 4.793 11.794 0.450 1.00 18.52 97 LYS B N 1
ATOM 3033 C CA . LYS B 1 97 ? 5.842 11.979 -0.536 1.00 19.23 97 LYS B CA 1
ATOM 3034 C C . LYS B 1 97 ? 7.077 11.259 -0.042 1.00 16.79 97 LYS B C 1
ATOM 3035 O O . LYS B 1 97 ? 7.527 11.492 1.085 1.00 18.04 97 LYS B O 1
ATOM 3037 N N . TYR B 1 98 ? 7.623 10.382 -0.869 1.00 17.56 98 TYR B N 1
ATOM 3038 C CA . TYR B 1 98 ? 8.729 9.584 -0.355 1.00 19.46 98 TYR B CA 1
ATOM 3039 C C . TYR B 1 98 ? 9.697 9.224 -1.472 1.00 19.16 98 TYR B C 1
ATOM 3040 O O . TYR B 1 98 ? 9.363 9.269 -2.669 1.00 19.42 98 TYR B O 1
ATOM 3049 N N . LYS B 1 99 ? 10.885 8.816 -1.061 1.00 16.10 99 LYS B N 1
ATOM 3050 C CA . LYS B 1 99 ? 11.878 8.189 -1.929 1.00 17.20 99 LYS B CA 1
ATOM 3051 C C . LYS B 1 99 ? 12.494 7.016 -1.193 1.00 18.57 99 LYS B C 1
ATOM 3052 O O . LYS B 1 99 ? 12.500 6.966 0.049 1.00 18.93 99 LYS B O 1
ATOM 3054 N N . PHE B 1 100 ? 13.064 6.082 -1.955 1.00 14.76 100 PHE B N 1
ATOM 3055 C CA . PHE B 1 100 ? 13.911 5.057 -1.378 1.00 14.01 100 PHE B CA 1
ATOM 3056 C C . PHE B 1 100 ? 15.356 5.505 -1.574 1.00 18.87 100 PHE B C 1
ATOM 3057 O O . PHE B 1 100 ? 15.746 5.869 -2.682 1.00 21.04 100 PHE B O 1
ATOM 3065 N N . ALA B 1 101 ? 16.135 5.551 -0.492 1.00 16.06 101 ALA B N 1
ATOM 3066 C CA . ALA B 1 101 ? 17.532 5.963 -0.604 1.00 18.92 101 ALA B CA 1
ATOM 3067 C C . ALA B 1 101 ? 18.390 4.992 0.172 1.00 20.15 101 ALA B C 1
ATOM 3068 O O . ALA B 1 101 ? 17.908 4.300 1.068 1.00 15.43 101 ALA B O 1
ATOM 3070 N N . LYS B 1 102 ? 19.684 4.933 -0.150 1.00 14.32 102 LYS B N 1
ATOM 3071 C CA . LYS B 1 102 ? 20.594 4.081 0.600 1.00 14.10 102 LYS B CA 1
ATOM 3072 C C . LYS B 1 102 ? 21.295 4.902 1.666 1.00 16.18 102 LYS B C 1
ATOM 3073 O O . LYS B 1 102 ? 21.861 5.942 1.347 1.00 21.25 102 LYS B O 1
ATOM 3079 N N . ALA B 1 103 ? 21.304 4.420 2.907 1.00 14.36 103 ALA B N 1
ATOM 3080 C CA . ALA B 1 103 ? 22.135 5.075 3.918 1.00 14.44 103 ALA B CA 1
ATOM 3081 C C . ALA B 1 103 ? 23.601 4.877 3.578 1.00 16.22 103 ALA B C 1
ATOM 3082 O O . ALA B 1 103 ? 23.998 3.849 3.044 1.00 15.02 103 ALA B O 1
ATOM 3084 N N . ARG B 1 104 ? 24.434 5.878 3.924 1.00 17.41 104 ARG B N 1
ATOM 3085 C CA . ARG B 1 104 ? 25.877 5.796 3.769 1.00 18.75 104 ARG B CA 1
ATOM 3086 C C . ARG B 1 104 ? 26.530 5.491 5.105 1.00 18.44 104 ARG B C 1
ATOM 3087 O O . ARG B 1 104 ? 26.005 5.853 6.159 1.00 13.98 104 ARG B O 1
ATOM 3095 N N . ILE B 1 105 ? 27.666 4.799 5.062 1.00 16.12 105 ILE B N 1
ATOM 3096 C CA . ILE B 1 105 ? 28.375 4.444 6.297 1.00 17.15 105 ILE B CA 1
ATOM 3097 C C . ILE B 1 105 ? 28.616 5.712 7.098 1.00 16.16 105 ILE B C 1
ATOM 3098 O O . ILE B 1 105 ? 29.076 6.717 6.552 1.00 17.98 105 ILE B O 1
ATOM 3103 N N . GLY B 1 106 ? 28.295 5.668 8.410 1.00 13.08 106 GLY B N 1
ATOM 3104 C CA . GLY B 1 106 ? 28.465 6.825 9.289 1.00 13.98 106 GLY B C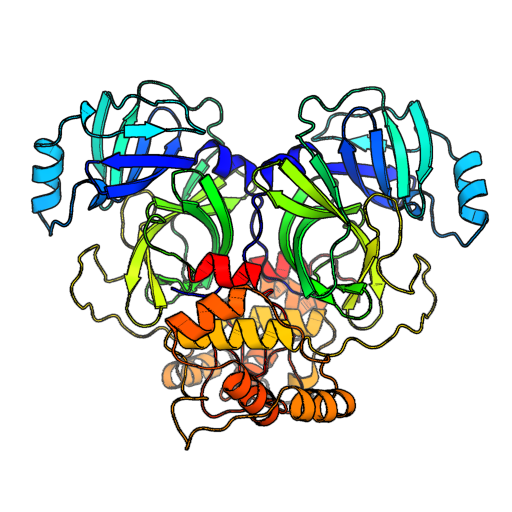A 1
ATOM 3105 C C . GLY B 1 106 ? 27.192 7.646 9.467 1.00 13.81 106 GLY B C 1
ATOM 3106 O O . GLY B 1 106 ? 27.106 8.430 10.427 1.00 11.44 106 GLY B O 1
ATOM 3107 N N . ASP B 1 107 ? 26.229 7.524 8.547 1.00 11.57 107 ASP B N 1
ATOM 3108 C CA . ASP B 1 107 ? 24.974 8.267 8.625 1.00 11.93 107 ASP B CA 1
ATOM 3109 C C . ASP B 1 107 ? 24.168 7.814 9.835 1.00 9.63 107 ASP B C 1
ATOM 3110 O O . ASP B 1 107 ? 24.183 6.654 10.213 1.00 10.69 107 ASP B O 1
ATOM 3115 N N . ASN B 1 108 ? 23.382 8.730 10.383 1.00 12.12 108 ASN B N 1
ATOM 3116 C CA . ASN B 1 108 ? 22.268 8.332 11.237 1.00 11.33 108 ASN B CA 1
ATOM 3117 C C . ASN B 1 108 ? 21.003 8.125 10.421 1.00 11.02 108 ASN B C 1
ATOM 3118 O O . ASN B 1 108 ? 20.793 8.782 9.395 1.00 12.75 108 ASN B O 1
ATOM 3123 N N . PHE B 1 109 ? 20.091 7.320 10.981 1.00 8.75 109 PHE B N 1
ATOM 3124 C CA . PHE B 1 109 ? 18.697 7.395 10.562 1.00 9.72 109 PHE B CA 1
ATOM 3125 C C . PHE B 1 109 ? 17.848 6.859 11.706 1.00 9.10 109 PHE B C 1
ATOM 3126 O O . PHE B 1 109 ? 18.368 6.443 12.753 1.00 9.27 109 PHE B O 1
ATOM 3134 N N . SER B 1 110 ? 16.529 6.982 11.533 1.00 8.28 110 SER B N 1
ATOM 3135 C CA . SER B 1 110 ? 15.582 6.701 12.609 1.00 7.26 110 SER B CA 1
ATOM 3136 C C . SER B 1 110 ? 14.929 5.355 12.367 1.00 9.11 110 SER B C 1
ATOM 3137 O O . SER B 1 110 ? 14.649 5.030 11.235 1.00 10.53 110 SER B O 1
ATOM 3140 N N . ILE B 1 111 ? 14.761 4.561 13.425 1.00 9.15 111 ILE B N 1
ATOM 3141 C CA . ILE B 1 111 ? 14.063 3.274 13.329 1.00 7.74 111 ILE B CA 1
ATOM 3142 C C . ILE B 1 111 ? 12.663 3.460 13.898 1.00 8.72 111 ILE B C 1
ATOM 3143 O O . ILE B 1 111 ? 12.518 3.962 15.022 1.00 9.58 111 ILE B O 1
ATOM 3148 N N . ALA B 1 112 ? 11.630 3.056 13.138 1.00 7.01 112 ALA B N 1
ATOM 3149 C CA . ALA B 1 112 ? 10.257 2.992 13.641 1.00 10.12 112 ALA B CA 1
ATOM 3150 C C . ALA B 1 112 ? 10.054 1.535 14.068 1.00 10.88 112 ALA B C 1
ATOM 3151 O O . ALA B 1 112 ? 9.600 0.669 13.279 1.00 12.96 112 ALA B O 1
ATOM 3153 N N . CYS B 1 113 ? 10.374 1.263 15.339 1.00 8.44 113 CYS B N 1
ATOM 3154 C CA . CYS B 1 113 ? 10.322 -0.105 15.837 1.00 7.83 113 CYS B CA 1
ATOM 3155 C C . CYS B 1 113 ? 8.874 -0.547 16.031 1.00 9.22 113 CYS B C 1
ATOM 3156 O O . CYS B 1 113 ? 8.099 0.087 16.766 1.00 12.73 113 CYS B O 1
ATOM 3159 N N . ALA B 1 114 ? 8.492 -1.602 15.341 1.00 9.87 114 ALA B N 1
ATOM 3160 C CA . ALA B 1 114 ? 7.106 -2.011 15.320 1.00 7.50 114 ALA B CA 1
ATOM 3161 C C . ALA B 1 114 ? 6.946 -3.464 15.737 1.00 8.13 114 ALA B C 1
ATOM 3162 O O . ALA B 1 114 ? 7.803 -4.306 15.476 1.00 10.80 114 ALA B O 1
ATOM 3164 N N . TYR B 1 115 ? 5.768 -3.724 16.326 1.00 11.16 115 TYR B N 1
ATOM 3165 C CA . TYR B 1 115 ? 5.323 -5.079 16.688 1.00 12.65 115 TYR B CA 1
ATOM 3166 C C . TYR B 1 115 ? 3.843 -5.138 16.344 1.00 13.71 115 TYR B C 1
ATOM 3167 O O . TYR B 1 115 ? 3.115 -4.145 16.509 1.00 14.30 115 TYR B O 1
ATOM 3176 N N . ASN B 1 116 ? 3.425 -6.268 15.754 1.00 12.85 116 ASN B N 1
ATOM 3177 C CA . ASN B 1 116 ? 2.024 -6.420 15.388 1.00 14.24 116 ASN B CA 1
ATOM 3178 C C . ASN B 1 116 ? 1.485 -5.280 14.537 1.00 13.72 116 ASN B C 1
ATOM 3179 O O . ASN B 1 116 ? 0.280 -4.973 14.580 1.00 13.03 116 ASN B O 1
ATOM 3184 N N . GLY B 1 117 ? 2.356 -4.700 13.713 1.00 11.71 117 GLY B N 1
ATOM 3185 C CA . GLY B 1 117 ? 1.951 -3.655 12.777 1.00 11.73 117 GLY B CA 1
ATOM 3186 C C . GLY B 1 117 ? 1.707 -2.316 13.414 1.00 11.59 117 GLY B C 1
ATOM 3187 O O . GLY B 1 117 ? 1.027 -1.480 12.811 1.00 13.06 117 GLY B O 1
ATOM 3188 N N . HIS B 1 118 ? 2.169 -2.119 14.650 1.00 12.78 118 HIS B N 1
ATOM 3189 C CA . HIS B 1 118 ? 2.049 -0.833 15.331 1.00 13.54 118 HIS B CA 1
ATOM 3190 C C . HIS B 1 118 ? 3.408 -0.373 15.781 1.00 10.52 118 HIS B C 1
ATOM 3191 O O . HIS B 1 118 ? 4.120 -1.135 16.433 1.00 11.31 118 HIS B O 1
ATOM 3198 N N . VAL B 1 119 ? 3.756 0.860 15.434 1.00 13.60 119 VAL B N 1
ATOM 3199 C CA . VAL B 1 119 ? 5.038 1.379 15.903 1.00 11.61 119 VAL B CA 1
ATOM 3200 C C . VAL B 1 119 ? 4.984 1.544 17.416 1.00 13.08 119 VAL B C 1
ATOM 3201 O O . VAL B 1 119 ? 4.092 2.216 17.946 1.00 16.65 119 VAL B O 1
ATOM 3205 N N . SER B 1 120 ? 5.944 0.945 18.124 1.00 11.54 120 SER B N 1
ATOM 3206 C CA . SER B 1 120 ? 5.969 1.004 19.573 1.00 13.74 120 SER B CA 1
ATOM 3207 C C . SER B 1 120 ? 6.969 2.000 20.107 1.00 15.19 120 SER B C 1
ATOM 3208 O O . SER B 1 120 ? 6.770 2.535 21.197 1.00 15.25 120 SER B O 1
ATOM 3211 N N . GLY B 1 121 ? 8.018 2.286 19.349 1.00 12.09 121 GLY B N 1
ATOM 3212 C CA . GLY B 1 121 ? 9.094 3.129 19.853 1.00 12.27 121 GLY B CA 1
ATOM 3213 C C . GLY B 1 121 ? 9.941 3.554 18.687 1.00 14.31 121 GLY B C 1
ATOM 3214 O O . GLY B 1 121 ? 9.980 2.847 17.672 1.00 13.20 121 GLY B O 1
ATOM 3215 N N . LEU B 1 122 ? 10.577 4.725 18.791 1.00 8.73 122 LEU B N 1
ATOM 3216 C CA . LEU B 1 122 ? 11.516 5.200 17.777 1.00 10.14 122 LEU B CA 1
ATOM 3217 C C . LEU B 1 122 ? 12.908 5.323 18.384 1.00 11.40 122 LEU B C 1
ATOM 3218 O O . LEU B 1 122 ? 13.035 5.603 19.569 1.00 11.25 122 LEU B O 1
ATOM 3223 N N . TYR B 1 123 ? 13.957 5.100 17.570 1.00 8.79 123 TYR B N 1
ATOM 3224 C CA . TYR B 1 123 ? 15.300 5.399 18.062 1.00 8.75 123 TYR B CA 1
ATOM 3225 C C . TYR B 1 123 ? 16.267 5.648 16.910 1.00 12.00 123 TYR B C 1
ATOM 3226 O O . TYR B 1 123 ? 15.979 5.345 15.764 1.00 12.25 123 TYR B O 1
ATOM 3235 N N . THR B 1 124 ? 17.408 6.266 17.237 1.00 11.01 124 THR B N 1
ATOM 3236 C CA . THR B 1 124 ? 18.434 6.564 16.251 1.00 10.63 124 THR B CA 1
ATOM 3237 C C . THR B 1 124 ? 19.383 5.390 16.102 1.00 11.35 124 THR B C 1
ATOM 3238 O O . THR B 1 124 ? 19.755 4.752 17.090 1.00 12.57 124 THR B O 1
ATOM 3242 N N . VAL B 1 125 ? 19.836 5.155 14.869 1.00 9.18 125 VAL B N 1
ATOM 3243 C CA . VAL B 1 125 ? 20.947 4.247 14.653 1.00 10.79 125 VAL B CA 1
ATOM 3244 C C . VAL B 1 125 ? 22.016 4.943 13.798 1.00 9.59 125 VAL B C 1
ATOM 3245 O O . VAL B 1 125 ? 21.814 6.014 13.223 1.00 10.19 125 VAL B O 1
ATOM 3249 N N . THR B 1 126 ? 23.163 4.255 13.689 1.00 9.90 126 THR B N 1
ATOM 3250 C CA . THR B 1 126 ? 24.282 4.682 12.854 1.00 11.04 126 THR B CA 1
ATOM 3251 C C . THR B 1 126 ? 24.702 3.511 11.966 1.00 9.92 126 THR B C 1
ATOM 3252 O O . THR B 1 126 ? 24.922 2.412 12.470 1.00 12.07 126 THR B O 1
ATOM 3256 N N . LEU B 1 127 ? 24.810 3.730 10.668 1.00 10.04 127 LEU B N 1
ATOM 3257 C CA . LEU B 1 127 ? 25.277 2.634 9.822 1.00 10.37 127 LEU B CA 1
ATOM 3258 C C . LEU B 1 127 ? 26.769 2.383 10.048 1.00 11.12 127 LEU B C 1
ATOM 3259 O O . LEU B 1 127 ? 27.582 3.288 9.841 1.00 14.25 127 LEU B O 1
ATOM 3264 N N . ARG B 1 128 ? 27.104 1.197 10.505 1.00 10.04 128 ARG B N 1
ATOM 3265 C CA . ARG B 1 128 ? 28.477 0.838 10.864 1.00 13.11 128 ARG B CA 1
ATOM 3266 C C . ARG B 1 128 ? 29.255 0.430 9.624 1.00 13.34 128 ARG B C 1
ATOM 3267 O O . ARG B 1 128 ? 28.701 0.299 8.514 1.00 13.98 128 ARG B O 1
ATOM 3275 N N . GLU B 1 129 ? 30.601 0.332 9.819 1.00 11.68 129 GLU B N 1
ATOM 3276 C CA . GLU B 1 129 ? 31.505 0.124 8.692 1.00 18.32 129 GLU B CA 1
ATOM 3277 C C . GLU B 1 129 ? 31.146 -1.132 7.909 1.00 17.63 129 GLU B C 1
ATOM 3278 O O . GLU B 1 129 ? 31.310 -1.151 6.687 1.00 20.64 129 GLU B O 1
ATOM 3284 N N . ASN B 1 130 ? 30.660 -2.165 8.602 1.00 16.16 130 ASN B N 1
ATOM 3285 C CA . ASN B 1 130 ? 30.315 -3.442 7.971 1.00 15.99 130 ASN B CA 1
ATOM 3286 C C . ASN B 1 130 ? 28.815 -3.513 7.652 1.00 17.25 130 ASN B C 1
ATOM 3287 O O . ASN B 1 130 ? 28.266 -4.611 7.429 1.00 16.39 130 ASN B O 1
ATOM 3292 N N . GLY B 1 131 ? 28.145 -2.370 7.612 1.00 12.71 131 GLY B N 1
ATOM 3293 C CA . GLY B 1 131 ? 26.735 -2.385 7.130 1.00 13.57 131 GLY B CA 1
ATOM 3294 C C . GLY B 1 131 ? 25.757 -2.949 8.115 1.00 14.21 131 GLY B C 1
ATOM 3295 O O . GLY B 1 131 ? 24.688 -3.446 7.720 1.00 14.24 131 GLY B O 1
ATOM 3296 N N . THR B 1 132 ? 26.099 -2.938 9.407 1.00 11.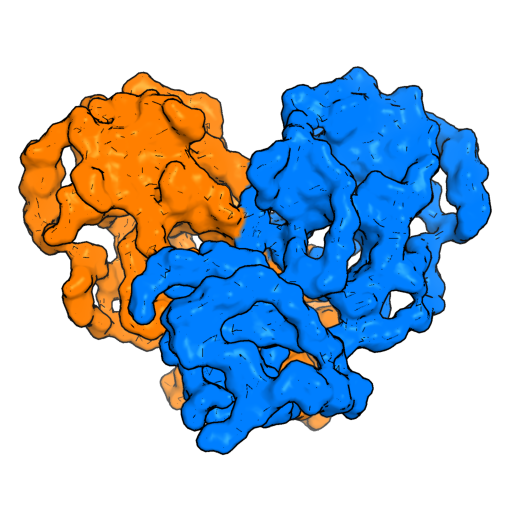06 132 THR B N 1
ATOM 3297 C CA . THR B 1 132 ? 25.233 -3.398 10.473 1.00 9.21 132 THR B CA 1
ATOM 3298 C C . THR B 1 132 ? 24.808 -2.192 11.300 1.00 11.15 132 THR B C 1
ATOM 3299 O O . THR B 1 132 ? 25.365 -1.090 11.171 1.00 12.44 132 THR B O 1
ATOM 3303 N N . LEU B 1 133 ? 23.871 -2.429 12.205 1.00 10.80 133 LEU B N 1
ATOM 3304 C CA . LEU B 1 133 ? 23.411 -1.436 13.167 1.00 8.94 133 LEU B CA 1
ATOM 3305 C C . LEU B 1 133 ? 23.525 -1.997 14.574 1.00 12.87 133 LEU B C 1
ATOM 3306 O O . LEU B 1 133 ? 23.471 -3.211 14.801 1.00 13.30 133 LEU B O 1
ATOM 3311 N N . LYS B 1 134 ? 23.582 -1.086 15.550 1.00 11.96 134 LYS B N 1
ATOM 3312 C CA . LYS B 1 134 ? 23.380 -1.462 16.938 1.00 12.93 134 LYS B CA 1
ATOM 3313 C C . LYS B 1 134 ? 21.983 -0.949 17.300 1.00 13.83 134 LYS B C 1
ATOM 3314 O O . LYS B 1 134 ? 21.798 0.210 17.632 1.00 16.23 134 LYS B O 1
ATOM 3320 N N . GLY B 1 135 ? 20.977 -1.800 17.138 1.00 12.49 135 GLY B N 1
ATOM 3321 C CA . GLY B 1 135 ? 19.622 -1.395 17.395 1.00 9.55 135 GLY B CA 1
ATOM 3322 C C . GLY B 1 135 ? 19.012 -2.063 18.623 1.00 11.13 135 GLY B C 1
ATOM 3323 O O . GLY B 1 135 ? 19.702 -2.493 19.561 1.00 12.15 135 GLY B O 1
ATOM 3324 N N . SER B 1 136 ? 17.693 -2.143 18.609 1.00 10.46 136 SER B N 1
ATOM 3325 C CA . SER B 1 136 ? 16.925 -2.739 19.695 1.00 11.08 136 SER B CA 1
ATOM 3326 C C . SER B 1 136 ? 15.713 -3.397 19.048 1.00 11.08 136 SER B C 1
ATOM 3327 O O . SER B 1 136 ? 14.739 -2.704 18.694 1.00 12.26 136 SER B O 1
ATOM 3330 N N . PHE B 1 137 ? 15.790 -4.716 18.889 1.00 12.43 137 PHE B N 1
ATOM 3331 C CA . PHE B 1 137 ? 14.808 -5.477 18.120 1.00 12.55 137 PHE B CA 1
ATOM 3332 C C . PHE B 1 137 ? 14.600 -6.840 18.770 1.00 12.61 137 PHE B C 1
ATOM 3333 O O . PHE B 1 137 ? 15.573 -7.541 19.092 1.00 13.07 137 PHE B O 1
ATOM 3341 N N . MET B 1 138 ? 13.347 -7.252 18.834 1.00 14.97 138 MET B N 1
ATOM 3342 C CA . MET B 1 138 ? 12.974 -8.548 19.385 1.00 15.87 138 MET B CA 1
ATOM 3343 C C . MET B 1 138 ? 12.177 -9.324 18.351 1.00 16.97 138 MET B C 1
ATOM 3344 O O . MET B 1 138 ? 11.865 -8.823 17.273 1.00 14.74 138 MET B O 1
ATOM 3349 N N . SER B 1 139 ? 11.837 -10.552 18.695 1.00 17.07 139 SER B N 1
ATOM 3350 C CA A SER B 1 139 ? 10.932 -11.329 17.851 0.58 17.87 139 SER B CA 1
ATOM 3351 C CA B SER B 1 139 ? 10.953 -11.314 17.828 0.42 17.87 139 SER B CA 1
ATOM 3352 C C . SER B 1 139 ? 9.690 -10.521 17.517 1.00 14.40 139 SER B C 1
ATOM 3353 O O . SER B 1 139 ? 9.114 -9.835 18.377 1.00 15.14 139 SER B O 1
ATOM 3358 N N . GLY B 1 140 ? 9.268 -10.574 16.256 1.00 12.29 140 GLY B N 1
ATOM 3359 C CA . GLY B 1 140 ? 8.128 -9.814 15.798 1.00 12.85 140 GLY B CA 1
ATOM 3360 C C . GLY B 1 140 ? 8.427 -8.439 15.208 1.00 13.03 140 GLY B C 1
ATOM 3361 O O . GLY B 1 140 ? 7.500 -7.805 14.680 1.00 13.66 140 GLY B O 1
ATOM 3362 N N . SER B 1 141 ? 9.671 -7.961 15.299 1.00 13.35 141 SER B N 1
ATOM 3363 C CA . SER B 1 141 ? 9.980 -6.598 14.851 1.00 11.16 141 SER B CA 1
ATOM 3364 C C . SER B 1 141 ? 10.477 -6.534 13.431 1.00 12.39 141 SER B C 1
ATOM 3365 O O . SER B 1 141 ? 10.715 -5.418 12.915 1.00 10.02 141 SER B O 1
ATOM 3368 N N . CYS B 1 142 ? 10.727 -7.679 12.791 1.00 11.73 142 CYS B N 1
ATOM 3369 C CA . CYS B 1 142 ? 11.176 -7.592 11.403 1.00 12.20 142 CYS B CA 1
ATOM 3370 C C . CYS B 1 142 ? 10.184 -6.799 10.549 1.00 11.09 142 CYS B C 1
ATOM 3371 O O . CYS B 1 142 ? 8.978 -6.725 10.839 1.00 11.85 142 CYS B O 1
ATOM 3374 N N . GLY B 1 143 ? 10.692 -6.204 9.474 1.00 9.64 143 GLY B N 1
ATOM 3375 C CA . GLY B 1 143 ? 9.902 -5.261 8.680 1.00 8.92 143 GLY B CA 1
ATOM 3376 C C . GLY B 1 143 ? 9.806 -3.848 9.229 1.00 9.93 143 GLY B C 1
ATOM 3377 O O . GLY B 1 143 ? 9.330 -2.964 8.517 1.00 10.53 143 GLY B O 1
ATOM 3378 N N . SER B 1 144 ? 10.264 -3.614 10.482 1.00 9.65 144 SER B N 1
ATOM 3379 C CA . SER B 1 144 ? 10.427 -2.231 10.967 1.00 10.28 144 SER B CA 1
ATOM 3380 C C . SER B 1 144 ? 11.314 -1.489 10.002 1.00 12.48 144 SER B C 1
ATOM 3381 O O . SER B 1 144 ? 12.279 -2.062 9.489 1.00 11.42 144 SER B O 1
ATOM 3384 N N . VAL B 1 145 ? 10.985 -0.217 9.733 1.00 8.65 145 VAL B N 1
ATOM 3385 C CA . VAL B 1 145 ? 11.793 0.503 8.752 1.00 7.50 145 VAL B CA 1
ATOM 3386 C C . VAL B 1 145 ? 12.667 1.556 9.411 1.00 10.62 145 VAL B C 1
ATOM 3387 O O . VAL B 1 145 ? 12.393 2.049 10.524 1.00 10.11 145 VAL B O 1
ATOM 3391 N N . GLY B 1 146 ? 13.752 1.859 8.701 1.00 8.11 146 GLY B N 1
ATOM 3392 C CA . GLY B 1 146 ? 14.613 2.996 9.017 1.00 8.84 146 GLY B CA 1
ATOM 3393 C C . GLY B 1 146 ? 14.304 4.112 8.034 1.00 11.10 146 GLY B C 1
ATOM 3394 O O . GLY B 1 146 ? 14.085 3.863 6.840 1.00 10.65 146 GLY B O 1
ATOM 3395 N N . TYR B 1 147 ? 14.345 5.373 8.515 1.00 10.55 147 TYR B N 1
ATOM 3396 C CA . TYR B 1 147 ? 13.906 6.454 7.634 1.00 10.23 147 TYR B CA 1
ATOM 3397 C C . TYR B 1 147 ? 14.566 7.756 8.063 1.00 11.98 147 TYR B C 1
ATOM 3398 O O . TYR B 1 147 ? 15.033 7.893 9.190 1.00 9.12 147 TYR B O 1
ATOM 3407 N N . ASN B 1 148 ? 14.505 8.734 7.173 1.00 12.17 148 ASN B N 1
ATOM 3408 C CA . ASN B 1 148 ? 14.869 10.122 7.477 1.00 14.58 148 ASN B CA 1
ATOM 3409 C C . ASN B 1 148 ? 13.717 10.993 6.996 1.00 13.88 148 ASN B C 1
ATOM 3410 O O . ASN B 1 148 ? 12.904 10.566 6.146 1.00 15.16 148 ASN B O 1
ATOM 3415 N N . VAL B 1 149 ? 13.636 12.221 7.514 1.00 13.80 149 VAL B N 1
ATOM 3416 C CA . VAL B 1 149 ? 12.610 13.148 7.050 1.00 15.26 149 VAL B CA 1
ATOM 3417 C C . VAL B 1 149 ? 13.325 14.411 6.617 1.00 22.03 149 VAL B C 1
ATOM 3418 O O . VAL B 1 149 ? 14.176 14.934 7.349 1.00 21.54 149 VAL B O 1
ATOM 3422 N N . THR B 1 150 ? 13.018 14.853 5.423 1.00 22.84 150 THR B N 1
ATOM 3423 C CA . THR B 1 150 ? 13.610 16.057 4.838 1.00 30.65 150 THR B CA 1
ATOM 3424 C C . THR B 1 150 ? 12.501 17.026 4.419 1.00 29.13 150 THR B C 1
ATOM 3425 O O . THR B 1 150 ? 11.306 16.747 4.562 1.00 27.81 150 THR B O 1
ATOM 3429 N N . ASN B 1 151 ? 12.916 18.213 3.938 1.00 36.07 151 ASN B N 1
ATOM 3430 C CA . ASN B 1 151 ? 11.951 19.143 3.361 1.00 38.52 151 ASN B CA 1
ATOM 3431 C C . ASN B 1 151 ? 11.169 18.482 2.231 1.00 39.48 151 ASN B C 1
ATOM 3432 O O . ASN B 1 151 ? 9.969 18.750 2.066 1.00 41.96 151 ASN B O 1
ATOM 3434 N N . GLU B 1 152 ? 11.824 17.574 1.478 1.00 35.45 152 GLU B N 1
ATOM 3435 C CA . GLU B 1 152 ? 11.204 16.949 0.315 1.00 28.19 152 GLU B CA 1
ATOM 3436 C C . GLU B 1 152 ? 10.152 15.904 0.691 1.00 36.92 152 GLU B C 1
ATOM 3437 O O . GLU B 1 152 ? 9.189 15.712 -0.058 1.00 38.01 152 GLU B O 1
ATOM 3439 N N . GLY B 1 153 ? 10.315 15.192 1.802 1.00 30.29 153 GLY B N 1
ATOM 3440 C CA . GLY B 1 153 ? 9.368 14.150 2.173 1.00 25.98 153 GLY B CA 1
ATOM 3441 C C . GLY B 1 153 ? 10.074 13.109 3.027 1.00 23.64 153 GLY B C 1
ATOM 3442 O O . GLY B 1 153 ? 11.073 13.410 3.651 1.00 23.63 153 GLY B O 1
ATOM 3443 N N . VAL B 1 154 ? 9.561 11.876 3.040 1.00 17.95 154 VAL B N 1
ATOM 3444 C CA . VAL B 1 154 ? 10.242 10.809 3.793 1.00 17.50 154 VAL B CA 1
ATOM 3445 C C . VAL B 1 154 ? 11.276 10.128 2.911 1.00 19.03 154 VAL B C 1
ATOM 3446 O O . VAL B 1 154 ? 11.027 9.900 1.726 1.00 20.29 154 VAL B O 1
ATOM 3450 N N . GLU B 1 155 ? 12.423 9.722 3.475 1.00 13.56 155 GLU B N 1
ATOM 3451 C CA . GLU B 1 155 ? 13.326 8.830 2.757 1.00 12.51 155 GLU B CA 1
ATOM 3452 C C . GLU B 1 155 ? 13.308 7.513 3.513 1.00 16.45 155 GLU B C 1
ATOM 3453 O O . GLU B 1 155 ? 13.737 7.483 4.661 1.00 12.45 155 GLU B O 1
ATOM 3459 N N . PHE B 1 156 ? 12.855 6.439 2.888 1.00 13.04 156 PHE B N 1
ATOM 3460 C CA . PHE B 1 156 ? 12.984 5.117 3.498 1.00 12.24 156 PHE B CA 1
ATOM 3461 C C . PHE B 1 156 ? 14.340 4.503 3.119 1.00 13.54 156 PHE B C 1
ATOM 3462 O O . PHE B 1 156 ? 14.666 4.420 1.932 1.00 13.15 156 PHE B O 1
ATOM 3470 N N . VAL B 1 157 ? 15.166 4.162 4.117 1.00 12.15 157 VAL B N 1
ATOM 3471 C CA . VAL B 1 157 ? 16.518 3.676 3.868 1.00 10.60 157 VAL B CA 1
ATOM 3472 C C . VAL B 1 157 ? 16.718 2.235 4.331 1.00 10.59 157 VAL B C 1
ATOM 3473 O O . VAL B 1 157 ? 17.723 1.625 3.950 1.00 11.21 157 VAL B O 1
ATOM 3477 N N . TYR B 1 158 ? 15.850 1.682 5.192 1.00 9.65 158 TYR B N 1
ATOM 3478 C CA . TYR B 1 158 ? 16.183 0.399 5.817 1.00 9.19 158 TYR B CA 1
ATOM 3479 C C . TYR B 1 158 ? 14.927 -0.386 6.178 1.00 9.22 158 TYR B C 1
ATOM 3480 O O . TYR B 1 158 ? 13.900 0.185 6.534 1.00 9.37 158 TYR B O 1
ATOM 3489 N N . MET B 1 159 ? 15.042 -1.715 6.145 1.00 10.51 159 MET B N 1
ATOM 3490 C CA . MET B 1 159 ? 13.972 -2.545 6.668 1.00 10.28 159 MET B CA 1
ATOM 3491 C C . MET B 1 159 ? 14.656 -3.693 7.376 1.00 10.04 159 MET B C 1
ATOM 3492 O O . MET B 1 159 ? 15.663 -4.207 6.867 1.00 9.23 159 MET B O 1
ATOM 3497 N N . HIS B 1 160 ? 14.208 -4.009 8.576 1.00 8.78 160 HIS B N 1
ATOM 3498 C CA . HIS B 1 160 ? 14.949 -4.917 9.473 1.00 10.00 160 HIS B CA 1
ATOM 3499 C C . HIS B 1 160 ? 14.678 -6.402 9.179 1.00 10.57 160 HIS B C 1
ATOM 3500 O O . HIS B 1 160 ? 13.512 -6.803 8.984 1.00 11.15 160 HIS B O 1
ATOM 3507 N N . HIS B 1 161 ? 15.767 -7.212 9.200 1.00 10.67 161 HIS B N 1
ATOM 3508 C CA . HIS B 1 161 ? 15.679 -8.664 8.952 1.00 11.93 161 HIS B CA 1
ATOM 3509 C C . HIS B 1 161 ? 16.272 -9.559 10.036 1.00 12.27 161 HIS B C 1
ATOM 3510 O O . HIS B 1 161 ? 15.732 -10.655 10.258 1.00 11.99 161 HIS B O 1
ATOM 3517 N N . LEU B 1 162 ? 17.402 -9.184 10.684 1.00 11.69 162 LEU B N 1
ATOM 3518 C CA . LEU B 1 162 ? 18.065 -10.229 11.479 1.00 13.26 162 LEU B CA 1
ATOM 3519 C C . LEU B 1 162 ? 18.996 -9.656 12.549 1.00 15.71 162 LEU B C 1
ATOM 3520 O O . LEU B 1 162 ? 19.355 -8.475 12.526 1.00 12.36 162 LEU B O 1
ATOM 3525 N N . GLU B 1 163 ? 19.324 -10.503 13.514 1.00 14.13 163 GLU B N 1
ATOM 3526 C CA . GLU B 1 163 ? 20.279 -10.157 14.579 1.00 12.00 163 GLU B CA 1
ATOM 3527 C C . GLU B 1 163 ? 21.426 -11.142 14.504 1.00 19.06 163 GLU B C 1
ATOM 3528 O O . GLU B 1 163 ? 21.211 -12.329 14.658 1.00 18.62 163 GLU B O 1
ATOM 3534 N N . LEU B 1 164 ? 22.605 -10.651 14.252 1.00 19.46 164 LEU B N 1
ATOM 3535 C CA . LEU B 1 164 ? 23.824 -11.450 14.312 1.00 24.37 164 LEU B CA 1
ATOM 3536 C C . LEU B 1 164 ? 24.355 -11.562 15.749 1.00 21.20 164 LEU B C 1
ATOM 3537 O O . LEU B 1 164 ? 24.016 -10.761 16.639 1.00 19.37 164 LEU B O 1
ATOM 3542 N N . PRO B 1 165 ? 25.171 -12.589 16.022 1.00 28.18 165 PRO B N 1
ATOM 3543 C CA . PRO B 1 165 ? 25.729 -12.742 17.372 1.00 27.62 165 PRO B CA 1
ATOM 3544 C C . PRO B 1 165 ? 26.402 -11.465 17.851 1.00 28.23 165 PRO B C 1
ATOM 3545 O O . PRO B 1 165 ? 27.024 -10.729 17.073 1.00 29.38 165 PRO B O 1
ATOM 3549 N N . GLY B 1 166 ? 26.244 -11.178 19.150 1.00 28.46 166 GLY B N 1
ATOM 3550 C CA . GLY B 1 166 ? 26.742 -9.945 19.700 1.00 27.80 166 GLY B CA 1
ATOM 3551 C C . GLY B 1 166 ? 25.793 -8.798 19.545 1.00 28.55 166 GLY B C 1
ATOM 3552 O O . GLY B 1 166 ? 26.197 -7.630 19.699 1.00 23.28 166 GLY B O 1
ATOM 3553 N N . CYS B 1 167 ? 24.540 -9.093 19.221 1.00 28.08 167 CYS B N 1
ATOM 3554 C CA . CYS B 1 167 ? 23.532 -8.050 19.099 1.00 27.68 167 CYS B CA 1
ATOM 3555 C C . CYS B 1 167 ? 23.897 -7.076 17.997 1.00 17.55 167 CYS B C 1
ATOM 3556 O O . CYS B 1 167 ? 23.931 -5.858 18.193 1.00 26.48 167 CYS B O 1
ATOM 3559 N N . VAL B 1 168 ? 24.179 -7.638 16.830 1.00 22.24 168 VAL B N 1
ATOM 3560 C CA . VAL B 1 168 ? 24.533 -6.881 15.642 1.00 20.47 168 VAL B CA 1
ATOM 3561 C C . VAL B 1 168 ? 23.350 -7.012 14.685 1.00 18.98 168 VAL B C 1
ATOM 3562 O O . VAL B 1 168 ? 23.032 -8.122 14.242 1.00 25.04 168 VAL B O 1
ATOM 3566 N N . HIS B 1 169 ? 22.692 -5.911 14.373 1.00 12.11 169 HIS B N 1
ATOM 3567 C CA . HIS B 1 169 ? 21.475 -5.994 13.587 1.00 12.29 169 HIS B CA 1
ATOM 3568 C C . HIS B 1 169 ? 21.731 -5.751 12.098 1.00 10.50 169 HIS B C 1
ATOM 3569 O O . HIS B 1 169 ? 22.639 -4.981 11.727 1.00 13.02 169 HIS B O 1
ATOM 3576 N N . GLY B 1 170 ? 21.010 -6.503 11.263 1.00 10.53 170 GLY B N 1
ATOM 3577 C CA . GLY B 1 170 ? 21.188 -6.449 9.828 1.00 9.94 170 GLY B CA 1
ATOM 3578 C C . GLY B 1 170 ? 19.869 -6.360 9.078 1.00 10.87 170 GLY B C 1
ATOM 3579 O O . GLY B 1 170 ? 18.836 -6.834 9.535 1.00 10.24 170 GLY B O 1
ATOM 3580 N N . GLY B 1 171 ? 19.922 -5.725 7.925 1.00 10.61 171 GLY B N 1
ATOM 3581 C CA . GLY B 1 171 ? 18.707 -5.572 7.146 1.00 9.60 171 GLY B CA 1
ATOM 3582 C C . GLY B 1 171 ? 19.056 -5.121 5.750 1.00 9.66 171 GLY B C 1
ATOM 3583 O O . GLY B 1 171 ? 20.216 -5.206 5.314 1.00 11.80 171 GLY B O 1
ATOM 3584 N N . SER B 1 172 ? 18.042 -4.642 5.036 1.00 9.09 172 SER B N 1
ATOM 3585 C CA . SER B 1 172 ? 18.200 -4.269 3.628 1.00 10.28 172 SER B CA 1
ATOM 3586 C C . SER B 1 172 ? 17.721 -2.856 3.422 1.00 10.34 172 SER B C 1
ATOM 3587 O O . SER B 1 172 ? 17.088 -2.257 4.304 1.00 12.83 172 SER B O 1
ATOM 3590 N N . ASP B 1 173 ? 17.981 -2.321 2.227 1.00 9.47 173 ASP B N 1
ATOM 3591 C CA . ASP B 1 173 ? 17.313 -1.107 1.783 1.00 10.66 173 ASP B CA 1
ATOM 3592 C C . ASP B 1 173 ? 15.930 -1.486 1.247 1.00 12.06 173 ASP B C 1
ATOM 3593 O O . ASP B 1 173 ? 15.509 -2.644 1.348 1.00 12.86 173 ASP B O 1
ATOM 3598 N N . LEU B 1 174 ? 15.201 -0.530 0.694 1.00 11.18 174 LEU B N 1
ATOM 3599 C CA . LEU B 1 174 ? 13.819 -0.867 0.321 1.00 10.77 174 LEU B CA 1
ATOM 3600 C C . LEU B 1 174 ? 13.774 -1.449 -1.083 1.00 13.40 174 LEU B C 1
ATOM 3601 O O . LEU B 1 174 ? 12.699 -1.731 -1.589 1.00 12.72 174 LEU B O 1
ATOM 3606 N N . HIS B 1 175 ? 14.930 -1.622 -1.707 1.00 13.58 175 HIS B N 1
ATOM 3607 C CA . HIS B 1 175 ? 15.051 -2.424 -2.917 1.00 14.83 175 HIS B CA 1
ATOM 3608 C C . HIS B 1 175 ? 15.456 -3.836 -2.592 1.00 14.31 175 HIS B C 1
ATOM 3609 O O . HIS B 1 175 ? 15.716 -4.623 -3.509 1.00 16.81 175 HIS B O 1
ATOM 3616 N N . GLY B 1 176 ? 15.516 -4.195 -1.311 1.00 13.25 176 GLY B N 1
ATOM 3617 C CA . GLY B 1 176 ? 15.854 -5.541 -0.902 1.00 12.20 176 GLY B CA 1
ATOM 3618 C C . GLY B 1 176 ? 17.318 -5.916 -1.019 1.00 13.30 176 GLY B C 1
ATOM 3619 O O . GLY B 1 176 ? 17.654 -7.114 -1.022 1.00 13.64 176 GLY B O 1
ATOM 3620 N N . ILE B 1 177 ? 18.228 -4.936 -0.975 1.00 11.98 177 ILE B N 1
ATOM 3621 C CA . ILE B 1 177 ? 19.665 -5.191 -1.011 1.00 12.47 177 ILE B CA 1
ATOM 3622 C C . ILE B 1 177 ? 20.223 -5.146 0.418 1.00 15.18 177 ILE B C 1
ATOM 3623 O O . ILE B 1 177 ? 20.053 -4.127 1.114 1.00 13.72 177 ILE B O 1
ATOM 3628 N N . PHE B 1 178 ? 20.849 -6.249 0.874 1.00 13.45 178 PHE B N 1
ATOM 3629 C CA . PHE B 1 178 ? 21.409 -6.272 2.239 1.00 14.35 178 PHE B CA 1
ATOM 3630 C C . PHE B 1 178 ? 22.508 -5.222 2.373 1.00 16.25 178 PHE B C 1
ATOM 3631 O O . PHE B 1 178 ? 23.236 -4.961 1.411 1.00 15.84 178 PHE B O 1
ATOM 3639 N N . TYR B 1 179 ? 22.592 -4.591 3.563 1.00 12.48 179 TYR B N 1
ATOM 3640 C CA . TYR B 1 179 ? 23.557 -3.507 3.747 1.00 15.68 179 TYR B CA 1
ATOM 3641 C C . TYR B 1 179 ? 25.010 -3.983 3.959 1.00 18.98 179 TYR B C 1
ATOM 3642 O O . TYR B 1 179 ? 25.935 -3.153 3.925 1.00 17.49 179 TYR B O 1
ATOM 3651 N N . GLY B 1 180 ? 25.244 -5.259 4.254 1.00 16.22 180 GLY B N 1
ATOM 3652 C CA . GLY B 1 180 ? 26.627 -5.712 4.405 1.00 16.20 180 GLY B CA 1
ATOM 3653 C C . GLY B 1 180 ? 26.681 -7.178 3.994 1.00 17.87 180 GLY B C 1
ATOM 3654 O O . GLY B 1 180 ? 25.698 -7.685 3.432 1.00 20.41 180 GLY B O 1
ATOM 3655 N N . GLY B 1 181 ? 27.758 -7.893 4.288 1.00 16.99 181 GLY B N 1
ATOM 3656 C CA . GLY B 1 181 ? 27.939 -9.207 3.665 1.00 18.12 181 GLY B CA 1
ATOM 3657 C C . GLY B 1 181 ? 27.328 -10.323 4.470 1.00 24.09 181 GLY B C 1
ATOM 3658 O O . GLY B 1 181 ? 28.007 -11.299 4.841 1.00 29.21 181 GLY B O 1
ATOM 3659 N N . TYR B 1 182 ? 26.053 -10.158 4.803 1.00 17.38 182 TYR B N 1
ATOM 3660 C CA . TYR B 1 182 ? 25.269 -11.145 5.528 1.00 15.99 182 TYR B CA 1
ATOM 3661 C C . TYR B 1 182 ? 23.997 -11.414 4.725 1.00 14.63 182 TYR B C 1
ATOM 3662 O O . TYR B 1 182 ? 23.667 -10.678 3.777 1.00 16.33 182 TYR B O 1
ATOM 3671 N N . VAL B 1 183 ? 23.344 -12.518 5.067 1.00 16.73 183 VAL B N 1
ATOM 3672 C CA . VAL B 1 183 ? 22.060 -12.872 4.464 1.00 17.90 183 VAL B CA 1
ATOM 3673 C C . VAL B 1 183 ? 21.087 -13.305 5.543 1.00 18.29 183 VAL B C 1
ATOM 3674 O O . VAL B 1 183 ? 21.442 -13.574 6.691 1.00 20.07 183 VAL B O 1
ATOM 3678 N N . ASP B 1 184 ? 19.834 -13.458 5.112 1.00 16.77 184 ASP B N 1
ATOM 3679 C CA . ASP B 1 184 ? 18.735 -13.792 5.999 1.00 15.33 184 ASP B CA 1
ATOM 3680 C C . ASP B 1 184 ? 18.615 -15.305 6.149 1.00 19.21 184 ASP B C 1
ATOM 3681 O O . ASP B 1 184 ? 17.597 -15.927 5.772 1.00 19.57 184 ASP B O 1
ATOM 3686 N N . GLU B 1 185 ? 19.642 -15.886 6.792 1.00 20.62 185 GLU B N 1
ATOM 3687 C CA . GLU B 1 185 ? 19.670 -17.312 7.083 1.00 22.32 185 GLU B CA 1
ATOM 3688 C C . GLU B 1 185 ? 20.274 -17.518 8.467 1.00 21.99 185 GLU B C 1
ATOM 3689 O O . GLU B 1 185 ? 21.197 -16.803 8.842 1.00 21.79 185 GLU B O 1
ATOM 3695 N N . GLU B 1 186 ? 19.756 -18.489 9.213 1.00 19.93 186 GLU B N 1
ATOM 3696 C CA . GLU B 1 186 ? 20.208 -18.722 10.585 1.00 20.65 186 GLU B CA 1
ATOM 3697 C C . GLU B 1 186 ? 21.349 -19.733 10.578 1.00 24.07 186 GLU B C 1
ATOM 3698 O O . GLU B 1 186 ? 21.228 -20.870 11.013 1.00 30.77 186 GLU B O 1
ATOM 3704 N N . VAL B 1 187 ? 22.446 -19.294 9.988 1.00 22.01 187 VAL B N 1
ATOM 3705 C CA . VAL B 1 187 ? 23.705 -20.026 9.954 1.00 26.08 187 VAL B CA 1
ATOM 3706 C C . VAL B 1 187 ? 24.789 -19.044 10.355 1.00 34.95 187 VAL B C 1
ATOM 3707 O O . VAL B 1 187 ? 24.631 -17.824 10.226 1.00 27.85 187 VAL B O 1
ATOM 3711 N N . LEU B 1 188 ? 25.896 -19.585 10.861 1.00 32.90 188 LEU B N 1
ATOM 3712 C CA . LEU B 1 188 ? 27.008 -18.723 11.224 1.00 28.85 188 LEU B CA 1
ATOM 3713 C C . LEU B 1 188 ? 27.545 -18.014 9.986 1.00 29.18 188 LEU B C 1
ATOM 3714 O O . LEU B 1 188 ? 27.638 -18.589 8.896 1.00 28.37 188 LEU B O 1
ATOM 3716 N N . GLN B 1 189 ? 27.821 -16.720 10.141 1.00 27.61 189 GLN B N 1
ATOM 3717 C CA . GLN B 1 189 ? 28.294 -15.870 9.057 1.00 26.60 189 GLN B CA 1
ATOM 3718 C C . GLN B 1 189 ? 29.466 -15.043 9.564 1.00 30.84 189 GLN B C 1
ATOM 3719 O O . GLN B 1 189 ? 29.402 -14.479 10.653 1.00 39.36 189 GLN B O 1
ATOM 3725 N N . ARG B 1 190 ? 30.545 -15.020 8.804 1.00 31.84 190 ARG B N 1
ATOM 3726 C CA . ARG B 1 190 ? 31.687 -14.202 9.143 1.00 34.02 190 ARG B CA 1
ATOM 3727 C C . ARG B 1 190 ? 31.541 -12.929 8.343 1.00 32.57 190 ARG B C 1
ATOM 3728 O O . ARG B 1 190 ? 31.341 -12.972 7.121 1.00 36.92 190 ARG B O 1
ATOM 3730 N N . ILE B 1 191 ? 31.597 -11.807 9.054 1.00 29.68 191 ILE B N 1
ATOM 3731 C CA . ILE B 1 191 ? 31.316 -10.463 8.565 1.00 30.36 191 ILE B CA 1
ATOM 3732 C C . ILE B 1 191 ? 32.520 -9.590 8.905 1.00 26.87 191 ILE B C 1
ATOM 3733 O O . ILE B 1 191 ? 33.137 -9.781 9.968 1.00 24.66 191 ILE B O 1
ATOM 3738 N N . PRO B 1 192 ? 32.884 -8.653 8.044 1.00 23.95 192 PRO B N 1
ATOM 3739 C CA . PRO B 1 192 ? 34.015 -7.749 8.337 1.00 29.70 192 PRO B CA 1
ATOM 3740 C C . PRO B 1 192 ? 33.812 -6.996 9.641 1.00 31.06 192 PRO B C 1
ATOM 3741 O O . PRO B 1 192 ? 32.686 -6.855 10.136 1.00 25.94 192 PRO B O 1
ATOM 3745 N N . PRO B 1 193 ? 34.888 -6.482 10.229 1.00 30.29 193 PRO B N 1
ATOM 3746 C CA . PRO B 1 193 ? 34.766 -5.805 11.524 1.00 30.36 193 PRO B CA 1
ATOM 3747 C C . PRO B 1 193 ? 34.113 -4.440 11.347 1.00 26.24 193 PRO B C 1
ATOM 3748 O O . PRO B 1 193 ? 33.841 -3.970 10.219 1.00 25.65 193 PRO B O 1
ATOM 3752 N N . ALA B 1 194 ? 33.810 -3.818 12.502 1.00 20.33 194 ALA B N 1
ATOM 3753 C CA . ALA B 1 194 ? 33.194 -2.488 12.535 1.00 19.18 194 ALA B CA 1
ATOM 3754 C C . ALA B 1 194 ? 34.163 -1.563 13.268 1.00 20.72 194 ALA B C 1
ATOM 3755 O O . ALA B 1 194 ? 34.063 -1.434 14.494 1.00 18.63 194 ALA B O 1
ATOM 3757 N N . PRO B 1 195 ? 35.154 -0.994 12.584 1.00 18.43 195 PRO B N 1
ATOM 3758 C CA . PRO B 1 195 ? 36.018 -0.017 13.261 1.00 21.71 195 PRO B CA 1
ATOM 3759 C C . PRO B 1 195 ? 35.233 1.230 13.629 1.00 20.56 195 PRO B C 1
ATOM 3760 O O . PRO B 1 195 ? 34.220 1.580 12.991 1.00 17.94 195 PRO B O 1
ATOM 3764 N N . ALA B 1 196 ? 35.739 1.913 14.668 1.00 19.22 196 ALA B N 1
ATOM 3765 C CA . ALA B 1 196 ? 35.130 3.153 15.138 1.00 17.08 196 ALA B CA 1
ATOM 3766 C C . ALA B 1 196 ? 35.245 4.236 14.090 1.00 14.13 196 ALA B C 1
ATOM 3767 O O . ALA B 1 196 ? 36.247 4.391 13.410 1.00 16.33 196 ALA B O 1
ATOM 3769 N N . ASN B 1 197 ? 34.188 5.006 13.951 1.00 12.09 197 ASN B N 1
ATOM 3770 C CA . ASN B 1 197 ? 34.105 5.965 12.877 1.00 13.09 197 ASN B CA 1
ATOM 3771 C C . ASN B 1 197 ? 34.782 7.249 13.313 1.00 16.21 197 ASN B C 1
ATOM 3772 O O . ASN B 1 197 ? 34.215 8.025 14.068 1.00 13.07 197 ASN B O 1
ATOM 3777 N N . SER B 1 198 ? 36.020 7.467 12.867 1.00 13.65 198 SER B N 1
ATOM 3778 C CA . SER B 1 198 ? 36.773 8.643 13.323 1.00 12.76 198 SER B CA 1
ATOM 3779 C C . SER B 1 198 ? 36.076 9.973 13.002 1.00 11.25 198 SER B C 1
ATOM 3780 O O . SER B 1 198 ? 36.146 10.920 13.802 1.00 12.21 198 SER B O 1
ATOM 3783 N N . ARG B 1 199 ? 35.488 10.088 11.800 1.00 13.78 199 ARG B N 1
ATOM 3784 C CA . ARG B 1 199 ? 34.790 11.283 11.391 1.00 12.94 199 ARG B CA 1
ATOM 3785 C C . ARG B 1 199 ? 33.697 11.622 12.391 1.00 13.26 199 ARG B C 1
ATOM 3786 O O . ARG B 1 199 ? 33.599 12.761 12.883 1.00 12.35 199 ARG B O 1
ATOM 3794 N N . ASN B 1 200 ? 32.891 10.624 12.733 1.00 12.73 200 ASN B N 1
ATOM 3795 C CA . ASN B 1 200 ? 31.814 10.881 13.687 1.00 11.26 200 ASN B CA 1
ATOM 3796 C C . ASN B 1 200 ? 32.376 11.264 15.044 1.00 11.78 200 ASN B C 1
ATOM 3797 O O . ASN B 1 200 ? 31.772 12.095 15.748 1.00 11.88 200 ASN B O 1
ATOM 3802 N N . ILE B 1 201 ? 33.498 10.632 15.463 1.00 11.81 201 ILE B N 1
ATOM 3803 C CA . ILE B 1 201 ? 34.088 10.976 16.759 1.00 9.19 201 ILE B CA 1
ATOM 3804 C C . ILE B 1 201 ? 34.530 12.438 16.763 1.00 10.89 201 ILE B C 1
ATOM 3805 O O . ILE B 1 201 ? 34.333 13.133 17.758 1.00 10.02 201 ILE B O 1
ATOM 3810 N N . VAL B 1 202 ? 35.120 12.925 15.661 1.00 10.65 202 VAL B N 1
ATOM 3811 C CA . VAL B 1 202 ? 35.484 14.343 15.569 1.00 11.12 202 VAL B CA 1
ATOM 3812 C C . VAL B 1 202 ? 34.252 15.211 15.760 1.00 12.38 202 VAL B C 1
ATOM 3813 O O . VAL B 1 202 ? 34.264 16.164 16.558 1.00 10.76 202 VAL B O 1
ATOM 3817 N N . ALA B 1 203 ? 33.119 14.828 15.122 1.00 10.57 203 ALA B N 1
ATOM 3818 C CA . ALA B 1 203 ? 31.890 15.621 15.298 1.00 10.08 203 ALA B CA 1
ATOM 3819 C C . ALA B 1 203 ? 31.468 15.639 16.758 1.00 10.14 203 ALA B C 1
ATOM 3820 O O . ALA B 1 203 ? 31.049 16.687 17.262 1.00 10.42 203 ALA B O 1
ATOM 3822 N N . TRP B 1 204 ? 31.550 14.496 17.444 1.00 9.23 204 TRP B N 1
ATOM 3823 C CA . TRP B 1 204 ? 31.135 14.456 18.840 1.00 8.54 204 TRP B CA 1
ATOM 3824 C C . TRP B 1 204 ? 32.071 15.277 19.734 1.00 8.98 204 TRP B C 1
ATOM 3825 O O . TRP B 1 204 ? 31.618 15.890 20.700 1.00 9.21 204 TRP B O 1
ATOM 3836 N N . LEU B 1 205 ? 33.393 15.216 19.478 1.00 8.89 205 LEU B N 1
ATOM 3837 C CA . LEU B 1 205 ? 34.309 16.031 20.269 1.00 8.89 205 LEU B CA 1
ATOM 3838 C C . LEU B 1 205 ? 34.044 17.524 20.043 1.00 9.27 205 LEU B C 1
ATOM 3839 O O . LEU B 1 205 ? 34.079 18.321 20.994 1.00 9.58 205 LEU B O 1
ATOM 3844 N N . TYR B 1 206 ? 33.696 17.916 18.831 1.00 10.56 206 TYR B N 1
ATOM 3845 C CA . TYR B 1 206 ? 33.258 19.323 18.652 1.00 11.22 206 TYR B CA 1
ATOM 3846 C C . TYR B 1 206 ? 31.988 19.621 19.439 1.00 12.19 206 TYR B C 1
ATOM 3847 O O . TYR B 1 206 ? 31.812 20.723 19.995 1.00 10.79 206 TYR B O 1
ATOM 3856 N N . ALA B 1 207 ? 31.034 18.685 19.405 1.00 10.30 207 ALA B N 1
ATOM 3857 C CA . ALA B 1 207 ? 29.818 18.870 20.211 1.00 9.47 207 ALA B CA 1
ATOM 3858 C C . ALA B 1 207 ? 30.164 19.138 21.657 1.00 10.70 207 ALA B C 1
ATOM 3859 O O . ALA B 1 207 ? 29.520 19.990 22.318 1.00 11.59 207 ALA B O 1
ATOM 3861 N N . ALA B 1 208 ? 31.140 18.385 22.183 1.00 7.97 208 ALA B N 1
ATOM 3862 C CA . ALA B 1 208 ? 31.546 18.557 23.578 1.00 9.10 208 ALA B CA 1
ATOM 3863 C C . ALA B 1 208 ? 32.073 19.987 23.802 1.00 11.03 208 ALA B C 1
ATOM 3864 O O . ALA B 1 208 ? 31.675 20.652 24.775 1.00 12.68 208 ALA B O 1
ATOM 3866 N N . VAL B 1 209 ? 32.933 20.465 22.894 1.00 11.02 209 VAL B N 1
ATOM 3867 C CA . VAL B 1 209 ? 33.481 21.838 23.045 1.00 11.78 209 VAL B CA 1
ATOM 3868 C C . VAL B 1 209 ? 32.374 22.892 22.966 1.00 13.09 209 VAL B C 1
ATOM 3869 O O . VAL B 1 209 ? 32.343 23.852 23.755 1.00 16.09 209 VAL B O 1
ATOM 3873 N N . TYR B 1 210 ? 31.454 22.749 22.015 1.00 12.13 210 TYR B N 1
ATOM 3874 C CA . TYR B 1 210 ? 30.239 23.577 21.987 1.00 15.19 210 TYR B CA 1
ATOM 3875 C C . TYR B 1 210 ? 29.526 23.665 23.319 1.00 15.90 210 TYR B C 1
ATOM 3876 O O . TYR B 1 210 ? 28.987 24.735 23.661 1.00 18.29 210 TYR B O 1
ATOM 3885 N N . ASN B 1 211 ? 29.474 22.557 24.075 1.00 14.37 211 ASN B N 1
ATOM 3886 C CA . ASN B 1 211 ? 28.801 22.457 25.352 1.00 15.73 211 ASN B CA 1
ATOM 3887 C C . ASN B 1 211 ? 29.729 22.672 26.537 1.00 15.15 211 ASN B C 1
ATOM 3888 O O . ASN B 1 211 ? 29.484 22.132 27.625 1.00 17.52 211 ASN B O 1
ATOM 3893 N N . ASN B 1 212 ? 30.846 23.399 26.336 1.00 18.78 212 ASN B N 1
ATOM 3894 C CA . ASN B 1 212 ? 31.779 23.784 27.410 1.00 17.30 212 ASN B CA 1
ATOM 3895 C C . ASN B 1 212 ? 32.472 22.603 28.038 1.00 18.89 212 ASN B C 1
ATOM 3896 O O . ASN B 1 212 ? 32.984 22.690 29.161 1.00 20.52 212 ASN B O 1
ATOM 3901 N N . CYS B 1 213 ? 32.514 21.493 27.333 1.00 15.01 213 CYS B N 1
ATOM 3902 C CA . CYS B 1 213 ? 33.234 20.323 27.784 1.00 15.12 213 CYS B CA 1
ATOM 3903 C C . CYS B 1 213 ? 34.475 20.257 26.913 1.00 19.59 213 CYS B C 1
ATOM 3904 O O . CYS B 1 213 ? 34.436 19.706 25.798 1.00 20.47 213 CYS B O 1
ATOM 3907 N N . ASP B 1 214 ? 35.599 20.848 27.413 1.00 16.85 214 ASP B N 1
ATOM 3908 C CA . ASP B 1 214 ? 36.723 20.976 26.499 1.00 15.83 214 ASP B CA 1
ATOM 3909 C C . ASP B 1 214 ? 38.024 20.695 27.218 1.00 15.97 214 ASP B C 1
ATOM 3910 O O . ASP B 1 214 ? 39.103 21.009 26.678 1.00 19.04 214 ASP B O 1
ATOM 3915 N N . TRP B 1 215 ? 37.933 20.070 28.388 1.00 18.26 215 TRP B N 1
ATOM 3916 C CA . TRP B 1 215 ? 39.152 19.792 29.151 1.00 20.45 215 TRP B CA 1
ATOM 3917 C C . TRP B 1 215 ? 40.194 19.043 28.330 1.00 22.85 215 TRP B C 1
ATOM 3918 O O . TRP B 1 215 ? 41.402 19.213 28.554 1.00 24.70 215 TRP B O 1
ATOM 3929 N N . PHE B 1 216 ? 39.780 18.232 27.362 1.00 17.22 216 PHE B N 1
ATOM 3930 C CA . PHE B 1 216 ? 40.707 17.382 26.640 1.00 19.24 216 PHE B CA 1
ATOM 3931 C C . PHE B 1 216 ? 41.471 18.146 25.553 1.00 23.14 216 PHE B C 1
ATOM 3932 O O . PHE B 1 216 ? 42.356 17.561 24.912 1.00 25.50 216 PHE B O 1
ATOM 3940 N N . VAL B 1 217 ? 41.137 19.411 25.308 1.00 21.89 217 VAL B N 1
ATOM 3941 C CA . VAL B 1 217 ? 41.956 20.258 24.438 1.00 19.81 217 VAL B CA 1
ATOM 3942 C C . VAL B 1 217 ? 42.404 21.550 25.119 1.00 34.92 217 VAL B C 1
ATOM 3943 O O . VAL B 1 217 ? 43.367 22.185 24.660 1.00 39.50 217 VAL B O 1
ATOM 3947 N N . LYS B 1 218 ? 41.732 22.028 26.162 1.00 33.69 218 LYS B N 1
ATOM 3948 C CA . LYS B 1 218 ? 42.047 23.314 26.778 1.00 40.16 218 LYS B CA 1
ATOM 3949 C C . LYS B 1 218 ? 43.111 23.194 27.856 1.00 42.67 218 LYS B C 1
ATOM 3950 O O . LYS B 1 218 ? 43.655 24.221 28.272 1.00 49.59 218 LYS B O 1
ATOM 3952 N N . TYR B 1 219 ? 43.415 21.973 28.301 1.00 40.77 219 TYR B N 1
ATOM 3953 C CA . TYR B 1 219 ? 44.303 21.717 29.428 1.00 49.84 219 TYR B CA 1
ATOM 3954 C C . TYR B 1 219 ? 45.397 20.767 28.966 1.00 52.83 219 TYR B C 1
ATOM 3955 O O . TYR B 1 219 ? 45.104 19.713 28.392 1.00 60.14 219 TYR B O 1
ATOM 3964 N N . GLY B 1 220 ? 46.640 21.103 29.258 1.00 58.97 220 GLY B N 1
ATOM 3965 C CA . GLY B 1 220 ? 47.747 20.475 28.581 1.00 46.26 220 GLY B CA 1
ATOM 3966 C C . GLY B 1 220 ? 48.135 21.369 27.424 1.00 44.84 220 GLY B C 1
ATOM 3967 O O . GLY B 1 220 ? 47.297 22.103 26.881 1.00 45.71 220 GLY B O 1
ATOM 3968 N N . PRO B 1 221 ? 49.420 21.363 27.037 1.00 42.38 221 PRO B N 1
ATOM 3969 C CA . PRO B 1 221 ? 49.821 22.196 25.897 1.00 33.41 221 PRO B CA 1
ATOM 3970 C C . PRO B 1 221 ? 49.128 21.662 24.662 1.00 20.15 221 PRO B C 1
ATOM 3971 O O . PRO B 1 221 ? 48.787 20.474 24.604 1.00 27.80 221 PRO B O 1
ATOM 3975 N N . LYS B 1 222 ? 48.884 22.562 23.707 1.00 25.58 222 LYS B N 1
ATOM 3976 C CA . LYS B 1 222 ? 48.194 22.172 22.489 1.00 21.89 222 LYS B CA 1
ATOM 3977 C C . LYS B 1 222 ? 48.903 20.994 21.817 1.00 20.21 222 LYS B C 1
ATOM 3978 O O . LYS B 1 222 ? 50.128 20.966 21.664 1.00 17.33 222 LYS B O 1
ATOM 3984 N N . GLN B 1 223 ? 48.123 20.032 21.343 1.00 14.97 223 GLN B N 1
ATOM 3985 C CA . GLN B 1 223 ? 48.643 18.981 20.488 1.00 12.86 223 GLN B CA 1
ATOM 3986 C C . GLN B 1 223 ? 47.872 18.905 19.194 1.00 15.41 223 GLN B C 1
ATOM 3987 O O . GLN B 1 223 ? 46.639 19.113 19.148 1.00 15.78 223 GLN B O 1
ATOM 3993 N N . VAL B 1 224 ? 48.578 18.540 18.145 1.00 13.97 224 VAL B N 1
ATOM 3994 C CA . VAL B 1 224 ? 47.932 18.333 16.860 1.00 12.79 224 VAL B CA 1
ATOM 3995 C C . VAL B 1 224 ? 48.489 17.058 16.262 1.00 17.30 224 VAL B C 1
ATOM 3996 O O . VAL B 1 224 ? 49.647 16.674 16.525 1.00 17.28 224 VAL B O 1
ATOM 4000 N N . MET B 1 225 ? 47.644 16.372 15.493 1.00 17.08 225 MET B N 1
ATOM 4001 C CA . MET B 1 225 ? 48.147 15.243 14.732 1.00 18.03 225 MET B CA 1
ATOM 4002 C C . MET B 1 225 ? 47.671 15.395 13.303 1.00 16.77 225 MET B C 1
ATOM 4003 O O . MET B 1 225 ? 46.498 15.713 13.052 1.00 19.58 225 MET B O 1
ATOM 4008 N N . SER B 1 226 ? 48.604 15.227 12.362 1.00 19.14 226 SER B N 1
ATOM 4009 C CA . SER B 1 226 ? 48.251 15.411 10.964 1.00 21.81 226 SER B CA 1
ATOM 4010 C C . SER B 1 226 ? 47.293 14.308 10.549 1.00 17.24 226 SER B C 1
ATOM 4011 O O . SER B 1 226 ? 47.298 13.214 11.112 1.00 19.41 226 SER B O 1
ATOM 4014 N N . VAL B 1 227 ? 46.489 14.604 9.538 1.00 16.47 227 VAL B N 1
ATOM 4015 C CA . VAL B 1 227 ? 45.607 13.580 8.965 1.00 18.79 227 VAL B CA 1
ATOM 4016 C C . VAL B 1 227 ? 46.401 12.337 8.575 1.00 22.23 227 VAL B C 1
ATOM 4017 O O . VAL B 1 227 ? 45.997 11.180 8.839 1.00 22.19 227 VAL B O 1
ATOM 4021 N N . GLU B 1 228 ? 47.530 12.563 7.874 1.00 23.78 228 GLU B N 1
ATOM 4022 C CA . GLU B 1 228 ? 48.322 11.440 7.404 1.00 22.52 228 GLU B CA 1
ATOM 4023 C C . GLU B 1 228 ? 48.773 10.595 8.581 1.00 20.02 228 GLU B C 1
ATOM 4024 O O . GLU B 1 228 ? 48.642 9.376 8.566 1.00 24.58 228 GLU B O 1
ATOM 4026 N N . ASP B 1 229 ? 49.318 11.230 9.621 1.00 17.08 229 ASP B N 1
ATOM 4027 C CA . ASP B 1 229 ? 49.768 10.491 10.791 1.00 18.77 229 ASP B CA 1
ATOM 4028 C C . ASP B 1 229 ? 48.589 9.806 11.477 1.00 20.37 229 ASP B C 1
ATOM 4029 O O . ASP B 1 229 ? 48.695 8.654 11.933 1.00 18.66 229 ASP B O 1
ATOM 4034 N N . PHE B 1 230 ? 47.464 10.533 11.602 1.00 20.35 230 PHE B N 1
ATOM 4035 C CA . PHE B 1 230 ? 46.287 9.933 12.233 1.00 18.45 230 PHE B CA 1
ATOM 4036 C C . PHE B 1 230 ? 45.807 8.701 11.473 1.00 16.99 230 PHE B C 1
ATOM 4037 O O . PHE B 1 230 ? 45.508 7.662 12.081 1.00 17.32 230 PHE B O 1
ATOM 4045 N N . ASN B 1 231 ? 45.752 8.793 10.141 1.00 18.62 231 ASN B N 1
ATOM 4046 C CA . ASN B 1 231 ? 45.309 7.627 9.367 1.00 20.07 231 ASN B CA 1
ATOM 4047 C C . ASN B 1 231 ? 46.215 6.431 9.595 1.00 26.20 231 ASN B C 1
ATOM 4048 O O . ASN B 1 231 ? 45.751 5.293 9.764 1.00 23.05 231 ASN B O 1
ATOM 4053 N N . GLU B 1 232 ? 47.528 6.657 9.659 1.00 25.58 232 GLU B N 1
ATOM 4054 C CA . GLU B 1 232 ? 48.393 5.486 9.800 1.00 19.37 232 GLU B CA 1
ATOM 4055 C C . GLU B 1 232 ? 48.217 4.874 11.174 1.00 22.60 232 GLU B C 1
ATOM 4056 O O . GLU B 1 232 ? 48.241 3.647 11.330 1.00 26.58 232 GLU B O 1
ATOM 4058 N N . TRP B 1 233 ? 48.054 5.728 12.191 1.00 20.21 233 TRP B N 1
ATOM 4059 C CA . TRP B 1 233 ? 47.756 5.231 13.522 1.00 17.20 233 TRP B CA 1
ATOM 4060 C C . TRP B 1 233 ? 46.409 4.494 13.504 1.00 19.60 233 TRP B C 1
ATOM 4061 O O . TRP B 1 233 ? 46.268 3.414 14.068 1.00 19.77 233 TRP B O 1
ATOM 4072 N N . ALA B 1 234 ? 45.406 5.106 12.901 1.00 20.49 234 ALA B N 1
ATOM 4073 C CA . ALA B 1 234 ? 44.049 4.558 12.976 1.00 20.22 234 ALA B CA 1
ATOM 4074 C C . ALA B 1 234 ? 43.981 3.143 12.385 1.00 26.08 234 ALA B C 1
ATOM 4075 O O . ALA B 1 234 ? 43.286 2.258 12.922 1.00 22.62 234 ALA B O 1
ATOM 4077 N N . SER B 1 235 ? 44.724 2.911 11.300 1.00 24.72 235 SER B N 1
ATOM 4078 C CA . SER B 1 235 ? 44.685 1.634 10.608 1.00 24.87 235 SER B CA 1
ATOM 4079 C C . SER B 1 235 ? 45.224 0.497 11.458 1.00 29.26 235 SER B C 1
ATOM 4080 O O . SER B 1 235 ? 44.860 -0.657 11.219 1.00 33.24 235 SER B O 1
ATOM 4083 N N . GLY B 1 236 ? 46.049 0.789 12.462 1.00 27.37 236 GLY B N 1
ATOM 4084 C CA . GLY B 1 236 ? 46.513 -0.206 13.405 1.00 23.96 236 GLY B CA 1
ATOM 4085 C C . GLY B 1 236 ? 45.759 -0.259 14.707 1.00 28.13 236 GLY B C 1
ATOM 4086 O O . GLY B 1 236 ? 46.086 -1.073 15.585 1.00 27.33 236 GLY B O 1
ATOM 4087 N N . TYR B 1 237 ? 44.737 0.596 14.893 1.00 24.48 237 TYR B N 1
ATOM 4088 C CA . TYR B 1 237 ? 44.175 0.659 16.229 1.00 21.33 237 TYR B CA 1
ATOM 4089 C C . TYR B 1 237 ? 42.651 0.580 16.200 1.00 21.58 237 TYR B C 1
ATOM 4090 O O . TYR B 1 237 ? 42.024 0.882 17.214 1.00 23.18 237 TYR B O 1
ATOM 4099 N N . GLY B 1 238 ? 42.077 0.130 15.087 1.00 22.56 238 GLY B N 1
ATOM 4100 C CA . GLY B 1 238 ? 40.643 -0.154 15.040 1.00 21.91 238 GLY B CA 1
ATOM 4101 C C . GLY B 1 238 ? 39.767 1.058 14.830 1.00 20.59 238 GLY B C 1
ATOM 4102 O O . GLY B 1 238 ? 38.601 1.044 15.266 1.00 21.28 238 GLY B O 1
ATOM 4103 N N . PHE B 1 239 ? 40.310 2.135 14.255 1.00 19.77 239 PHE B N 1
ATOM 4104 C CA . PHE B 1 239 ? 39.571 3.337 13.852 1.00 14.54 239 PHE B CA 1
ATOM 4105 C C . PHE B 1 239 ? 39.590 3.483 12.341 1.00 18.85 239 PHE B C 1
ATOM 4106 O O . PHE B 1 239 ? 40.507 3.019 11.673 1.00 22.69 239 PHE B O 1
ATOM 4114 N N . THR B 1 240 ? 38.563 4.132 11.801 1.00 13.90 240 THR B N 1
ATOM 4115 C CA . THR B 1 240 ? 38.502 4.394 10.379 1.00 16.87 240 THR B CA 1
ATOM 4116 C C . THR B 1 240 ? 39.449 5.500 9.989 1.00 24.03 240 THR B C 1
ATOM 4117 O O . THR B 1 240 ? 39.774 6.406 10.793 1.00 18.89 240 THR B O 1
ATOM 4121 N N . LYS B 1 241 ? 39.880 5.436 8.732 1.00 20.22 241 LYS B N 1
ATOM 4122 C CA . LYS B 1 241 ? 40.619 6.553 8.160 1.00 22.40 241 LYS B CA 1
ATOM 4123 C C . LYS B 1 241 ? 39.772 7.810 8.260 1.00 23.60 241 LYS B C 1
ATOM 4124 O O . LYS B 1 241 ? 38.555 7.776 8.044 1.00 24.72 241 LYS B O 1
ATOM 4130 N N . PHE B 1 242 ? 40.397 8.934 8.585 1.00 19.74 242 PHE B N 1
ATOM 4131 C CA . PHE B 1 242 ? 39.626 10.170 8.731 1.00 20.58 242 PHE B CA 1
ATOM 4132 C C . PHE B 1 242 ? 38.989 10.589 7.411 1.00 24.00 242 PHE B C 1
ATOM 4133 O O . PHE B 1 242 ? 39.590 10.462 6.347 1.00 24.87 242 PHE B O 1
ATOM 4141 N N . GLU B 1 243 ? 37.741 11.090 7.479 1.00 19.43 243 GLU B N 1
ATOM 4142 C CA . GLU B 1 243 ? 37.076 11.691 6.334 1.00 18.97 243 GLU B CA 1
ATOM 4143 C C . GLU B 1 243 ? 36.527 13.033 6.729 1.00 23.11 243 GLU B C 1
ATOM 4144 O O . GLU B 1 243 ? 35.907 13.174 7.803 1.00 18.91 243 GLU B O 1
ATOM 4150 N N . TYR B 1 244 ? 36.720 14.018 5.851 1.00 24.48 244 TYR B N 1
ATOM 4151 C CA . TYR B 1 244 ? 36.302 15.358 6.174 1.00 20.23 244 TYR B CA 1
ATOM 4152 C C . TYR B 1 244 ? 34.803 15.502 5.962 1.00 22.29 244 TYR B C 1
ATOM 4153 O O . TYR B 1 244 ? 34.171 14.716 5.250 1.00 19.90 244 TYR B O 1
ATOM 4162 N N . HIS B 1 245 ? 34.239 16.503 6.625 1.00 19.83 245 HIS B N 1
ATOM 4163 C CA . HIS B 1 245 ? 32.836 16.849 6.478 1.00 22.27 245 HIS B CA 1
ATOM 4164 C C . HIS B 1 245 ? 32.725 18.356 6.544 1.00 21.24 245 HIS B C 1
ATOM 4165 O O . HIS B 1 245 ? 33.398 18.994 7.362 1.00 17.45 245 HIS B O 1
ATOM 4172 N N . LEU B 1 246 ? 31.884 18.931 5.675 1.00 18.01 246 LEU B N 1
ATOM 4173 C CA . LEU B 1 246 ? 31.745 20.383 5.636 1.00 22.57 246 LEU B CA 1
ATOM 4174 C C . LEU B 1 246 ? 31.339 20.968 6.979 1.00 24.26 246 LEU B C 1
ATOM 4175 O O . LEU B 1 246 ? 31.572 22.150 7.230 1.00 23.65 246 LEU B O 1
ATOM 4180 N N . ALA B 1 247 ? 30.651 20.192 7.837 1.00 16.84 247 ALA B N 1
ATOM 4181 C CA . ALA B 1 247 ? 30.333 20.704 9.161 1.00 15.19 247 ALA B CA 1
ATOM 4182 C C . ALA B 1 247 ? 31.568 21.183 9.916 1.00 16.80 247 ALA B C 1
ATOM 4183 O O . ALA B 1 247 ? 31.478 22.042 10.788 1.00 17.75 247 ALA B O 1
ATOM 4185 N N . PHE B 1 248 ? 32.703 20.537 9.687 1.00 18.65 248 PHE B N 1
ATOM 4186 C CA . PHE B 1 248 ? 33.883 20.853 10.458 1.00 20.26 248 PHE B CA 1
ATOM 4187 C C . PHE B 1 248 ? 34.382 22.270 10.195 1.00 19.78 248 PHE B C 1
ATOM 4188 O O . PHE B 1 248 ? 35.050 22.855 11.061 1.00 19.50 248 PHE B O 1
ATOM 4196 N N . ASP B 1 249 ? 34.057 22.821 9.028 1.00 21.24 249 ASP B N 1
ATOM 4197 C CA . ASP B 1 249 ? 34.373 24.219 8.747 1.00 20.96 249 ASP B CA 1
ATOM 4198 C C . ASP B 1 249 ? 33.643 25.124 9.708 1.00 21.27 249 ASP B C 1
ATOM 4199 O O . ASP B 1 249 ? 34.201 26.122 10.190 1.00 22.86 249 ASP B O 1
ATOM 4204 N N . VAL B 1 250 ? 32.352 24.835 9.924 1.00 17.77 250 VAL B N 1
ATOM 4205 C CA . VAL B 1 250 ? 31.572 25.592 10.887 1.00 22.23 250 VAL B CA 1
ATOM 4206 C C . VAL B 1 250 ? 32.102 25.367 12.306 1.00 18.68 250 VAL B C 1
ATOM 4207 O O . VAL B 1 250 ? 32.276 26.323 13.089 1.00 19.24 250 VAL B O 1
ATOM 4211 N N . PHE B 1 251 ? 32.300 24.093 12.684 1.00 16.15 251 PHE B N 1
ATOM 4212 C CA . PHE B 1 251 ? 32.632 23.816 14.070 1.00 14.42 251 PHE B CA 1
ATOM 4213 C C . PHE B 1 251 ? 33.984 24.415 14.452 1.00 15.56 251 PHE B C 1
ATOM 4214 O O . PHE B 1 251 ? 34.175 24.902 15.576 1.00 16.93 251 PHE B O 1
ATOM 4222 N N . SER B 1 252 ? 34.964 24.282 13.556 1.00 16.53 252 SER B N 1
ATOM 4223 C CA . SER B 1 252 ? 36.311 24.743 13.897 1.00 17.63 252 SER B CA 1
ATOM 4224 C C . SER B 1 252 ? 36.330 26.256 14.024 1.00 19.50 252 SER B C 1
ATOM 4225 O O . SER B 1 252 ? 36.921 26.800 14.967 1.00 23.75 252 SER B O 1
ATOM 4228 N N . ALA B 1 253 ? 35.605 26.930 13.131 1.00 18.14 253 ALA B N 1
ATOM 4229 C CA . ALA B 1 253 ? 35.475 28.380 13.179 1.00 22.46 253 ALA B CA 1
ATOM 4230 C C . ALA B 1 253 ? 34.813 28.843 14.466 1.00 25.32 253 ALA B C 1
ATOM 4231 O O . ALA B 1 253 ? 35.281 29.791 15.098 1.00 25.10 253 ALA B O 1
ATOM 4233 N N . ALA B 1 254 ? 33.733 28.166 14.897 1.00 16.42 254 ALA B N 1
ATOM 4234 C CA . ALA B 1 254 ? 32.978 28.635 16.046 1.00 20.07 254 ALA B CA 1
ATOM 4235 C C . ALA B 1 254 ? 33.687 28.343 17.358 1.00 21.62 254 ALA B C 1
ATOM 4236 O O . ALA B 1 254 ? 33.548 29.102 18.341 1.00 20.44 254 ALA B O 1
ATOM 4238 N N . THR B 1 255 ? 34.473 27.280 17.393 1.00 17.39 255 THR B N 1
ATOM 4239 C CA . THR B 1 255 ? 35.091 26.839 18.636 1.00 18.99 255 THR B CA 1
ATOM 4240 C C . THR B 1 255 ? 36.529 27.295 18.784 1.00 17.91 255 THR B C 1
ATOM 4241 O O . THR B 1 255 ? 37.039 27.306 19.912 1.00 17.56 255 THR B O 1
ATOM 4245 N N . GLY B 1 256 ? 37.186 27.593 17.675 1.00 18.03 256 GLY B N 1
ATOM 4246 C CA . GLY B 1 256 ? 38.618 27.841 17.655 1.00 19.63 256 GLY B CA 1
ATOM 4247 C C . GLY B 1 256 ? 39.486 26.611 17.815 1.00 23.26 256 GLY B C 1
ATOM 4248 O O . GLY B 1 256 ? 40.705 26.737 17.996 1.00 21.42 256 GLY B O 1
ATOM 4249 N N . VAL B 1 257 ? 38.912 25.407 17.776 1.00 14.64 257 VAL B N 1
ATOM 4250 C CA . VAL B 1 257 ? 39.670 24.176 17.858 1.00 16.11 257 VAL B CA 1
ATOM 4251 C C . VAL B 1 257 ? 39.781 23.563 16.471 1.00 15.89 257 VAL B C 1
ATOM 4252 O O . VAL B 1 257 ? 38.767 23.369 15.783 1.00 16.17 257 VAL B O 1
ATOM 4256 N N . SER B 1 258 ? 41.004 23.173 16.078 1.00 15.23 258 SER B N 1
ATOM 4257 C CA . SER B 1 258 ? 41.217 22.666 14.741 1.00 15.29 258 SER B CA 1
ATOM 4258 C C . SER B 1 258 ? 40.880 21.172 14.647 1.00 13.25 258 SER B C 1
ATOM 4259 O O . SER B 1 258 ? 40.939 20.434 15.634 1.00 14.57 258 SER B O 1
ATOM 4262 N N . VAL B 1 259 ? 40.674 20.696 13.421 1.00 15.63 259 VAL B N 1
ATOM 4263 C CA . VAL B 1 259 ? 40.479 19.264 13.208 1.00 11.50 259 VAL B CA 1
ATOM 4264 C C . VAL B 1 259 ? 41.691 18.452 13.687 1.00 12.85 259 VAL B C 1
ATOM 4265 O O . VAL B 1 259 ? 41.547 17.403 14.316 1.00 15.70 259 VAL B O 1
ATOM 4269 N N . GLU B 1 260 ? 42.904 18.960 13.440 1.00 15.29 260 GLU B N 1
ATOM 4270 C CA . GLU B 1 260 ? 44.101 18.265 13.862 1.00 15.11 260 GLU B CA 1
ATOM 4271 C C . GLU B 1 260 ? 44.253 18.196 15.351 1.00 12.44 260 GLU B C 1
ATOM 4272 O O . GLU B 1 260 ? 44.837 17.220 15.856 1.00 12.50 260 GLU B O 1
ATOM 4278 N N . GLN B 1 261 ? 43.724 19.189 16.095 1.00 14.40 261 GLN B N 1
ATOM 4279 C CA . GLN B 1 261 ? 43.673 19.009 17.532 1.00 12.45 261 GLN B CA 1
ATOM 4280 C C . GLN B 1 261 ? 42.733 17.867 17.916 1.00 10.37 261 GLN B C 1
ATOM 4281 O O . GLN B 1 261 ? 43.025 17.071 18.838 1.00 11.91 261 GLN B O 1
ATOM 4287 N N . MET B 1 262 ? 41.567 17.786 17.228 1.00 13.77 262 MET B N 1
ATOM 4288 C CA . MET B 1 262 ? 40.678 16.661 17.508 1.00 11.56 262 MET B CA 1
ATOM 4289 C C . MET B 1 262 ? 41.283 15.298 17.167 1.00 11.26 262 MET B C 1
ATOM 4290 O O . MET B 1 262 ? 41.070 14.334 17.912 1.00 11.97 262 MET B O 1
ATOM 4295 N N . LEU B 1 263 ? 42.064 15.189 16.080 1.00 14.25 263 LEU B N 1
ATOM 4296 C CA . LEU B 1 263 ? 42.672 13.876 15.787 1.00 14.04 263 LEU B CA 1
ATOM 4297 C C . LEU B 1 263 ? 43.674 13.488 16.875 1.00 15.53 263 LEU B C 1
ATOM 4298 O O . LEU B 1 263 ? 43.737 12.333 17.331 1.00 13.16 263 LEU B O 1
ATOM 4303 N N . ALA B 1 264 ? 44.467 14.462 17.344 1.00 14.54 264 ALA B N 1
ATOM 4304 C CA . ALA B 1 264 ? 45.379 14.138 18.431 1.00 13.79 264 ALA B CA 1
ATOM 4305 C C . ALA B 1 264 ? 44.615 13.752 19.698 1.00 13.36 264 ALA B C 1
ATOM 4306 O O . ALA B 1 264 ? 45.029 12.852 20.446 1.00 15.33 264 ALA B O 1
ATOM 4308 N N . ALA B 1 265 ? 43.458 14.393 19.945 1.00 13.34 265 ALA B N 1
ATOM 4309 C CA . ALA B 1 265 ? 42.647 13.980 21.081 1.00 12.15 265 ALA B CA 1
ATOM 4310 C C . ALA B 1 265 ? 42.182 12.535 20.937 1.00 12.07 265 ALA B C 1
ATOM 4311 O O . ALA B 1 265 ? 42.197 11.775 21.902 1.00 13.49 265 ALA B O 1
ATOM 4313 N N . ILE B 1 266 ? 41.756 12.154 19.751 1.00 12.06 266 ILE B N 1
ATOM 4314 C CA . ILE B 1 266 ? 41.270 10.785 19.562 1.00 11.82 266 ILE B CA 1
ATOM 4315 C C . ILE B 1 266 ? 42.357 9.784 19.921 1.00 14.78 266 ILE B C 1
ATOM 4316 O O . ILE B 1 266 ? 42.148 8.823 20.693 1.00 13.18 266 ILE B O 1
ATOM 4321 N N . LYS B 1 267 ? 43.561 10.026 19.399 1.00 15.03 267 LYS B N 1
ATOM 4322 C CA . LYS B 1 267 ? 44.650 9.119 19.738 1.00 16.82 267 LYS B CA 1
ATOM 4323 C C . LYS B 1 267 ? 44.910 9.088 21.237 1.00 13.25 267 LYS B C 1
ATOM 4324 O O . LYS B 1 267 ? 45.042 8.006 21.815 1.00 19.09 267 LYS B O 1
ATOM 4330 N N . GLU B 1 268 ? 44.908 10.258 21.908 1.00 14.92 268 GLU B N 1
ATOM 4331 C CA . GLU B 1 268 ? 45.150 10.267 23.349 1.00 18.61 268 GLU B CA 1
ATOM 4332 C C . GLU B 1 268 ? 44.049 9.551 24.132 1.00 16.68 268 GLU B C 1
ATOM 4333 O O . GLU B 1 268 ? 44.317 8.938 25.178 1.00 20.34 268 GLU B O 1
ATOM 4339 N N . LEU B 1 269 ? 42.785 9.640 23.668 1.00 15.58 269 LEU B N 1
ATOM 4340 C CA . LEU B 1 269 ? 41.612 9.194 24.408 1.00 17.81 269 LEU B CA 1
ATOM 4341 C C . LEU B 1 269 ? 41.111 7.822 23.968 1.00 17.27 269 LEU B C 1
ATOM 4342 O O . LEU B 1 269 ? 40.055 7.369 24.459 1.00 18.68 269 LEU B O 1
ATOM 4347 N N . ALA B 1 270 ? 41.838 7.156 23.072 1.00 14.27 270 ALA B N 1
ATOM 4348 C CA . ALA B 1 270 ? 41.350 5.970 22.373 1.00 19.46 270 ALA B CA 1
ATOM 4349 C C . ALA B 1 270 ? 41.252 4.756 23.286 1.00 23.89 270 ALA B C 1
ATOM 4350 O O . ALA B 1 270 ? 40.453 3.854 23.021 1.00 27.51 270 ALA B O 1
ATOM 4352 N N . ASP B 1 271 ? 42.014 4.706 24.360 1.00 20.58 271 ASP B N 1
ATOM 4353 C CA . ASP B 1 271 ? 41.823 3.672 25.368 1.00 25.26 271 ASP B CA 1
ATOM 4354 C C . ASP B 1 271 ? 40.922 4.105 26.513 1.00 25.01 271 ASP B C 1
ATOM 4355 O O . ASP B 1 271 ? 40.861 3.405 27.537 1.00 27.02 271 ASP B O 1
ATOM 4360 N N . GLY B 1 272 ? 40.222 5.242 26.389 1.00 20.48 272 GLY B N 1
ATOM 4361 C CA . GLY B 1 272 ? 39.389 5.685 27.480 1.00 20.96 272 GLY B CA 1
ATOM 4362 C C . GLY B 1 272 ? 40.139 6.595 28.418 1.00 22.12 272 GLY B C 1
ATOM 4363 O O . GLY B 1 272 ? 41.317 6.925 28.212 1.00 20.89 272 GLY B O 1
ATOM 4364 N N . TRP B 1 273 ? 39.420 7.043 29.450 1.00 18.32 273 TRP B N 1
ATOM 4365 C CA . TRP B 1 273 ? 39.970 8.043 30.369 1.00 21.71 273 TRP B CA 1
ATOM 4366 C C . TRP B 1 273 ? 39.118 7.995 31.626 1.00 26.12 273 TRP B C 1
ATOM 4367 O O . TRP B 1 273 ? 38.036 7.389 31.639 1.00 22.22 273 TRP B O 1
ATOM 4378 N N . ASN B 1 274 ? 39.620 8.617 32.700 1.00 22.41 274 ASN B N 1
ATOM 4379 C CA . ASN B 1 274 ? 38.799 8.758 33.891 1.00 24.40 274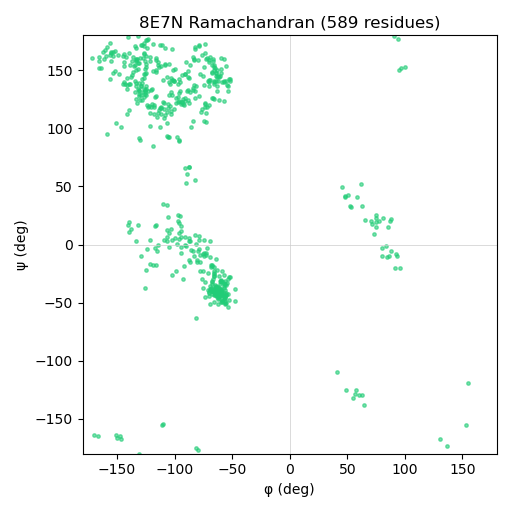 ASN B CA 1
ATOM 4380 C C . ASN B 1 274 ? 38.840 10.151 34.469 1.00 21.27 274 ASN B C 1
ATOM 4381 O O . ASN B 1 274 ? 38.171 10.403 35.481 1.00 24.78 274 ASN B O 1
ATOM 4386 N N . TYR B 1 275 ? 39.544 11.090 33.820 1.00 24.22 275 TYR B N 1
ATOM 4387 C CA . TYR B 1 275 ? 39.720 12.422 34.383 1.00 25.62 275 TYR B CA 1
ATOM 4388 C C . TYR B 1 275 ? 38.389 13.117 34.620 1.00 32.34 275 TYR B C 1
ATOM 4389 O O . TYR B 1 275 ? 38.127 13.636 35.709 1.00 26.53 275 TYR B O 1
ATOM 4398 N N . ALA B 1 276 ? 37.519 13.132 33.616 1.00 22.98 276 ALA B N 1
ATOM 4399 C CA . ALA B 1 276 ? 36.212 13.758 33.721 1.00 19.19 276 ALA B CA 1
ATOM 4400 C C . ALA B 1 276 ? 35.400 13.261 32.551 1.00 17.54 276 ALA B C 1
ATOM 4401 O O . ALA B 1 276 ? 35.978 12.815 31.561 1.00 16.80 276 ALA B O 1
ATOM 4403 N N . PRO B 1 277 ? 34.084 13.308 32.631 1.00 17.71 277 PRO B N 1
ATOM 4404 C CA . PRO B 1 277 ? 33.305 12.823 31.495 1.00 17.19 277 PRO B CA 1
ATOM 4405 C C . PRO B 1 277 ? 33.448 13.775 30.314 1.00 18.55 277 PRO B C 1
ATOM 4406 O O . PRO B 1 277 ? 33.721 14.960 30.479 1.00 17.16 277 PRO B O 1
ATOM 4410 N N . VAL B 1 278 ? 33.177 13.250 29.117 1.00 13.77 278 VAL B N 1
ATOM 4411 C CA . VAL B 1 278 ? 32.977 14.061 27.917 1.00 12.08 278 VAL B CA 1
ATOM 4412 C C . VAL B 1 278 ? 31.548 13.776 27.470 1.00 13.01 278 VAL B C 1
ATOM 4413 O O . VAL B 1 278 ? 31.240 12.635 27.083 1.00 12.34 278 VAL B O 1
ATOM 4417 N N . LEU B 1 279 ? 30.655 14.773 27.564 1.00 14.66 279 LEU B N 1
ATOM 4418 C CA . LEU B 1 279 ? 29.234 14.546 27.257 1.00 14.53 279 LEU B CA 1
ATOM 4419 C C . LEU B 1 279 ? 28.713 13.292 27.958 1.00 15.43 279 LEU B C 1
ATOM 4420 O O . LEU B 1 279 ? 28.027 12.459 27.357 1.00 13.82 279 LEU B O 1
ATOM 4425 N N . GLY B 1 280 ? 29.117 13.127 29.217 1.00 15.79 280 GLY B N 1
ATOM 4426 C CA . GLY B 1 280 ? 28.606 12.058 30.042 1.00 19.48 280 GLY B CA 1
ATOM 4427 C C . GLY B 1 280 ? 29.376 10.764 29.931 1.00 19.92 280 GLY B C 1
ATOM 4428 O O . GLY B 1 280 ? 29.064 9.818 30.670 1.00 25.25 280 GLY B O 1
ATOM 4429 N N . SER B 1 281 ? 30.350 10.683 29.031 1.00 14.26 281 SER B N 1
ATOM 4430 C CA . SER B 1 281 ? 31.003 9.425 28.682 1.00 15.43 281 SER B CA 1
ATOM 4431 C C . SER B 1 281 ? 32.485 9.401 29.078 1.00 15.11 281 SER B C 1
ATOM 4432 O O . SER B 1 281 ? 33.156 10.434 29.173 1.00 13.30 281 SER B O 1
ATOM 4435 N N . PHE B 1 282 ? 32.990 8.171 29.239 1.00 14.25 282 PHE B N 1
ATOM 4436 C CA . PHE B 1 282 ? 34.415 7.932 29.487 1.00 15.51 282 PHE B CA 1
ATOM 4437 C C . PHE B 1 282 ? 35.052 7.129 28.361 1.00 17.98 282 PHE B C 1
ATOM 4438 O O . PHE B 1 282 ? 36.190 6.606 28.501 1.00 18.82 282 PHE B O 1
ATOM 4446 N N . HIS B 1 283 ? 34.366 7.048 27.203 1.00 16.74 283 HIS B N 1
ATOM 4447 C CA . HIS B 1 283 ? 34.984 6.492 26.004 1.00 17.31 283 HIS B CA 1
ATOM 4448 C C . HIS B 1 283 ? 34.462 7.288 24.808 1.00 13.39 283 HIS B C 1
ATOM 4449 O O . HIS B 1 283 ? 33.387 7.920 24.876 1.00 13.73 283 HIS B O 1
ATOM 4456 N N . LEU B 1 284 ? 35.229 7.259 23.715 1.00 13.41 284 LEU B N 1
ATOM 4457 C CA . LEU B 1 284 ? 34.878 8.033 22.527 1.00 12.87 284 LEU B CA 1
ATOM 4458 C C . LEU B 1 284 ? 33.595 7.495 21.920 1.00 12.98 284 LEU B C 1
ATOM 4459 O O . LEU B 1 284 ? 33.395 6.266 21.830 1.00 14.50 284 LEU B O 1
ATOM 4464 N N . ASP B 1 285 ? 32.767 8.408 21.463 1.00 12.46 285 ASP B N 1
ATOM 4465 C CA . ASP B 1 285 ? 31.444 8.033 20.915 1.00 11.93 285 ASP B CA 1
ATOM 4466 C C . ASP B 1 285 ? 31.453 8.307 19.419 1.00 10.77 285 ASP B C 1
ATOM 4467 O O . ASP B 1 285 ? 31.679 9.445 19.002 1.00 10.11 285 ASP B O 1
ATOM 4472 N N . ASP B 1 286 ? 31.274 7.252 18.587 1.00 10.77 286 ASP B N 1
ATOM 4473 C CA . ASP B 1 286 ? 31.278 7.424 17.136 1.00 10.56 286 ASP B CA 1
ATOM 4474 C C . ASP B 1 286 ? 29.865 7.380 16.539 1.00 12.94 286 ASP B C 1
ATOM 4475 O O . ASP B 1 286 ? 29.709 7.266 15.319 1.00 12.11 286 ASP B O 1
ATOM 4480 N N . GLU B 1 287 ? 28.833 7.467 17.374 1.00 11.43 287 GLU B N 1
ATOM 4481 C CA . GLU B 1 287 ? 27.468 7.220 16.891 1.00 10.29 287 GLU B CA 1
ATOM 4482 C C . GLU B 1 287 ? 26.815 8.455 16.304 1.00 12.98 287 GLU B C 1
ATOM 4483 O O . GLU B 1 287 ? 25.729 8.347 15.673 1.00 14.29 287 GLU B O 1
ATOM 4489 N N . TYR B 1 288 ? 27.363 9.650 16.542 1.00 9.84 288 TYR B N 1
ATOM 4490 C CA . TYR B 1 288 ? 26.727 10.857 16.025 1.00 8.69 288 TYR B CA 1
ATOM 4491 C C . TYR B 1 288 ? 27.321 11.255 14.679 1.00 12.99 288 TYR B C 1
ATOM 4492 O O . TYR B 1 288 ? 28.515 11.555 14.615 1.00 12.57 288 TYR B O 1
ATOM 4501 N N . SER B 1 289 ? 26.499 11.354 13.637 1.00 10.10 289 SER B N 1
ATOM 4502 C CA . SER B 1 289 ? 26.979 11.933 12.380 1.00 11.69 289 SER B CA 1
ATOM 4503 C C . SER B 1 289 ? 27.234 13.437 12.511 1.00 14.37 289 SER B C 1
ATOM 4504 O O . SER B 1 289 ? 26.656 14.118 13.362 1.00 10.36 289 SER B O 1
ATOM 4507 N N . PRO B 1 290 ? 28.007 13.998 11.606 1.00 11.86 290 PRO B N 1
ATOM 4508 C CA . PRO B 1 290 ? 28.204 15.456 11.654 1.00 13.63 290 PRO B CA 1
ATOM 4509 C C . PRO B 1 290 ? 26.893 16.200 11.496 1.00 14.64 290 PRO B C 1
ATOM 4510 O O . PRO B 1 290 ? 26.679 17.220 12.158 1.00 12.05 290 PRO B O 1
ATOM 4514 N N . GLU B 1 291 ? 25.950 15.650 10.699 1.00 13.21 291 GLU B N 1
ATOM 4515 C CA . GLU B 1 291 ? 24.665 16.318 10.523 1.00 17.23 291 GLU B CA 1
ATOM 4516 C C . GLU B 1 291 ? 23.916 16.396 11.845 1.00 13.93 291 GLU B C 1
ATOM 4517 O O . GLU B 1 291 ? 23.260 17.405 12.146 1.00 13.86 291 GLU B O 1
ATOM 4523 N N . MET B 1 292 ? 23.956 15.306 12.616 1.00 11.69 292 MET B N 1
ATOM 4524 C CA . MET B 1 292 ? 23.184 15.272 13.862 1.00 11.20 292 MET B CA 1
ATOM 4525 C C . MET B 1 292 ? 23.741 16.287 14.831 1.00 10.97 292 MET B C 1
ATOM 4526 O O . MET B 1 292 ? 22.994 16.850 15.628 1.00 12.04 292 MET B O 1
ATOM 4531 N N . ILE B 1 293 ? 25.074 16.431 14.853 1.00 9.52 293 ILE B N 1
ATOM 4532 C CA . ILE B 1 293 ? 25.647 17.418 15.753 1.00 9.97 293 ILE B CA 1
ATOM 4533 C C . ILE B 1 293 ? 25.335 18.828 15.273 1.00 11.79 293 ILE B C 1
ATOM 4534 O O . ILE B 1 293 ? 25.054 19.717 16.090 1.00 12.17 293 ILE B O 1
ATOM 4539 N N . MET B 1 294 ? 25.436 19.086 13.958 1.00 11.63 294 MET B N 1
ATOM 4540 C CA . MET B 1 294 ? 25.153 20.445 13.458 1.00 11.22 294 MET B CA 1
ATOM 4541 C C . MET B 1 294 ? 23.740 20.874 13.787 1.00 12.07 294 MET B C 1
ATOM 4542 O O . MET B 1 294 ? 23.509 22.026 14.153 1.00 16.09 294 MET B O 1
ATOM 4547 N N . GLN B 1 295 ? 22.789 19.950 13.684 1.00 12.68 295 GLN B N 1
ATOM 4548 C CA . GLN B 1 295 ? 21.428 20.344 13.985 1.00 14.15 295 GLN B CA 1
ATOM 4549 C C . GLN B 1 295 ? 21.229 20.756 15.452 1.00 16.61 295 GLN B C 1
ATOM 4550 O O . GLN B 1 295 ? 20.201 21.370 15.775 1.00 19.03 295 GLN B O 1
ATOM 4556 N N . GLN B 1 296 ? 22.179 20.486 16.349 1.00 12.54 296 GLN B N 1
ATOM 4557 C CA . GLN B 1 296 ? 22.026 20.807 17.762 1.00 14.99 296 GLN B CA 1
ATOM 4558 C C . GLN B 1 296 ? 22.983 21.855 18.236 1.00 19.06 296 GLN B C 1
ATOM 4559 O O . GLN B 1 296 ? 23.070 22.099 19.441 1.00 18.32 296 GLN B O 1
ATOM 4565 N N . THR B 1 297 ? 23.837 22.349 17.349 1.00 17.83 297 THR B N 1
ATOM 4566 C CA . THR B 1 297 ? 24.807 23.331 17.748 1.00 19.95 297 THR B CA 1
ATOM 4567 C C . THR B 1 297 ? 24.655 24.617 16.954 1.00 30.62 297 THR B C 1
ATOM 4568 O O . THR B 1 297 ? 25.057 25.660 17.455 1.00 30.96 297 THR B O 1
ATOM 4572 N N . SER B 1 298 ? 23.947 24.598 15.833 1.00 31.26 298 SER B N 1
ATOM 4573 C CA . SER B 1 298 ? 23.913 25.732 14.909 1.00 40.11 298 SER B CA 1
ATOM 4574 C C . SER B 1 298 ? 23.021 25.378 13.728 1.00 41.42 298 SER B C 1
ATOM 4575 O O . SER B 1 298 ? 21.825 25.134 13.906 1.00 38.69 298 SER B O 1
#

Sequence (597 aa):
AGIKKMVAPSSAVEQCVVSVVHGNTQLNGLWLNDYVLCPRHILGKYTGEQWRDALINANNFDFHILYKGMELQVVGRELVGALLKLKVSMVNANTPKYKFAKARIGDNFSIACAYNGHVSGLYTVTLRENGTLKGSFMSGSCGSVGYNVTNEGVEFVYMHHLLELPGCVHGGSDLHGIFYGGYVDEEVLQRIPPAPANSRNIVAWLYAAVYNNCDWFVKKQVMSVEDFNEWASGYGFTKFEYHLAFDVFSAATGVSVEQMLAAIKELADGWNYAPVLGSFHLDDEYSPEMIMQQTSGIVLAGIKKMVAPSSAVEQCVVSVVHGNTQLNGLWLNDYVLCPRHILGKYTGEQWRDALINANNFDFHILYKGMELQVVGRELVGALLKLKVSMVNANTPKYKFAKARIGDNFSIACAYNGHVSGLYTVTLRENGTLKGSFMSSGSCGSVGYNVTNEGVEFVYMHHLELPGCVHGGSDLHGIFYGGYVDEEVLQRIPPAPANSRNIVAWLYAAVYNNCDWFVKYGPKQVMSVEDFNEWASGYGFTKFEYHLAFDVFSAATGVSVEQMLAAIKELADGWNYAPVLGSFHLDDEYSPEMIMQQTS

Secondary structure (DSSP, 8-state):
------BPP-HHHHTTEEEEEETTEEEEEEEETTEEEEEGGGG-S--TTHHHHHHHH--GGG-EEEETTEEE-EEEEEEETTEEEEEESS--TTPPSEEE----TT-EEEEEEEETTEEEEEEEEE--TTS-B-----TT-TT-EEEEE-SSSEEEEEEEEEEETTTEEEEE-TTS-BSSS--S-SS--------B-HHHHHHHHHHHHHTT--GGG------HHHHHHHHHTTTBPPP---THHHHHHHHH---HHHHHHHHHHHTT---SS-BTTBSS------HHHHHHHHTT---/-----PBPP-HHHHTTEEEEEETTEEEEEEEETTEEEEEGGGG-S--TTHHHHHHHH--GGGEEEEETTEEE-EEEEEEETTEEEEEESS--TTPPSEEE-PPPTT-EEEEEEEETTEEEEEEEEE--TTS-B-----TT-TT-EEEEE-SS-EEEEEEEEEEETTTEEEEE-TTS-BSSS--SSSS--------B-HHHHHHHHHHHHHTT--HHHHSSS-----HHHHHHHHHTTTBPPP---THHHHHHHHH---HHHHHHHHHHHTT---SS-BTTBSS------HHHHHTTT-

Solvent-accessible surface area: 24704 Å² total; per-residue (Å²): 22,7,23,25,48,12,3,18,17,0,32,24,0,24,64,0,9,0,7,0,41,38,63,152,41,103,4,0,1,0,8,0,56,48,20,0,4,0,0,34,41,0,14,20,156,81,66,54,91,94,1,145,88,13,8,91,118,14,63,40,149,52,7,93,0,70,25,128,56,74,79,2,100,14,81,16,77,95,39,39,38,2,0,0,72,0,97,5,73,81,94,5,103,73,36,27,70,71,104,47,23,116,7,141,77,0,13,17,2,4,0,0,0,0,44,95,5,100,22,51,0,0,2,4,1,16,7,57,74,18,6,0,0,101,2,2,7,52,112,27,1,21,1,2,2,0,0,39,73,57,119,82,19,6,38,0,2,1,0,4,7,26,87,12,90,67,28,17,0,0,0,0,7,3,101,3,89,34,26,23,66,7,59,15,45,140,98,158,30,102,39,90,125,27,46,32,18,0,12,0,1,0,0,4,0,0,0,0,20,22,26,125,24,44,64,21,27,192,195,154,67,26,47,53,76,79,0,25,136,46,0,84,67,104,47,22,19,131,30,103,126,21,123,2,3,86,76,0,34,86,67,30,63,12,41,24,63,30,0,0,21,4,0,105,81,11,24,120,28,34,134,167,27,69,0,58,42,12,50,55,21,27,39,45,21,3,0,82,10,0,55,69,3,1,87,43,32,104,124,34,7,24,24,46,14,3,16,18,0,32,30,0,23,64,0,7,0,10,0,41,33,61,154,39,104,3,0,1,0,8,0,61,67,25,0,4,0,0,36,39,0,15,21,157,78,60,57,82,91,5,46,77,15,30,120,115,14,60,34,154,51,7,106,2,72,25,129,63,76,114,4,98,17,93,22,73,84,45,42,40,2,0,0,62,0,33,4,74,77,94,5,100,73,35,25,70,69,54,53,34,130,11,126,70,0,39,17,4,4,0,0,2,0,46,100,4,99,21,43,0,0,1,4,1,17,6,66,73,15,4,0,0,74,3,6,6,26,105,24,2,20,2,2,1,0,0,40,66,62,122,92,19,5,53,0,2,1,0,5,7,26,80,13,120,61,26,22,0,0,0,0,4,3,99,4,89,36,32,24,61,5,58,12,46,142,90,109,44,106,48,81,109,34,38,30,19,0,10,0,1,0,0,4,0,0,0,0,19,58,15,127,22,53,43,24,24,64,164,54,125,166,95,101,25,52,54,74,88,0,26,74,43,1,98,68,102,49,22,18,150,14,76,103,33,143,1,0,77,66,0,32,85,69,33,62,15,42,13,65,12,0,0,7,6,0,89,112,13,24,121,25,34,136,151,28,64,0,55,43,14,46,63,23,29,38,52,19,3,0,89,12,0,55,73,4,23,83